Protein 9A6N (pdb70)

B-factor: mean 0.85, std 0.16, range [0.29, 0.99]

Foldseek 3Di:
DAAEEEEDFLDPPLCLLLLLLLLQLLLVVVPWQEEEAELAQVQLNCLLQVHDLVPQPDAVLCQLQVVDQLVVQWADGPRHSYIYRTHHNVSVCSLVNLPVPDPSLASLQVNCVVCRVVGNYYYYRDYSDLGSSVSNSLLNGLEYEYRFELAPCRPVRVVVVVVSNVVCCVPRHVNYYHQAYEYEQQDPVDPSSVVSVVVRCVVGPVRHDPQHYHRDPLSVVSSVVSHRSCVRPVPDPRNVSSSVVSVSSVVSD/DADPPPGDPAKDWDDWDQDPVNQKIKTWIAGPPPRDIDIDIDGPDDQFAWEQEPVRDIDTDDLVVQLVLLCVLCVVHPADSVNSSVLSVVLVVVSVVVVDSYDYPVVSLVSVLVSCLVGPPSSSVSSCVVRPPPPDVVVVVVVVVVSVVVVD

Solvent-accessible surface area: 23191 Å² total; per-residue (Å²): 198,3,41,5,0,0,0,0,8,62,74,43,59,1,8,12,32,36,0,0,8,6,0,0,0,0,0,3,152,60,56,70,109,0,0,0,0,0,0,10,23,101,0,69,0,0,39,1,2,45,23,120,84,102,100,15,161,72,0,0,37,20,3,0,35,96,102,24,78,4,106,112,2,40,60,84,25,104,11,146,64,2,36,0,0,0,0,12,119,100,0,55,28,0,61,133,80,2,86,113,46,155,43,74,38,32,26,0,68,140,17,0,101,71,1,30,147,80,18,46,12,0,0,0,0,1,6,68,41,48,24,27,2,0,31,0,0,0,0,6,2,47,1,0,1,0,0,2,19,9,62,169,147,11,54,127,29,4,69,103,0,43,85,16,4,152,95,1,58,156,120,59,12,110,109,1,117,30,27,0,0,0,0,2,59,34,33,89,209,59,119,61,0,94,107,8,23,111,99,0,96,127,80,18,137,131,82,14,7,183,16,34,5,33,145,34,109,106,12,91,55,2,60,100,104,13,92,0,0,20,80,55,31,89,222,10,131,0,3,83,4,2,41,64,0,0,102,33,0,25,87,102,86,126,128,0,80,72,55,110,85,111,12,20,133,64,79,61,58,153,104,60,90,156,53,160,3,69,102,67,136,31,10,0,99,68,47,126,111,151,31,59,28,124,91,131,128,165,134,92,72,5,41,22,30,71,123,155,40,70,150,64,118,24,48,106,119,119,19,31,173,29,0,76,154,7,10,103,210,82,123,24,62,96,142,49,5,75,75,8,0,112,74,0,18,119,75,0,92,110,82,71,71,67,81,8,137,23,79,72,17,3,73,16,1,6,91,57,0,26,179,65,12,116,61,0,13,56,96,29,0,69,131,57,62,133,56,179,46,53,80,86,38,66,77,41,61,104,86,53,126,153,183,153,274

Sequence (405 aa):
MGKIIAITNQKGGVGKTTTSVNLGACLAYIGKRVLLVDIDPQGNATSGLGIEKADVEQCVYDILVDDADVIDIIKATTVENLDVIPATIQLAGAEIELVPTISREVRLKRALEAVKQNYDYIIIDCPPSLGLLTINALTASDSVVIPVQCEYYALEGLSQLLNTVRLVQKHLNTDLMIEGVLLTMLDARTNLGIQVIEEVKKYFRDKVYKTVIPRNVRLSEAPSHGKPIILYDPRSRGAEVYLDLAKEVAANGMKCPSCQHNGTRVLDSRPVDDGKSIRRRRECESCHYRFTTFEKVEETPLIVVKKEGVREEFSREKMLRGLIKACEKRPVSLKTLEDMCFDIEKELRNQGCSEVKSELVGEMVMDRLAKIDEVAYVRFASVYRQFKDINVFIDELKDLIKKER

Radius of gyration: 32.35 Å; Cα contacts (8 Å, |Δi|>4): 720; chains: 2; bounding box: 47×101×73 Å

Nearest PDB structures (foldseek):
  7p3q-assembly1_A  TM=6.667E-01  e=8.267E-16  Streptomyces coelicolor A3(2)
  7p3f-assembly1_C  TM=6.669E-01  e=1.603E-15  Streptomyces coelicolor A3(2)
  5olk-assembly1_D  TM=8.243E-01  e=1.411E-03  Leeuwenhoekiella blandensis MED217
  8wyt-assembly1_A  TM=4.717E-01  e=6.947E-01  Plasmodium falciparum 3D7
  8wyu-assembly1_A  TM=6.720E-01  e=3.979E+00  Plasmodium falciparum 3D7

Secondary structure (DSSP, 8-state):
-PEEEEE--SSTTSSHHHHHHHHHHHHHHTT--EEEEE-STT-HHHHHTT--GGG-SS-HHHHHHH---HHHH-EE-SSTTEEEE---TTHHHHHHHTTT-TTGGGHHHHHHHTTTTT-SEEEEE--SS-SHHHHHHHHH-SEEEEEEESSTTTTTTHHHHHHHHHHHHHHT-TT-EEEEEEEEEE-TT-HHHHHHHHHHHHHHGGGEEEEEEE--HHHHHGGGGT--HHHH-TTSHHHHHHHHHHHHHHH--/---TTT--S-EEEEEEEEETTTTEEEEEEEETTT--EEEEEEE---PPPEEE-TTS-EEE--HHHHHHHHHHHTTTSS--HHHHHHHHHHHHHHHHHT--SEEEHHHHHHHHHHHHTTT-HHHHHHHHHHHS--S-HHHHHHHHHHHHHHT-

Structure (mmCIF, N/CA/C/O backbone):
data_9A6N
#
_entry.id   9A6N
#
loop_
_entity.id
_entity.type
_entity.pdbx_description
1 POLYMER SOJ_BACSU
2 POLYMER NRDR_BACSU
#
loop_
_atom_site.group_PDB
_atom_site.id
_atom_site.type_symbol
_atom_site.label_atom_id
_atom_site.label_alt_id
_atom_site.label_comp_id
_atom_site.label_asym_id
_atom_site.label_entity_id
_atom_site.label_seq_id
_atom_site.pdbx_PDB_ins_code
_atom_site.Cartn_x
_atom_site.Cartn_y
_atom_site.Cartn_z
_atom_site.occupancy
_atom_site.B_iso_or_equiv
_atom_site.auth_seq_id
_atom_site.auth_comp_id
_atom_site.auth_asym_id
_atom_site.auth_atom_id
_atom_site.pdbx_PDB_model_num
ATOM 1 N N . MET A 1 1 ? -1.776 -10.625 -24.973 1.000 0.710 1 MET A N 1
ATOM 2 C CA . MET A 1 1 ? -0.535 -10.602 -24.166 1.000 0.710 1 MET A CA 1
ATOM 3 C C . MET A 1 1 ? -0.937 -10.739 -22.716 1.000 0.710 1 MET A C 1
ATOM 4 O O . MET A 1 1 ? -1.928 -10.116 -22.355 1.000 0.710 1 MET A O 1
ATOM 20 N N . GLY A 1 2 ? -0.209 -11.527 -21.924 1.000 0.900 2 GLY A N 1
ATOM 21 C CA . GLY A 1 2 ? -0.492 -11.651 -20.497 1.000 0.900 2 GLY A CA 1
ATOM 22 C C . GLY A 1 2 ? -0.258 -10.340 -19.752 1.000 0.900 2 GLY A C 1
ATOM 23 O O . GLY A 1 2 ? 0.723 -9.651 -20.032 1.000 0.900 2 GLY A O 1
ATOM 27 N N . LYS A 1 3 ? -1.153 -9.994 -18.825 1.000 0.960 3 LYS A N 1
ATOM 28 C CA . LYS A 1 3 ? -1.037 -8.814 -17.956 1.000 0.960 3 LYS A CA 1
ATOM 29 C C . LYS A 1 3 ? -0.365 -9.202 -16.639 1.000 0.960 3 LYS A C 1
ATOM 30 O O . LYS A 1 3 ? -0.843 -10.104 -15.955 1.000 0.960 3 LY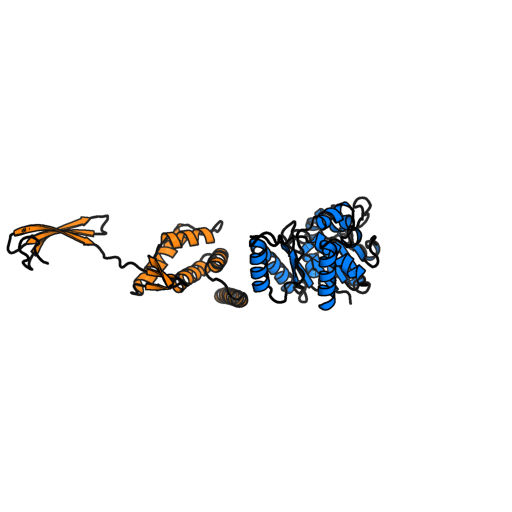S A O 1
ATOM 49 N N . ILE A 1 4 ? 0.723 -8.529 -16.278 1.000 0.980 4 ILE A N 1
ATOM 50 C CA . ILE A 1 4 ? 1.486 -8.793 -15.053 1.000 0.980 4 ILE A CA 1
ATOM 51 C C . ILE A 1 4 ? 1.052 -7.814 -13.959 1.000 0.980 4 ILE A C 1
ATOM 52 O O . ILE A 1 4 ? 1.163 -6.600 -14.130 1.000 0.980 4 ILE A O 1
ATOM 68 N N . ILE A 1 5 ? 0.572 -8.335 -12.834 1.000 0.980 5 ILE A N 1
ATOM 69 C CA . ILE A 1 5 ? 0.040 -7.551 -11.720 1.000 0.980 5 ILE A CA 1
ATOM 70 C C . ILE A 1 5 ? 0.790 -7.919 -10.439 1.000 0.980 5 ILE A C 1
ATOM 71 O O . ILE A 1 5 ? 0.663 -9.034 -9.934 1.000 0.980 5 ILE A O 1
ATOM 87 N N . ALA A 1 6 ? 1.523 -6.968 -9.865 1.000 0.980 6 ALA A N 1
ATOM 88 C CA . ALA A 1 6 ? 2.103 -7.129 -8.535 1.000 0.980 6 ALA A CA 1
ATOM 89 C C . ALA A 1 6 ? 1.072 -6.819 -7.447 1.000 0.980 6 ALA A C 1
ATOM 90 O O . ALA A 1 6 ? 0.421 -5.772 -7.471 1.000 0.980 6 ALA A O 1
ATOM 97 N N . ILE A 1 7 ? 0.976 -7.688 -6.444 1.000 0.980 7 ILE A N 1
ATOM 98 C CA . ILE A 1 7 ? 0.219 -7.447 -5.217 1.000 0.980 7 ILE A CA 1
ATOM 99 C C . ILE A 1 7 ? 1.210 -7.024 -4.138 1.000 0.980 7 ILE A C 1
ATOM 100 O O . ILE A 1 7 ? 1.996 -7.834 -3.651 1.000 0.980 7 ILE A O 1
ATOM 116 N N . THR A 1 8 ? 1.202 -5.750 -3.746 1.000 0.960 8 THR A N 1
ATOM 117 C CA . THR A 1 8 ? 2.248 -5.230 -2.853 1.000 0.960 8 THR A CA 1
ATOM 118 C C . THR A 1 8 ? 1.743 -4.228 -1.829 1.000 0.960 8 THR A C 1
ATOM 119 O O . THR A 1 8 ? 0.808 -3.464 -2.056 1.000 0.960 8 THR A O 1
ATOM 130 N N . ASN A 1 9 ? 2.399 -4.257 -0.674 1.000 0.920 9 ASN A N 1
ATOM 131 C CA . ASN A 1 9 ? 2.274 -3.340 0.446 1.000 0.920 9 ASN A CA 1
ATOM 132 C C . ASN A 1 9 ? 3.357 -3.705 1.474 1.000 0.920 9 ASN A C 1
ATOM 133 O O . ASN A 1 9 ? 3.466 -4.870 1.872 1.000 0.920 9 ASN A O 1
ATOM 144 N N . GLN A 1 10 ? 4.110 -2.720 1.964 1.000 0.890 10 GLN A N 1
ATOM 145 C CA . GLN A 1 10 ? 5.130 -2.958 2.988 1.000 0.890 10 GLN A CA 1
ATOM 146 C C . GLN A 1 10 ? 4.522 -3.440 4.314 1.000 0.890 10 GLN A C 1
ATOM 147 O O . GLN A 1 10 ? 5.182 -4.128 5.085 1.000 0.890 10 GLN A O 1
ATOM 161 N N . LYS A 1 11 ? 3.259 -3.100 4.607 1.000 0.870 11 LYS A N 1
ATOM 162 C CA . LYS A 1 11 ? 2.608 -3.562 5.834 1.000 0.870 11 LYS A CA 1
ATOM 163 C C . LYS A 1 11 ? 2.358 -5.075 5.747 1.000 0.870 11 LYS A C 1
ATOM 164 O O . LYS A 1 11 ? 1.742 -5.585 4.805 1.000 0.870 11 LYS A O 1
ATOM 183 N N . GLY A 1 12 ? 2.838 -5.808 6.750 1.000 0.850 12 GLY A N 1
ATOM 184 C CA . GLY A 1 12 ? 2.515 -7.221 6.944 1.000 0.850 12 GLY A CA 1
ATOM 185 C C . GLY A 1 12 ? 1.039 -7.420 7.297 1.000 0.850 12 GLY A C 1
ATOM 186 O O . GLY A 1 12 ? 0.416 -6.552 7.902 1.000 0.850 12 GLY A O 1
ATOM 190 N N . GLY A 1 13 ? 0.464 -8.559 6.908 1.000 0.880 13 GLY A N 1
ATOM 191 C CA . GLY A 1 13 ? -0.890 -8.932 7.333 1.000 0.880 13 GLY A CA 1
ATOM 192 C C . GLY A 1 13 ? -2.045 -8.151 6.693 1.000 0.880 13 GLY A C 1
ATOM 193 O O . GLY A 1 13 ? -3.169 -8.281 7.150 1.000 0.880 13 GLY A O 1
ATOM 197 N N . VAL A 1 14 ? -1.822 -7.384 5.619 1.000 0.920 14 VAL A N 1
ATOM 198 C CA . VAL A 1 14 ? -2.906 -6.655 4.914 1.000 0.920 14 VAL A CA 1
ATOM 199 C C . VAL A 1 14 ? -3.683 -7.499 3.895 1.000 0.920 14 VAL A C 1
ATOM 200 O O . VAL A 1 14 ? -4.573 -6.992 3.217 1.000 0.920 14 VAL A O 1
ATOM 213 N N . GLY A 1 15 ? -3.342 -8.782 3.754 1.000 0.950 15 GLY A N 1
ATOM 214 C CA . GLY A 1 15 ? -3.983 -9.689 2.799 1.000 0.950 15 GLY A CA 1
ATOM 215 C C . GLY A 1 15 ? -3.363 -9.693 1.400 1.000 0.950 15 GLY A C 1
ATOM 216 O O . GLY A 1 15 ? -4.095 -9.931 0.447 1.000 0.950 15 GLY A O 1
ATOM 220 N N . LYS A 1 16 ? -2.048 -9.450 1.265 1.000 0.970 16 LYS A N 1
ATOM 221 C CA . LYS A 1 16 ? -1.311 -9.616 -0.007 1.000 0.970 16 LYS A CA 1
ATOM 222 C C . LYS A 1 16 ? -1.441 -11.036 -0.536 1.000 0.970 16 LYS A C 1
ATOM 223 O O . LYS A 1 16 ? -2.233 -11.249 -1.438 1.000 0.970 16 LYS A O 1
ATOM 242 N N . THR A 1 17 ? -0.840 -12.001 0.153 1.000 0.980 17 THR A N 1
ATOM 243 C CA . THR A 1 17 ? -0.894 -13.419 -0.211 1.000 0.980 17 THR A CA 1
ATOM 244 C C . THR A 1 17 ? -2.312 -13.952 -0.347 1.000 0.980 17 THR A C 1
ATOM 245 O O . THR A 1 17 ? -2.635 -14.604 -1.335 1.000 0.980 17 THR A O 1
ATOM 256 N N . THR A 1 18 ? -3.203 -13.629 0.600 1.000 0.980 18 THR A N 1
ATOM 257 C CA . THR A 1 18 ? -4.620 -14.013 0.502 1.000 0.980 18 THR A CA 1
ATOM 258 C C . THR A 1 18 ? -5.251 -13.478 -0.782 1.000 0.980 18 THR A C 1
ATOM 259 O O . THR A 1 18 ? -6.037 -14.178 -1.410 1.000 0.980 18 THR A O 1
ATOM 270 N N . THR A 1 19 ? -4.899 -12.262 -1.196 1.000 0.980 19 THR A N 1
ATOM 271 C CA . THR A 1 19 ? -5.363 -11.694 -2.461 1.000 0.980 19 THR A CA 1
ATOM 272 C C . THR A 1 19 ? -4.688 -12.357 -3.647 1.000 0.980 19 THR A C 1
ATOM 273 O O . THR A 1 19 ? -5.401 -12.755 -4.553 1.000 0.980 19 THR A O 1
ATOM 284 N N . SER A 1 20 ? -3.372 -12.545 -3.638 1.000 0.990 20 SER A N 1
ATOM 285 C CA . SER A 1 20 ? -2.618 -13.155 -4.735 1.000 0.990 20 SER A CA 1
ATOM 286 C C . SER A 1 20 ? -3.139 -14.559 -5.068 1.000 0.990 20 SER A C 1
ATOM 287 O O . SER A 1 20 ? -3.501 -14.829 -6.213 1.000 0.990 20 SER A O 1
ATOM 295 N N . VAL A 1 21 ? -3.300 -15.412 -4.050 1.000 0.990 21 VAL A N 1
ATOM 296 C CA . VAL A 1 21 ? -3.824 -16.781 -4.191 1.000 0.990 21 VAL A CA 1
ATOM 297 C C . VAL A 1 21 ? -5.276 -16.778 -4.672 1.000 0.990 21 VAL A C 1
ATOM 298 O O . VAL A 1 21 ? -5.613 -17.465 -5.635 1.000 0.990 21 VAL A O 1
ATOM 311 N N . ASN A 1 22 ? -6.159 -16.007 -4.027 1.000 0.990 22 ASN A N 1
ATOM 312 C CA . ASN A 1 22 ? -7.590 -16.077 -4.332 1.000 0.990 22 ASN A CA 1
ATOM 313 C C . ASN A 1 22 ? -7.975 -15.321 -5.607 1.000 0.990 22 ASN A C 1
ATOM 314 O O . ASN A 1 22 ? -8.845 -15.797 -6.330 1.000 0.990 22 ASN A O 1
ATOM 325 N N . LEU A 1 23 ? -7.331 -14.191 -5.918 1.000 0.990 23 LEU A N 1
ATOM 326 C CA . LEU A 1 23 ? -7.488 -13.510 -7.205 1.000 0.990 23 LEU A CA 1
ATOM 327 C C . LEU A 1 23 ? -6.995 -14.409 -8.337 1.000 0.990 23 LEU A C 1
ATOM 328 O O . LEU A 1 23 ? -7.722 -14.583 -9.309 1.000 0.990 23 LEU A O 1
ATOM 344 N N . GLY A 1 24 ? -5.814 -15.023 -8.189 1.000 0.980 24 GLY A N 1
ATOM 345 C CA . GLY A 1 24 ? -5.280 -15.952 -9.183 1.000 0.980 24 GLY A CA 1
ATOM 346 C C . GLY A 1 24 ? -6.219 -17.134 -9.432 1.000 0.980 24 GLY A C 1
ATOM 347 O O . GLY A 1 24 ? -6.601 -17.389 -10.572 1.000 0.980 24 GLY A O 1
ATOM 351 N N . ALA A 1 25 ? -6.693 -17.782 -8.365 1.000 0.990 25 ALA A N 1
ATOM 352 C CA . ALA A 1 25 ? -7.639 -18.890 -8.469 1.000 0.990 25 ALA A CA 1
ATOM 353 C C . ALA A 1 25 ? -8.998 -18.476 -9.058 1.000 0.990 25 ALA A C 1
ATOM 354 O O . ALA A 1 25 ? -9.578 -19.219 -9.844 1.000 0.990 25 ALA A O 1
ATOM 361 N N . CYS A 1 26 ? -9.515 -17.291 -8.719 1.000 0.980 26 CYS A N 1
ATOM 362 C CA . CYS A 1 26 ? -10.785 -16.806 -9.264 1.000 0.980 26 CYS A CA 1
ATOM 363 C C . CYS A 1 26 ? -10.668 -16.376 -10.732 1.000 0.980 26 CYS A C 1
ATOM 364 O O . CYS A 1 26 ? -11.604 -16.600 -11.494 1.000 0.980 26 CYS A O 1
ATOM 372 N N . LEU A 1 27 ? -9.535 -15.797 -11.144 1.000 0.980 27 LEU A N 1
ATOM 373 C CA . LEU A 1 27 ? -9.237 -15.522 -12.553 1.000 0.980 27 LEU A CA 1
ATOM 374 C C . LEU A 1 27 ? -9.165 -16.832 -13.353 1.000 0.980 27 LEU A C 1
ATOM 375 O O . LEU A 1 27 ? -9.775 -16.934 -14.417 1.000 0.980 27 LEU A O 1
ATOM 391 N N . ALA A 1 28 ? -8.503 -17.852 -12.803 1.000 0.980 28 ALA A N 1
ATOM 392 C CA . ALA A 1 28 ? -8.446 -19.180 -13.402 1.000 0.980 28 ALA A CA 1
ATOM 393 C C . ALA A 1 28 ? -9.835 -19.825 -13.522 1.000 0.980 28 ALA A C 1
ATOM 394 O O . ALA A 1 28 ? -10.218 -20.320 -14.583 1.000 0.980 28 ALA A O 1
ATOM 401 N N . TYR A 1 29 ? -10.648 -19.698 -12.472 1.000 0.970 29 TYR A N 1
ATOM 402 C CA . TYR A 1 29 ? -12.025 -20.186 -12.437 1.000 0.970 29 TYR A CA 1
ATOM 403 C C . TYR A 1 29 ? -12.945 -19.523 -13.476 1.000 0.970 29 TYR A C 1
ATOM 404 O O . TYR A 1 29 ? -13.844 -20.176 -13.999 1.000 0.970 29 TYR A O 1
ATOM 422 N N . ILE A 1 30 ? -12.728 -18.246 -13.822 1.000 0.970 30 ILE A N 1
ATOM 423 C CA . ILE A 1 30 ? -13.458 -17.581 -14.920 1.000 0.970 30 ILE A CA 1
ATOM 424 C C . ILE A 1 30 ? -12.838 -17.847 -16.307 1.000 0.970 30 ILE A C 1
ATOM 425 O O . ILE A 1 30 ? -13.188 -17.170 -17.275 1.000 0.970 30 ILE A O 1
ATOM 441 N N . GLY A 1 31 ? -11.936 -18.829 -16.415 1.000 0.970 31 GLY A N 1
ATOM 442 C CA . GLY A 1 31 ? -11.392 -19.339 -17.676 1.000 0.970 31 GLY A CA 1
ATOM 443 C C . GLY A 1 31 ? -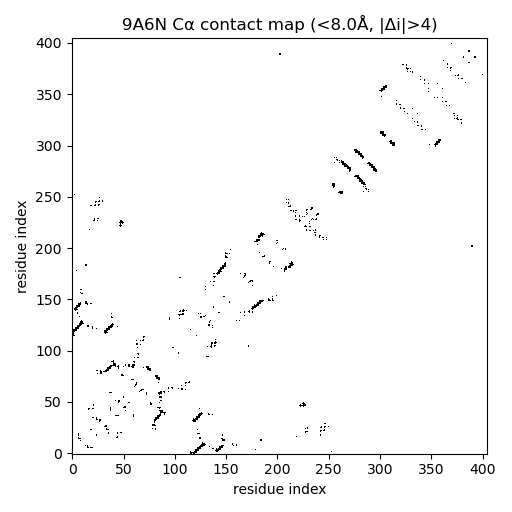10.146 -18.618 -18.190 1.000 0.970 31 GLY A C 1
ATOM 444 O O . GLY A 1 31 ? -9.859 -18.690 -19.383 1.000 0.970 31 GLY A O 1
ATOM 448 N N . LYS A 1 32 ? -9.425 -17.885 -17.335 1.000 0.980 32 LYS A N 1
ATOM 449 C CA . LYS A 1 32 ? -8.143 -17.260 -17.698 1.000 0.980 32 LYS A CA 1
ATOM 450 C C . LYS A 1 32 ? -6.987 -18.199 -17.376 1.000 0.980 32 LYS A C 1
ATOM 451 O O . LYS A 1 32 ? -7.012 -18.861 -16.352 1.000 0.980 32 LYS A O 1
ATOM 470 N N . ARG A 1 33 ? -5.938 -18.215 -18.192 1.000 0.980 33 ARG A N 1
ATOM 471 C CA . ARG A 1 33 ? -4.671 -18.871 -17.832 1.000 0.980 33 ARG A CA 1
ATOM 472 C C . ARG A 1 33 ? -3.877 -17.946 -16.929 1.000 0.980 33 ARG A C 1
ATOM 473 O O . ARG A 1 33 ? -3.600 -16.806 -17.312 1.000 0.980 33 ARG A O 1
ATOM 494 N N . VAL A 1 34 ? -3.518 -18.420 -15.747 1.000 0.990 34 VAL A N 1
ATOM 495 C CA . VAL A 1 34 ? -2.900 -17.608 -14.704 1.000 0.990 34 VAL A CA 1
ATOM 496 C C . VAL A 1 34 ? -1.602 -18.246 -14.233 1.000 0.990 34 VAL A C 1
ATOM 497 O O . VAL A 1 34 ? -1.565 -19.438 -13.952 1.000 0.990 34 VAL A O 1
ATOM 510 N N . LEU A 1 35 ? -0.562 -17.428 -14.091 1.000 0.990 35 LEU A N 1
ATOM 511 C CA . LEU A 1 35 ? 0.658 -17.791 -13.379 1.000 0.990 35 LEU A CA 1
ATOM 512 C C . LEU A 1 35 ? 0.746 -16.987 -12.085 1.000 0.990 35 LEU A C 1
ATOM 513 O O . LEU A 1 35 ? 0.733 -15.757 -12.123 1.000 0.990 35 LEU A O 1
ATOM 529 N N . LEU A 1 36 ? 0.857 -17.654 -10.942 1.000 0.990 36 LEU A N 1
ATOM 530 C CA . LEU A 1 36 ? 1.198 -17.001 -9.682 1.000 0.990 36 LEU A CA 1
ATOM 531 C C . LEU A 1 36 ? 2.712 -17.066 -9.459 1.000 0.990 36 LEU A C 1
ATOM 532 O O . LEU A 1 36 ? 3.316 -18.117 -9.601 1.000 0.990 36 LEU A O 1
ATOM 548 N N . VAL A 1 37 ? 3.344 -15.964 -9.085 1.000 0.990 37 VAL A N 1
ATOM 549 C CA . VAL A 1 37 ? 4.769 -15.910 -8.749 1.000 0.990 37 VAL A CA 1
ATOM 550 C C . VAL A 1 37 ? 4.882 -15.533 -7.285 1.000 0.990 37 VAL A C 1
ATOM 551 O O . VAL A 1 37 ? 4.572 -14.403 -6.910 1.000 0.990 37 VAL A O 1
ATOM 564 N N . ASP A 1 38 ? 5.294 -16.481 -6.452 1.000 0.990 38 ASP A N 1
ATOM 565 C CA . ASP A 1 38 ? 5.597 -16.209 -5.051 1.000 0.990 38 ASP A CA 1
ATOM 566 C C . ASP A 1 38 ? 7.000 -15.596 -4.977 1.000 0.990 38 ASP A C 1
ATOM 567 O O . ASP A 1 38 ? 7.960 -16.228 -5.405 1.000 0.990 38 ASP A O 1
ATOM 576 N N . ILE A 1 39 ? 7.129 -14.353 -4.497 1.000 0.980 39 ILE A N 1
ATOM 577 C CA . ILE A 1 39 ? 8.433 -13.700 -4.278 1.000 0.980 39 ILE A CA 1
ATOM 578 C C . ILE A 1 39 ? 8.626 -13.301 -2.806 1.000 0.980 39 ILE A C 1
ATOM 579 O O . ILE A 1 39 ? 9.479 -12.474 -2.476 1.000 0.980 39 ILE A O 1
ATOM 595 N N . ASP A 1 40 ? 7.850 -13.900 -1.898 1.000 0.970 40 ASP A N 1
ATOM 596 C CA . ASP A 1 40 ? 8.057 -13.792 -0.456 1.000 0.970 40 ASP A CA 1
ATOM 597 C C . ASP A 1 40 ? 8.878 -14.996 0.042 1.000 0.970 40 ASP A C 1
ATOM 598 O O . ASP A 1 40 ? 8.451 -16.139 -0.126 1.000 0.970 40 ASP A O 1
ATOM 607 N N . PRO A 1 41 ? 10.027 -14.790 0.716 1.000 0.950 41 PRO A N 1
ATOM 608 C CA . PRO A 1 41 ? 10.808 -15.886 1.295 1.000 0.950 41 PRO A CA 1
ATOM 609 C C . PRO A 1 41 ? 10.040 -16.801 2.259 1.000 0.950 41 PRO A C 1
ATOM 610 O O . PRO A 1 41 ? 10.471 -17.923 2.522 1.000 0.950 41 PRO A O 1
ATOM 621 N N . GLN A 1 42 ? 8.909 -16.353 2.815 1.000 0.960 42 GLN A N 1
ATOM 622 C CA . GLN A 1 42 ? 8.040 -17.209 3.627 1.000 0.960 42 GLN A CA 1
ATOM 623 C C . GLN A 1 42 ? 7.289 -18.267 2.801 1.000 0.960 42 GLN A C 1
ATOM 624 O O . GLN A 1 42 ? 6.832 -19.268 3.366 1.000 0.960 42 GLN A O 1
ATOM 638 N N . GLY A 1 43 ? 7.159 -18.077 1.485 1.000 0.960 43 GLY A N 1
ATOM 639 C CA . GLY A 1 43 ? 6.520 -19.017 0.567 1.000 0.960 43 GLY A CA 1
ATOM 640 C C . GLY A 1 43 ? 5.047 -19.278 0.894 1.000 0.960 43 GLY A C 1
ATOM 641 O O . GLY A 1 43 ? 4.572 -20.411 0.795 1.000 0.960 43 GLY A O 1
ATOM 645 N N . ASN A 1 44 ? 4.338 -18.269 1.411 1.000 0.970 44 ASN A N 1
ATOM 646 C CA . ASN A 1 44 ? 2.966 -18.444 1.890 1.000 0.970 44 ASN A CA 1
ATOM 647 C C . ASN A 1 44 ? 1.978 -18.648 0.735 1.000 0.970 44 ASN A C 1
ATOM 648 O O . ASN A 1 44 ? 0.990 -19.363 0.913 1.000 0.970 44 ASN A O 1
ATOM 659 N N . ALA A 1 45 ? 2.226 -18.042 -0.433 1.000 0.980 45 ALA A N 1
ATOM 660 C CA . ALA A 1 45 ? 1.395 -18.260 -1.614 1.000 0.980 45 ALA A CA 1
ATOM 661 C C . ALA A 1 45 ? 1.586 -19.686 -2.142 1.000 0.980 45 ALA A C 1
ATOM 662 O O . ALA A 1 45 ? 0.609 -20.365 -2.450 1.000 0.980 45 ALA A O 1
ATOM 669 N N . THR A 1 46 ? 2.836 -20.154 -2.135 1.000 0.980 46 THR A N 1
ATOM 670 C CA . THR A 1 46 ? 3.242 -21.516 -2.498 1.000 0.980 46 THR A CA 1
ATOM 671 C C . THR A 1 46 ? 2.484 -22.557 -1.670 1.000 0.980 46 THR A C 1
ATOM 672 O O . THR A 1 46 ? 1.721 -23.351 -2.223 1.000 0.980 46 THR A O 1
ATOM 683 N N . SER A 1 47 ? 2.594 -22.511 -0.336 1.000 0.970 47 SER A N 1
ATOM 684 C CA . SER A 1 47 ? 1.845 -23.435 0.531 1.000 0.970 47 SER A CA 1
ATOM 685 C C . SER A 1 47 ? 0.333 -23.207 0.472 1.000 0.970 47 SER A C 1
ATOM 686 O O . SER A 1 47 ? -0.435 -24.158 0.586 1.000 0.970 47 SER A O 1
ATOM 694 N N . GLY A 1 48 ? -0.111 -21.962 0.248 1.000 0.970 48 GLY A N 1
ATOM 695 C CA . GLY A 1 48 ? -1.527 -21.605 0.099 1.000 0.970 48 GLY A CA 1
ATOM 696 C C . GLY A 1 48 ? -2.212 -22.237 -1.120 1.000 0.970 48 GLY A C 1
ATOM 697 O O . GLY A 1 48 ? -3.440 -22.321 -1.144 1.000 0.970 48 GLY A O 1
ATOM 701 N N . LEU A 1 49 ? -1.433 -22.719 -2.093 1.000 0.970 49 LEU A N 1
ATOM 702 C CA . LEU A 1 49 ? -1.886 -23.484 -3.261 1.000 0.970 49 LEU A CA 1
ATOM 703 C C . LEU A 1 49 ? -1.682 -25.001 -3.126 1.000 0.970 49 LEU A C 1
ATOM 704 O O . LEU A 1 49 ? -1.947 -25.745 -4.073 1.000 0.970 49 LEU A O 1
ATOM 720 N N . GLY A 1 50 ? -1.224 -25.457 -1.959 1.000 0.960 50 GLY A N 1
ATOM 721 C CA . GLY A 1 50 ? -1.036 -26.873 -1.661 1.000 0.960 50 GLY A CA 1
ATOM 722 C C . GLY A 1 50 ? 0.294 -27.443 -2.148 1.000 0.960 50 GLY A C 1
ATOM 723 O O . GLY A 1 50 ? 0.422 -28.660 -2.231 1.000 0.960 50 GLY A O 1
ATOM 727 N N . ILE A 1 51 ? 1.276 -26.594 -2.469 1.000 0.960 51 ILE A N 1
ATOM 728 C CA . ILE A 1 51 ? 2.635 -27.046 -2.778 1.000 0.960 51 ILE A CA 1
ATOM 729 C C . ILE A 1 51 ? 3.452 -27.110 -1.488 1.000 0.960 51 ILE A C 1
ATOM 730 O O . ILE A 1 51 ? 3.662 -26.097 -0.815 1.000 0.960 51 ILE A O 1
ATOM 746 N N . GLU A 1 52 ? 3.940 -28.307 -1.164 1.000 0.940 52 GLU A N 1
ATOM 747 C CA . GLU A 1 52 ? 4.839 -28.532 -0.036 1.000 0.940 52 GLU A CA 1
ATOM 748 C C . GLU A 1 52 ? 6.211 -27.926 -0.324 1.000 0.940 52 GLU A C 1
ATOM 749 O O . GLU A 1 52 ? 6.917 -28.327 -1.247 1.000 0.940 52 GLU A O 1
ATOM 761 N N . LYS A 1 53 ? 6.615 -26.954 0.500 1.000 0.920 53 LYS A N 1
ATOM 762 C CA . LYS A 1 53 ? 7.892 -26.240 0.340 1.000 0.920 53 LYS A CA 1
ATOM 763 C C . LYS A 1 53 ? 9.107 -27.171 0.414 1.000 0.920 53 LYS A C 1
ATOM 764 O O . LYS A 1 53 ? 10.133 -26.856 -0.174 1.000 0.920 53 LYS A O 1
ATOM 783 N N . ALA A 1 54 ? 8.996 -28.293 1.127 1.000 0.920 54 ALA A N 1
ATOM 784 C CA . ALA A 1 54 ? 10.055 -29.298 1.224 1.000 0.920 54 ALA A CA 1
ATOM 785 C C . ALA A 1 54 ? 10.295 -30.054 -0.098 1.000 0.920 54 ALA A C 1
ATOM 786 O O . ALA A 1 54 ? 11.401 -30.540 -0.310 1.000 0.920 54 ALA A O 1
ATOM 793 N N . ASP A 1 55 ? 9.297 -30.090 -0.988 1.000 0.910 55 ASP A N 1
ATOM 794 C CA . ASP A 1 55 ? 9.342 -30.785 -2.284 1.000 0.910 55 ASP A CA 1
ATOM 795 C C . ASP A 1 55 ? 9.666 -29.820 -3.449 1.000 0.910 55 ASP A C 1
ATOM 796 O O . ASP A 1 55 ? 9.541 -30.146 -4.636 1.000 0.910 55 ASP A O 1
ATOM 805 N N . VAL A 1 56 ? 10.022 -28.571 -3.137 1.000 0.940 56 VAL A N 1
ATOM 806 C CA . VAL A 1 56 ? 10.415 -27.559 -4.122 1.000 0.940 56 VAL A CA 1
ATOM 807 C C . VAL A 1 56 ? 11.927 -27.616 -4.325 1.000 0.940 56 VAL A C 1
ATOM 808 O O . VAL A 1 56 ? 12.678 -27.073 -3.523 1.000 0.940 56 VAL A O 1
ATOM 821 N N . GLU A 1 57 ? 12.358 -28.269 -5.408 1.000 0.920 57 GLU A N 1
ATOM 822 C CA . GLU A 1 57 ? 13.774 -28.345 -5.801 1.000 0.920 57 GLU A CA 1
ATOM 823 C C . GLU A 1 57 ? 14.298 -27.021 -6.369 1.000 0.920 57 GLU A C 1
ATOM 824 O O . GLU A 1 57 ? 15.385 -26.592 -6.001 1.000 0.920 57 GLU A O 1
ATOM 836 N N . GLN A 1 58 ? 13.509 -26.369 -7.226 1.000 0.950 58 GLN A N 1
ATOM 837 C CA . GLN A 1 58 ? 13.810 -25.056 -7.794 1.000 0.950 58 GLN A CA 1
ATOM 838 C C . GLN A 1 58 ? 12.628 -24.113 -7.598 1.000 0.950 58 GLN A C 1
ATOM 839 O O . GLN A 1 58 ? 11.461 -24.520 -7.611 1.000 0.950 58 GLN A O 1
ATOM 853 N N . CYS A 1 59 ? 12.935 -22.842 -7.396 1.000 0.960 59 CYS A N 1
ATOM 854 C CA . CYS A 1 59 ? 11.982 -21.804 -7.055 1.000 0.960 59 CYS A CA 1
ATOM 855 C C . CYS A 1 59 ? 12.402 -20.457 -7.661 1.000 0.960 59 CYS A C 1
ATOM 856 O O . CYS A 1 59 ? 13.343 -20.358 -8.445 1.000 0.960 59 CYS A O 1
ATOM 864 N N . VAL A 1 60 ? 11.712 -19.376 -7.298 1.000 0.970 60 VAL A N 1
ATOM 865 C CA . VAL A 1 60 ? 12.056 -18.028 -7.779 1.000 0.970 60 VAL A CA 1
ATOM 866 C C . VAL A 1 60 ? 13.483 -17.580 -7.402 1.000 0.970 60 VAL A C 1
ATOM 867 O O . VAL A 1 60 ? 14.025 -16.694 -8.058 1.000 0.970 60 VAL A O 1
ATOM 880 N N . TYR A 1 61 ? 14.112 -18.178 -6.378 1.000 0.960 61 TYR A N 1
ATOM 881 C CA . TYR A 1 61 ? 15.523 -17.928 -6.048 1.000 0.960 61 TYR A CA 1
ATOM 882 C C . TYR A 1 61 ? 16.427 -18.264 -7.235 1.000 0.960 61 TYR A C 1
ATOM 883 O O . TYR A 1 61 ? 17.208 -17.414 -7.647 1.000 0.960 61 TYR A O 1
ATOM 901 N N . ASP A 1 62 ? 16.258 -19.444 -7.831 1.000 0.960 62 ASP A N 1
ATOM 902 C CA . ASP A 1 62 ? 17.078 -19.937 -8.940 1.000 0.960 62 ASP A CA 1
ATOM 903 C C . ASP A 1 62 ? 16.916 -19.058 -10.192 1.000 0.960 62 ASP A C 1
ATOM 904 O O . ASP A 1 62 ? 17.870 -18.808 -10.926 1.000 0.960 62 ASP A O 1
ATOM 913 N N . ILE A 1 63 ? 15.720 -18.496 -10.402 1.000 0.960 63 ILE A N 1
ATOM 914 C CA . ILE A 1 63 ? 15.474 -17.500 -11.457 1.000 0.960 63 ILE A CA 1
ATOM 915 C C . ILE A 1 63 ? 16.277 -16.225 -11.183 1.000 0.960 63 ILE A C 1
ATOM 916 O O . ILE A 1 63 ? 16.922 -15.663 -12.069 1.000 0.960 63 ILE A O 1
ATOM 932 N N . LEU A 1 64 ? 16.192 -15.716 -9.954 1.000 0.950 64 LEU A N 1
ATOM 933 C CA . LEU A 1 64 ? 16.772 -14.430 -9.594 1.000 0.950 64 LEU A CA 1
ATOM 934 C C . LEU A 1 64 ? 18.283 -14.498 -9.402 1.000 0.950 64 LEU A C 1
ATOM 935 O O . LEU A 1 64 ? 18.943 -13.512 -9.695 1.000 0.950 64 LEU A O 1
ATOM 951 N N . VAL A 1 65 ? 18.850 -15.594 -8.917 1.000 0.930 65 VAL A N 1
ATOM 952 C CA . VAL A 1 65 ? 20.285 -15.708 -8.626 1.000 0.930 65 VAL A CA 1
ATOM 953 C C . VAL A 1 65 ? 21.005 -16.421 -9.767 1.000 0.930 65 VAL A C 1
ATOM 954 O O . VAL A 1 65 ? 21.931 -15.836 -10.329 1.000 0.930 65 VAL A O 1
ATOM 967 N N . ASP A 1 66 ? 20.502 -17.573 -10.214 1.000 0.900 66 ASP A N 1
ATOM 968 C CA . ASP A 1 66 ? 21.208 -18.473 -11.138 1.000 0.900 66 ASP A CA 1
ATOM 969 C C . ASP A 1 66 ? 20.791 -18.353 -12.618 1.000 0.900 66 ASP A C 1
ATOM 970 O O . ASP A 1 66 ? 21.310 -19.086 -13.456 1.000 0.900 66 ASP A O 1
ATOM 979 N N . ASP A 1 67 ? 19.888 -17.423 -12.970 1.000 0.880 67 ASP A N 1
ATOM 980 C CA . ASP A 1 67 ? 19.309 -17.302 -14.326 1.000 0.880 67 ASP A CA 1
ATOM 981 C C . ASP A 1 67 ? 18.687 -18.631 -14.825 1.000 0.880 67 ASP A C 1
ATOM 982 O O . ASP A 1 67 ? 18.709 -18.929 -16.022 1.000 0.880 67 ASP A O 1
ATOM 991 N N . ALA A 1 68 ? 18.132 -19.444 -13.916 1.000 0.940 68 ALA A N 1
ATOM 992 C CA . ALA A 1 68 ? 17.470 -20.695 -14.278 1.000 0.940 68 ALA A CA 1
ATOM 993 C C . ALA A 1 68 ? 16.261 -20.452 -15.200 1.000 0.940 68 ALA A C 1
ATOM 994 O O . ALA A 1 68 ? 15.568 -19.433 -15.087 1.000 0.940 68 ALA A O 1
ATOM 1001 N N . ASP A 1 69 ? 15.999 -21.393 -16.113 1.000 0.940 69 ASP A N 1
ATOM 1002 C CA . ASP A 1 69 ? 14.875 -21.273 -17.040 1.000 0.940 69 ASP A CA 1
ATOM 1003 C C . ASP A 1 69 ? 13.551 -21.349 -16.271 1.000 0.940 69 ASP A C 1
ATOM 1004 O O . ASP A 1 69 ? 13.271 -22.300 -15.539 1.000 0.940 69 ASP A O 1
ATOM 1013 N N . VAL A 1 70 ? 12.717 -20.325 -16.449 1.000 0.960 70 VAL A N 1
ATOM 1014 C CA . VAL A 1 70 ? 11.413 -20.219 -15.792 1.000 0.960 70 VAL A CA 1
ATOM 1015 C C . VAL A 1 70 ? 10.518 -21.406 -16.122 1.000 0.960 70 VAL A C 1
ATOM 1016 O O . VAL A 1 70 ? 9.731 -21.814 -15.271 1.000 0.960 70 VAL A O 1
ATOM 1029 N N . ILE A 1 71 ? 10.625 -21.958 -17.334 1.000 0.950 71 ILE A N 1
ATOM 1030 C CA . ILE A 1 71 ? 9.772 -23.058 -17.801 1.000 0.950 71 ILE A CA 1
ATOM 1031 C C . ILE A 1 71 ? 9.944 -24.300 -16.921 1.000 0.950 71 ILE A C 1
ATOM 1032 O O . ILE A 1 71 ? 8.947 -24.951 -16.610 1.000 0.950 71 ILE A O 1
ATOM 1048 N N . ASP A 1 72 ? 11.166 -24.577 -16.464 1.000 0.940 72 ASP A N 1
ATOM 1049 C CA . ASP A 1 72 ? 11.481 -25.754 -15.645 1.000 0.940 72 ASP A CA 1
ATOM 1050 C C . ASP A 1 72 ? 11.033 -25.596 -14.179 1.000 0.940 72 ASP A C 1
ATOM 1051 O O . ASP A 1 72 ? 10.920 -26.573 -13.440 1.000 0.940 72 ASP A O 1
ATOM 1060 N N . ILE A 1 73 ? 10.737 -24.363 -13.759 1.000 0.970 73 ILE A N 1
ATOM 1061 C CA . ILE A 1 73 ? 10.404 -24.005 -12.371 1.000 0.970 73 ILE A CA 1
ATOM 1062 C C . ILE A 1 73 ? 8.890 -23.892 -12.158 1.000 0.970 73 ILE A C 1
ATOM 1063 O O . ILE A 1 73 ? 8.398 -23.999 -11.029 1.000 0.970 73 ILE A O 1
ATOM 1079 N N . ILE A 1 74 ? 8.130 -23.681 -13.234 1.000 0.980 74 ILE A N 1
ATOM 1080 C CA . ILE A 1 74 ? 6.673 -23.597 -13.179 1.000 0.980 74 ILE A CA 1
ATOM 1081 C C . ILE A 1 74 ? 6.090 -24.940 -12.726 1.000 0.980 74 ILE A C 1
ATOM 1082 O O . ILE A 1 74 ? 6.345 -25.994 -13.308 1.000 0.980 74 ILE A O 1
ATOM 1098 N N . LYS A 1 75 ? 5.231 -24.887 -11.707 1.000 0.980 75 LYS A N 1
ATOM 1099 C CA . LYS A 1 75 ? 4.489 -26.038 -11.196 1.000 0.980 75 LYS A CA 1
ATOM 1100 C C . LYS A 1 75 ? 2.994 -25.847 -11.405 1.000 0.980 75 LYS A C 1
ATOM 1101 O O . LYS A 1 75 ? 2.442 -24.804 -11.062 1.000 0.980 75 LYS A O 1
ATOM 1120 N N . ALA A 1 76 ? 2.333 -26.889 -11.892 1.000 0.960 76 ALA A N 1
ATOM 1121 C CA . ALA A 1 76 ? 0.879 -26.933 -11.917 1.000 0.960 76 ALA A CA 1
ATOM 1122 C C . ALA A 1 76 ? 0.312 -27.014 -10.495 1.000 0.960 76 ALA A C 1
ATOM 1123 O O . ALA A 1 76 ? 0.907 -27.625 -9.602 1.000 0.960 76 ALA A O 1
ATOM 1130 N N . THR A 1 77 ? -0.859 -26.417 -10.288 1.000 0.960 77 THR A N 1
ATOM 1131 C CA . THR A 1 77 ? -1.563 -26.455 -9.000 1.000 0.960 77 THR A CA 1
ATOM 1132 C C . THR A 1 77 ? -2.781 -27.379 -9.061 1.000 0.960 77 THR A C 1
ATOM 1133 O O . THR A 1 77 ? -3.094 -27.978 -10.088 1.000 0.960 77 THR A O 1
ATOM 1144 N N . THR A 1 78 ? -3.510 -27.495 -7.948 1.000 0.930 78 THR A N 1
ATOM 1145 C CA . THR A 1 78 ? -4.806 -28.198 -7.923 1.000 0.930 78 THR A CA 1
ATOM 1146 C C . THR A 1 78 ? -5.939 -27.419 -8.608 1.000 0.930 78 THR A C 1
ATOM 1147 O O . THR A 1 78 ? -7.023 -27.970 -8.801 1.000 0.930 78 THR A O 1
ATOM 1158 N N . VAL A 1 79 ?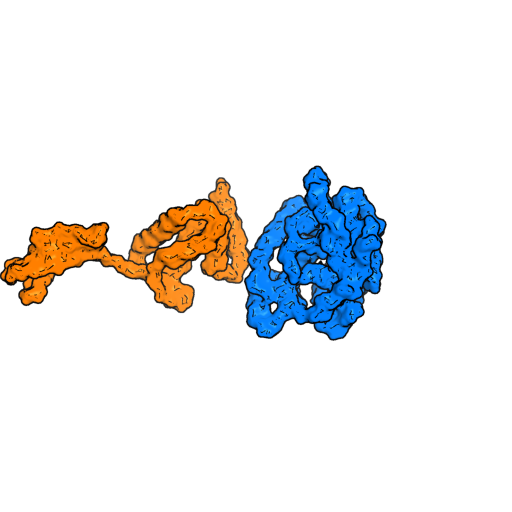 -5.715 -26.150 -8.965 1.000 0.960 79 VAL A N 1
ATOM 1159 C CA . VAL A 1 79 ? -6.677 -25.295 -9.669 1.000 0.960 79 VAL A CA 1
ATOM 1160 C C . VAL A 1 79 ? -6.370 -25.338 -11.165 1.000 0.960 79 VAL A C 1
ATOM 1161 O O . VAL A 1 79 ? -5.286 -24.953 -11.596 1.000 0.960 79 VAL A O 1
ATOM 1174 N N . GLU A 1 80 ? -7.336 -25.779 -11.970 1.000 0.960 80 GLU A N 1
ATOM 1175 C CA . GLU A 1 80 ? -7.212 -25.773 -13.431 1.000 0.960 80 GLU A CA 1
ATOM 1176 C C . GLU A 1 80 ? -6.942 -24.352 -13.954 1.000 0.960 80 GLU A C 1
ATOM 1177 O O . GLU A 1 80 ? -7.556 -23.393 -13.487 1.000 0.960 80 GLU A O 1
ATOM 1189 N N . ASN A 1 81 ? -6.050 -24.225 -14.942 1.000 0.980 81 ASN A N 1
ATOM 1190 C CA . ASN A 1 81 ? -5.569 -22.957 -15.510 1.000 0.980 81 ASN A CA 1
ATOM 1191 C C . ASN A 1 81 ? -4.752 -22.067 -14.555 1.000 0.980 81 ASN A C 1
ATOM 1192 O O . ASN A 1 81 ? -4.497 -20.913 -14.902 1.000 0.980 81 ASN A O 1
ATOM 1203 N N . LEU A 1 82 ? -4.337 -22.567 -13.386 1.000 0.990 82 LEU A N 1
ATOM 1204 C CA . LEU A 1 82 ? -3.451 -21.854 -12.468 1.000 0.990 82 LEU A CA 1
ATOM 1205 C C . LEU A 1 82 ? -2.162 -22.643 -12.237 1.000 0.990 82 LEU A C 1
ATOM 1206 O O . LEU A 1 82 ? -2.163 -23.692 -11.588 1.000 0.990 82 LEU A O 1
ATOM 1222 N N . ASP A 1 83 ? -1.064 -22.061 -12.690 1.000 0.990 83 ASP A N 1
ATOM 1223 C CA . ASP A 1 83 ? 0.286 -22.527 -12.408 1.000 0.990 83 ASP A CA 1
ATOM 1224 C C . ASP A 1 83 ? 0.964 -21.593 -11.398 1.000 0.990 83 ASP A C 1
ATOM 1225 O O . ASP A 1 83 ? 0.492 -20.480 -11.135 1.000 0.990 83 ASP A O 1
ATOM 1234 N N . VAL A 1 84 ? 2.079 -22.024 -10.811 1.000 0.990 84 VAL A N 1
ATOM 1235 C CA . VAL A 1 84 ? 2.836 -21.226 -9.842 1.000 0.990 84 VAL A CA 1
ATOM 1236 C C . VAL A 1 84 ? 4.347 -21.373 -10.014 1.000 0.990 84 VAL A C 1
ATOM 1237 O O . VAL A 1 84 ? 4.857 -22.469 -10.230 1.000 0.990 84 VAL A O 1
ATOM 1250 N N . ILE A 1 85 ? 5.070 -20.262 -9.878 1.000 0.990 85 ILE A N 1
ATOM 1251 C CA . ILE A 1 85 ? 6.506 -20.231 -9.592 1.000 0.990 85 ILE A CA 1
ATOM 1252 C C . ILE A 1 85 ? 6.637 -20.160 -8.065 1.000 0.990 85 ILE A C 1
ATOM 1253 O O . ILE A 1 85 ? 6.254 -19.141 -7.477 1.000 0.990 85 ILE A O 1
ATOM 1269 N N . PRO A 1 86 ? 7.106 -21.233 -7.409 1.000 0.980 86 PRO A N 1
ATOM 1270 C CA . PRO A 1 86 ? 7.133 -21.309 -5.957 1.000 0.980 86 PRO A CA 1
ATOM 1271 C C . PRO A 1 86 ? 8.260 -20.462 -5.357 1.000 0.980 86 PRO A C 1
ATOM 1272 O O . PRO A 1 86 ? 9.205 -20.068 -6.042 1.000 0.980 86 PRO A O 1
ATOM 1283 N N . ALA A 1 87 ? 8.192 -20.263 -4.043 1.000 0.980 87 ALA A N 1
ATOM 1284 C CA . ALA A 1 87 ? 9.265 -19.703 -3.232 1.000 0.980 87 ALA A CA 1
ATOM 1285 C C . ALA A 1 87 ? 9.620 -20.633 -2.067 1.000 0.980 87 ALA A C 1
ATOM 1286 O O . ALA A 1 87 ? 8.764 -21.298 -1.477 1.000 0.980 87 ALA A O 1
ATOM 1293 N N . THR A 1 88 ? 10.900 -20.631 -1.707 1.000 0.950 88 THR A N 1
ATOM 1294 C CA . THR A 1 88 ? 11.433 -21.298 -0.516 1.000 0.950 88 THR A CA 1
ATOM 1295 C C . THR A 1 88 ? 12.203 -20.292 0.340 1.000 0.950 88 THR A C 1
ATOM 1296 O O . THR A 1 88 ? 12.453 -19.152 -0.063 1.000 0.950 88 THR A O 1
ATOM 1307 N N . ILE A 1 89 ? 12.633 -20.725 1.528 1.000 0.930 89 ILE A N 1
ATOM 1308 C CA . ILE A 1 89 ? 13.408 -19.883 2.447 1.000 0.930 89 ILE A CA 1
ATOM 1309 C C . ILE A 1 89 ? 14.760 -19.435 1.864 1.000 0.930 89 ILE A C 1
ATOM 1310 O O . ILE A 1 89 ? 15.326 -18.455 2.343 1.000 0.930 89 ILE A O 1
ATOM 1326 N N . GLN A 1 90 ? 15.262 -20.100 0.815 1.000 0.900 90 GLN A N 1
ATOM 1327 C CA . GLN A 1 90 ? 16.491 -19.708 0.114 1.000 0.900 90 GLN A CA 1
ATOM 1328 C C . GLN A 1 90 ? 16.398 -18.285 -0.448 1.000 0.900 90 GLN A C 1
ATOM 1329 O O . GLN A 1 90 ? 17.388 -17.556 -0.440 1.000 0.900 90 GLN A O 1
ATOM 1343 N N . LEU A 1 91 ? 15.192 -17.832 -0.818 1.000 0.930 91 LEU A N 1
ATOM 1344 C CA . LEU A 1 91 ? 14.948 -16.474 -1.307 1.000 0.930 91 LEU A CA 1
ATOM 1345 C C . LEU A 1 91 ? 15.360 -15.383 -0.302 1.000 0.930 91 LEU A C 1
ATOM 1346 O O . LEU A 1 91 ? 15.647 -14.258 -0.704 1.000 0.930 91 LEU A O 1
ATOM 1362 N N . ALA A 1 92 ? 15.457 -15.707 0.994 1.000 0.890 92 ALA A N 1
ATOM 1363 C CA . ALA A 1 92 ? 15.974 -14.784 2.002 1.000 0.890 92 ALA A CA 1
ATOM 1364 C C . ALA A 1 92 ? 17.448 -14.398 1.759 1.000 0.890 92 ALA A C 1
ATOM 1365 O O . ALA A 1 92 ? 17.853 -13.298 2.128 1.000 0.890 92 ALA A O 1
ATOM 1372 N N . GLY A 1 93 ? 18.240 -15.276 1.132 1.000 0.850 93 GLY A N 1
ATOM 1373 C CA . GLY A 1 93 ? 19.629 -15.003 0.745 1.000 0.850 93 GLY A CA 1
ATOM 1374 C C . GLY A 1 93 ? 19.755 -14.132 -0.508 1.000 0.850 93 GLY A C 1
ATOM 1375 O O . GLY A 1 93 ? 20.680 -13.321 -0.600 1.000 0.850 93 GLY A O 1
ATOM 1379 N N . ALA A 1 94 ? 18.780 -14.211 -1.422 1.000 0.880 94 ALA A N 1
ATOM 1380 C CA . ALA A 1 94 ? 18.831 -13.527 -2.715 1.000 0.880 94 ALA A CA 1
ATOM 1381 C C . ALA A 1 94 ? 19.014 -12.006 -2.592 1.000 0.880 94 ALA A C 1
ATOM 1382 O O . ALA A 1 94 ? 19.726 -11.416 -3.401 1.000 0.880 94 ALA A O 1
ATOM 1389 N N . GLU A 1 95 ? 18.421 -11.349 -1.584 1.000 0.830 95 GLU A N 1
ATOM 1390 C CA . GLU A 1 95 ? 18.575 -9.894 -1.413 1.000 0.830 95 GLU A CA 1
ATOM 1391 C C . GLU A 1 95 ? 20.036 -9.464 -1.214 1.000 0.830 95 GLU A C 1
ATOM 1392 O O . GLU A 1 95 ? 20.405 -8.378 -1.659 1.000 0.830 95 GLU A O 1
ATOM 1404 N N . ILE A 1 96 ? 20.863 -10.301 -0.577 1.000 0.790 96 ILE A N 1
ATOM 1405 C CA . ILE A 1 96 ? 22.284 -10.022 -0.326 1.000 0.790 96 ILE A CA 1
ATOM 1406 C C . ILE A 1 96 ? 23.129 -10.417 -1.543 1.000 0.790 96 ILE A C 1
ATOM 1407 O O . ILE A 1 96 ? 23.999 -9.656 -1.967 1.000 0.790 96 ILE A O 1
ATOM 1423 N N . GLU A 1 97 ? 22.863 -11.583 -2.130 1.000 0.840 97 GLU A N 1
ATOM 1424 C CA . GLU A 1 97 ? 23.625 -12.122 -3.266 1.000 0.840 97 GLU A CA 1
ATOM 1425 C C . GLU A 1 97 ? 23.449 -11.307 -4.549 1.000 0.840 97 GLU A C 1
ATOM 1426 O O . GLU A 1 97 ? 24.372 -11.183 -5.350 1.000 0.840 97 GLU A O 1
ATOM 1438 N N . LEU A 1 98 ? 22.285 -10.678 -4.715 1.000 0.850 98 LEU A N 1
ATOM 1439 C CA . LEU A 1 98 ? 22.009 -9.797 -5.841 1.000 0.850 98 LEU A CA 1
ATOM 1440 C C . LEU A 1 98 ? 22.695 -8.431 -5.734 1.000 0.850 98 LEU A C 1
ATOM 1441 O O . LEU A 1 98 ? 22.749 -7.706 -6.727 1.000 0.850 98 LEU A O 1
ATOM 1457 N N . VAL A 1 99 ? 23.208 -8.036 -4.562 1.000 0.730 99 VAL A N 1
ATOM 1458 C CA . VAL A 1 99 ? 23.833 -6.717 -4.369 1.000 0.730 99 VAL A CA 1
ATOM 1459 C C . VAL A 1 99 ? 24.955 -6.438 -5.384 1.000 0.730 99 VAL A C 1
ATOM 1460 O O . VAL A 1 99 ? 24.905 -5.378 -6.010 1.000 0.730 99 VAL A O 1
ATOM 1473 N N . PRO A 1 100 ? 25.951 -7.318 -5.596 1.000 0.680 100 PRO A N 1
ATOM 1474 C CA . PRO A 1 100 ? 27.002 -7.090 -6.591 1.000 0.680 100 PRO A CA 1
ATOM 1475 C C . PRO A 1 100 ? 26.541 -7.273 -8.048 1.000 0.680 100 PRO A C 1
ATOM 1476 O O . PRO A 1 100 ? 27.273 -6.898 -8.965 1.000 0.680 100 PRO A O 1
ATOM 1487 N N . THR A 1 101 ? 25.361 -7.847 -8.281 1.000 0.690 101 THR A N 1
ATOM 1488 C CA . THR A 1 101 ? 24.918 -8.276 -9.611 1.000 0.690 101 THR A CA 1
ATOM 1489 C C . THR A 1 101 ? 24.466 -7.100 -10.476 1.000 0.690 101 THR A C 1
ATOM 1490 O O . THR A 1 101 ? 23.682 -6.238 -10.070 1.000 0.690 101 THR A O 1
ATOM 1501 N N . ILE A 1 102 ? 24.943 -7.074 -11.720 1.000 0.680 102 ILE A N 1
ATOM 1502 C CA . ILE A 1 102 ? 24.554 -6.070 -12.715 1.000 0.680 102 ILE A CA 1
ATOM 1503 C C . ILE A 1 102 ? 23.118 -6.336 -13.168 1.000 0.680 102 ILE A C 1
ATOM 1504 O O . ILE A 1 102 ? 22.729 -7.480 -13.386 1.000 0.680 102 ILE A O 1
ATOM 1520 N N . SER A 1 103 ? 22.330 -5.274 -13.365 1.000 0.730 103 SER A N 1
ATOM 1521 C CA . SER A 1 103 ? 20.934 -5.393 -13.814 1.000 0.730 103 SER A CA 1
ATOM 1522 C C . SER A 1 103 ? 20.073 -6.261 -12.881 1.000 0.730 103 SER A C 1
ATOM 1523 O O . SER A 1 103 ? 19.106 -6.885 -13.319 1.000 0.730 103 SER A O 1
ATOM 1531 N N . ARG A 1 104 ? 20.411 -6.288 -11.587 1.000 0.800 104 ARG A N 1
ATOM 1532 C CA . ARG A 1 104 ? 19.717 -7.056 -10.543 1.000 0.800 104 ARG A CA 1
ATOM 1533 C C . ARG A 1 104 ? 18.233 -6.718 -10.405 1.000 0.800 104 ARG A C 1
ATOM 1534 O O . ARG A 1 104 ? 17.473 -7.571 -9.975 1.000 0.800 104 ARG A O 1
ATOM 1555 N N . GLU A 1 105 ? 17.803 -5.513 -10.777 1.000 0.870 105 GLU A N 1
ATOM 1556 C CA . GLU A 1 105 ? 16.410 -5.059 -10.679 1.000 0.870 105 GLU A CA 1
ATOM 1557 C C . GLU A 1 105 ? 15.498 -5.591 -11.805 1.000 0.870 105 GLU A C 1
ATOM 1558 O O . GLU A 1 105 ? 14.279 -5.509 -11.683 1.000 0.870 105 GLU A O 1
ATOM 1570 N N . VAL A 1 106 ? 16.060 -6.114 -12.906 1.000 0.910 106 VAL A N 1
ATOM 1571 C CA . VAL A 1 106 ? 15.302 -6.535 -14.107 1.000 0.910 106 VAL A CA 1
ATOM 1572 C C . VAL A 1 106 ? 15.312 -8.049 -14.346 1.000 0.910 106 VAL A C 1
ATOM 1573 O O . VAL A 1 106 ? 14.818 -8.501 -15.380 1.000 0.910 106 VAL A O 1
ATOM 1586 N N . ARG A 1 107 ? 15.869 -8.850 -13.429 1.000 0.900 107 ARG A N 1
ATOM 1587 C CA . ARG A 1 107 ? 16.039 -10.301 -13.631 1.000 0.900 107 ARG A CA 1
ATOM 1588 C C . ARG A 1 107 ? 14.694 -11.007 -13.743 1.000 0.900 107 ARG A C 1
ATOM 1589 O O . ARG A 1 107 ? 14.455 -11.686 -14.738 1.000 0.900 107 ARG A O 1
ATOM 1610 N N . LEU A 1 108 ? 13.760 -10.711 -12.834 1.000 0.970 108 LEU A N 1
ATOM 1611 C CA . LEU A 1 108 ? 12.404 -11.261 -12.923 1.000 0.970 108 LEU A CA 1
ATOM 1612 C C . LEU A 1 108 ? 11.690 -10.858 -14.220 1.000 0.970 108 LEU A C 1
ATOM 1613 O O . LEU A 1 108 ? 10.984 -11.667 -14.809 1.000 0.970 108 LEU A O 1
ATOM 1629 N N . LYS A 1 109 ? 11.885 -9.620 -14.697 1.000 0.960 109 LYS A N 1
ATOM 1630 C CA . LYS A 1 109 ? 11.260 -9.139 -15.938 1.000 0.960 109 LYS A CA 1
ATOM 1631 C C . LYS A 1 109 ? 11.686 -9.983 -17.138 1.000 0.960 109 LYS A C 1
ATOM 1632 O O . LYS A 1 109 ? 10.830 -10.463 -17.871 1.000 0.960 109 LYS A O 1
ATOM 1651 N N . ARG A 1 110 ? 12.995 -10.191 -17.303 1.000 0.920 110 ARG A N 1
ATOM 1652 C CA . ARG A 1 110 ? 13.555 -11.011 -18.391 1.000 0.920 110 ARG A CA 1
ATOM 1653 C C . ARG A 1 110 ? 13.056 -12.448 -18.321 1.000 0.920 110 ARG A C 1
ATOM 1654 O O . ARG A 1 110 ? 12.671 -13.019 -19.333 1.000 0.920 110 ARG A O 1
ATOM 1675 N N . ALA A 1 111 ? 13.027 -12.997 -17.114 1.000 0.960 111 ALA A N 1
ATOM 1676 C CA . ALA A 1 111 ? 12.557 -14.344 -16.859 1.000 0.960 111 ALA A CA 1
ATOM 1677 C C . ALA A 1 111 ? 11.078 -14.515 -17.271 1.000 0.960 111 ALA A C 1
ATOM 1678 O O . ALA A 1 111 ? 10.723 -15.436 -18.004 1.000 0.960 111 ALA A O 1
ATOM 1685 N N . LEU A 1 112 ? 10.210 -13.576 -16.877 1.000 0.970 112 LEU A N 1
ATOM 1686 C CA . LEU A 1 112 ? 8.781 -13.629 -17.198 1.000 0.970 112 LEU A CA 1
ATOM 1687 C C . LEU A 1 112 ? 8.466 -13.327 -18.667 1.000 0.970 112 LEU A C 1
ATOM 1688 O O . LEU A 1 112 ? 7.441 -13.791 -19.166 1.000 0.970 112 LEU A O 1
ATOM 1704 N N . GLU A 1 113 ? 9.320 -12.596 -19.387 1.000 0.930 113 GLU A N 1
ATOM 1705 C CA . GLU A 1 113 ? 9.141 -12.351 -20.826 1.000 0.930 113 GLU A CA 1
ATOM 1706 C C . GLU A 1 113 ? 9.059 -13.657 -21.634 1.000 0.930 113 GLU A C 1
ATOM 1707 O O . GLU A 1 113 ? 8.241 -13.739 -22.553 1.000 0.930 113 GLU A O 1
ATOM 1719 N N . ALA A 1 114 ? 9.809 -14.696 -21.245 1.000 0.930 114 ALA A N 1
ATOM 1720 C CA . ALA A 1 114 ? 9.814 -16.000 -21.915 1.000 0.930 114 ALA A CA 1
ATOM 1721 C C . ALA A 1 114 ? 8.463 -16.738 -21.839 1.000 0.930 114 ALA A C 1
ATOM 1722 O O . ALA A 1 114 ? 8.120 -17.503 -22.739 1.000 0.930 114 ALA A O 1
ATOM 1729 N N . VAL A 1 115 ? 7.669 -16.487 -20.793 1.000 0.960 115 VAL A N 1
ATOM 1730 C CA . VAL A 1 115 ? 6.394 -17.183 -20.541 1.000 0.960 115 VAL A CA 1
ATOM 1731 C C . VAL A 1 115 ? 5.170 -16.267 -20.625 1.000 0.960 115 VAL A C 1
ATOM 1732 O O . VAL A 1 115 ? 4.041 -16.757 -20.623 1.000 0.960 115 VAL A O 1
ATOM 1745 N N . LYS A 1 116 ? 5.352 -14.944 -20.778 1.000 0.950 116 LYS A N 1
ATOM 1746 C CA . LYS A 1 116 ? 4.274 -13.929 -20.797 1.000 0.950 116 LYS A CA 1
ATOM 1747 C C . LYS A 1 116 ? 3.178 -14.198 -21.837 1.000 0.950 116 LYS A C 1
ATOM 1748 O O . LYS A 1 116 ? 2.053 -13.729 -21.678 1.000 0.950 116 LYS A O 1
ATOM 1767 N N . GLN A 1 117 ? 3.477 -14.923 -22.916 1.000 0.950 117 GLN A N 1
ATOM 1768 C CA . GLN A 1 117 ? 2.488 -15.266 -23.949 1.000 0.950 117 GLN A CA 1
ATOM 1769 C C . GLN A 1 117 ? 1.625 -16.489 -23.606 1.000 0.950 117 GLN A C 1
ATOM 1770 O O . GLN A 1 117 ? 0.527 -16.641 -24.150 1.000 0.950 117 GLN A O 1
ATOM 1784 N N . ASN A 1 118 ? 2.084 -17.336 -22.686 1.000 0.970 118 ASN A N 1
ATOM 1785 C CA . ASN A 1 118 ? 1.392 -18.566 -22.303 1.000 0.970 118 ASN A CA 1
ATOM 1786 C C . ASN A 1 118 ? 0.255 -18.307 -21.302 1.000 0.970 118 ASN A C 1
ATOM 1787 O O . ASN A 1 118 ? -0.595 -19.175 -21.113 1.000 0.970 118 ASN A O 1
ATOM 1798 N N . TYR A 1 119 ? 0.198 -17.103 -20.727 1.000 0.980 119 TYR A N 1
ATOM 1799 C CA . TYR A 1 119 ? -0.768 -16.714 -19.704 1.000 0.980 119 TYR A CA 1
ATOM 1800 C C . TYR A 1 119 ? -1.551 -15.470 -20.104 1.000 0.980 119 TYR A C 1
ATOM 1801 O O . TYR A 1 119 ? -1.063 -14.602 -20.827 1.000 0.980 119 TYR A O 1
ATOM 1819 N N . ASP A 1 120 ? -2.770 -15.375 -19.588 1.000 0.980 120 ASP A N 1
ATOM 1820 C CA . ASP A 1 120 ? -3.593 -14.175 -19.688 1.000 0.980 120 ASP A CA 1
ATOM 1821 C C . ASP A 1 120 ? -3.285 -13.221 -18.521 1.000 0.980 120 ASP A C 1
ATOM 1822 O O . ASP A 1 120 ? -3.284 -12.003 -18.706 1.000 0.980 120 ASP A O 1
ATOM 1831 N N . TYR A 1 121 ? -2.941 -13.768 -17.347 1.000 0.980 121 TYR A N 1
ATOM 1832 C CA . TYR A 1 121 ? -2.497 -13.006 -16.177 1.000 0.980 121 TYR A CA 1
ATOM 1833 C C . TYR A 1 121 ? -1.276 -13.636 -15.512 1.000 0.980 121 TYR A C 1
ATOM 1834 O O . TYR A 1 121 ? -1.192 -14.852 -15.366 1.000 0.980 121 TYR A O 1
ATOM 1852 N N . ILE A 1 122 ? -0.361 -12.793 -15.041 1.000 0.990 122 ILE A N 1
ATOM 1853 C CA . ILE A 1 122 ? 0.704 -13.186 -14.119 1.000 0.990 122 ILE A CA 1
ATOM 1854 C C . ILE A 1 122 ? 0.531 -12.355 -12.855 1.000 0.990 122 ILE A C 1
ATOM 1855 O O . ILE A 1 122 ? 0.569 -11.130 -12.910 1.000 0.990 122 ILE A O 1
ATOM 1871 N N . ILE A 1 123 ? 0.317 -13.003 -11.721 1.000 0.990 123 ILE A N 1
ATOM 1872 C CA . ILE A 1 123 ? 0.160 -12.340 -10.428 1.000 0.990 123 ILE A CA 1
ATOM 1873 C C . ILE A 1 123 ? 1.458 -12.522 -9.646 1.000 0.990 123 ILE A C 1
ATOM 1874 O O . ILE A 1 123 ? 1.937 -13.643 -9.545 1.000 0.990 123 ILE A O 1
ATOM 1890 N N . ILE A 1 124 ? 2.030 -11.457 -9.085 1.000 0.990 124 ILE A N 1
ATOM 1891 C CA . ILE A 1 124 ? 3.254 -11.541 -8.270 1.000 0.990 124 ILE A CA 1
ATOM 1892 C C . ILE A 1 124 ? 2.911 -11.215 -6.815 1.000 0.990 124 ILE A C 1
ATOM 1893 O O . ILE A 1 124 ? 2.454 -10.107 -6.529 1.000 0.990 124 ILE A O 1
ATOM 1909 N N . ASP A 1 125 ? 3.125 -12.160 -5.898 1.000 0.990 125 ASP A N 1
ATOM 1910 C CA . ASP A 1 125 ? 2.897 -11.963 -4.464 1.000 0.990 125 ASP A CA 1
ATOM 1911 C C . ASP A 1 125 ? 4.136 -11.378 -3.783 1.000 0.990 125 ASP A C 1
ATOM 1912 O O . ASP A 1 125 ? 5.099 -12.094 -3.517 1.000 0.990 125 ASP A O 1
ATOM 1921 N N . CYS A 1 126 ? 4.127 -10.073 -3.504 1.000 0.980 126 CYS A N 1
ATOM 1922 C CA . CYS A 1 126 ? 5.294 -9.393 -2.948 1.000 0.980 126 CYS A CA 1
ATOM 1923 C C . CYS A 1 126 ? 5.410 -9.544 -1.417 1.000 0.980 126 CYS A C 1
ATOM 1924 O O . CYS A 1 126 ? 4.396 -9.493 -0.706 1.000 0.980 126 CYS A O 1
ATOM 1932 N N . PRO A 1 127 ? 6.643 -9.574 -0.875 1.000 0.960 127 PRO A N 1
ATOM 1933 C CA . PRO A 1 127 ? 6.888 -9.607 0.563 1.000 0.960 127 PRO A CA 1
ATOM 1934 C C . PRO A 1 127 ? 6.468 -8.298 1.256 1.000 0.960 127 PRO A C 1
ATOM 1935 O O . PRO A 1 127 ? 6.241 -7.268 0.612 1.000 0.960 127 PRO A O 1
ATOM 1946 N N . PRO A 1 128 ? 6.373 -8.276 2.601 1.000 0.930 128 PRO A N 1
ATOM 1947 C CA . PRO A 1 128 ? 6.137 -7.064 3.390 1.000 0.930 128 PRO A CA 1
ATOM 1948 C C . PRO A 1 128 ? 7.393 -6.174 3.493 1.000 0.930 128 PRO A C 1
ATOM 1949 O O . PRO A 1 128 ? 7.777 -5.740 4.576 1.000 0.930 128 PRO A O 1
ATOM 1960 N N . SER A 1 129 ? 8.054 -5.901 2.371 1.000 0.870 129 SER A N 1
ATOM 1961 C CA . SER A 1 129 ? 9.231 -5.036 2.296 1.000 0.870 129 SER A CA 1
ATOM 1962 C C . SER A 1 129 ? 9.225 -4.235 0.993 1.000 0.870 129 SER A C 1
ATOM 1963 O O . SER A 1 129 ? 8.524 -4.560 0.034 1.000 0.870 129 SER A O 1
ATOM 1971 N N . LEU A 1 130 ? 10.019 -3.167 0.955 1.000 0.830 130 LEU A N 1
ATOM 1972 C CA . LEU A 1 130 ? 10.321 -2.416 -0.270 1.000 0.830 130 LEU A CA 1
ATOM 1973 C C . LEU A 1 130 ? 11.768 -2.689 -0.716 1.000 0.830 130 LEU A C 1
ATOM 1974 O O . LEU A 1 130 ? 12.442 -1.796 -1.223 1.000 0.830 130 LEU A O 1
ATOM 1990 N N . GLY A 1 131 ? 12.243 -3.913 -0.457 1.000 0.890 131 GLY A N 1
ATOM 1991 C CA . GLY A 1 131 ? 13.579 -4.389 -0.802 1.000 0.890 131 GLY A CA 1
ATOM 1992 C C . GLY A 1 131 ? 13.711 -4.798 -2.268 1.000 0.890 131 GLY A C 1
ATOM 1993 O O . GLY A 1 131 ? 12.833 -4.548 -3.099 1.000 0.890 131 GLY A O 1
ATOM 1997 N N . LEU A 1 132 ? 14.827 -5.448 -2.590 1.000 0.890 132 LEU A N 1
ATOM 1998 C CA . LEU A 1 132 ? 15.198 -5.762 -3.968 1.000 0.890 132 LEU A CA 1
ATOM 1999 C C . LEU A 1 132 ? 14.244 -6.763 -4.645 1.000 0.890 132 LEU A C 1
ATOM 2000 O O . LEU A 1 132 ? 14.027 -6.675 -5.856 1.000 0.890 132 LEU A O 1
ATOM 2016 N N . LEU A 1 133 ? 13.625 -7.659 -3.870 1.000 0.950 133 LEU A N 1
ATOM 2017 C CA . LEU A 1 133 ? 12.592 -8.581 -4.357 1.000 0.950 133 LEU A CA 1
ATOM 2018 C C . LEU A 1 133 ? 11.357 -7.820 -4.854 1.000 0.950 133 LEU A C 1
ATOM 2019 O O . LEU A 1 133 ? 10.918 -7.993 -5.991 1.000 0.950 133 LEU A O 1
ATOM 2035 N N . THR A 1 134 ? 10.850 -6.887 -4.045 1.000 0.950 134 THR A N 1
ATOM 2036 C CA . THR A 1 134 ? 9.725 -6.027 -4.433 1.000 0.950 134 THR A CA 1
ATOM 2037 C C . THR A 1 134 ? 10.082 -5.139 -5.626 1.000 0.950 134 THR A C 1
ATOM 2038 O O . THR A 1 134 ? 9.243 -4.929 -6.498 1.000 0.950 134 THR A O 1
ATOM 2049 N N . ILE A 1 135 ? 11.325 -4.650 -5.722 1.000 0.930 135 ILE A N 1
ATOM 2050 C CA . ILE A 1 135 ? 11.782 -3.891 -6.896 1.000 0.930 135 ILE A CA 1
ATOM 2051 C C . ILE A 1 135 ? 11.769 -4.752 -8.166 1.000 0.930 135 ILE A C 1
ATOM 2052 O O . ILE A 1 135 ? 11.296 -4.272 -9.195 1.000 0.930 135 ILE A O 1
ATOM 2068 N N . ASN A 1 136 ? 12.210 -6.013 -8.105 1.000 0.960 136 ASN A N 1
ATOM 2069 C CA . ASN A 1 136 ? 12.102 -6.944 -9.236 1.000 0.960 136 ASN A CA 1
ATOM 2070 C C . ASN A 1 136 ? 10.641 -7.151 -9.659 1.000 0.960 136 ASN A C 1
ATOM 2071 O O . ASN A 1 136 ? 10.323 -7.043 -10.843 1.000 0.960 136 ASN A O 1
ATOM 2082 N N . ALA A 1 137 ? 9.742 -7.371 -8.695 1.000 0.980 137 ALA A N 1
ATOM 2083 C CA . ALA A 1 137 ? 8.312 -7.533 -8.955 1.000 0.980 137 ALA A CA 1
ATOM 2084 C C . ALA A 1 137 ? 7.696 -6.303 -9.638 1.000 0.980 137 ALA A C 1
ATOM 2085 O O . ALA A 1 137 ? 7.038 -6.423 -10.672 1.000 0.980 137 ALA A O 1
ATOM 2092 N N . LEU A 1 138 ? 7.947 -5.104 -9.106 1.000 0.960 138 LEU A N 1
ATOM 2093 C CA . LEU A 1 138 ? 7.441 -3.849 -9.672 1.000 0.960 138 LEU A CA 1
ATOM 2094 C C . LEU A 1 138 ? 8.035 -3.555 -11.057 1.000 0.960 138 LEU A C 1
ATOM 2095 O O . LEU A 1 138 ? 7.349 -3.036 -11.934 1.000 0.960 138 LEU A O 1
ATOM 2111 N N . THR A 1 139 ? 9.302 -3.902 -11.276 1.000 0.940 139 THR A N 1
ATOM 2112 C CA . THR A 1 139 ? 9.974 -3.710 -12.568 1.000 0.940 139 THR A CA 1
ATOM 2113 C C . THR A 1 139 ? 9.437 -4.659 -13.640 1.000 0.940 139 THR A C 1
ATOM 2114 O O . THR A 1 139 ? 9.393 -4.294 -14.814 1.000 0.940 139 THR A O 1
ATOM 2125 N N . ALA A 1 140 ? 8.998 -5.856 -13.241 1.000 0.970 140 ALA A N 1
ATOM 2126 C CA . ALA A 1 140 ? 8.395 -6.847 -14.127 1.000 0.970 140 ALA A CA 1
ATOM 2127 C C . ALA A 1 140 ? 6.895 -6.626 -14.393 1.000 0.970 140 ALA A C 1
ATOM 2128 O O . ALA A 1 140 ? 6.361 -7.205 -15.335 1.000 0.970 140 ALA A O 1
ATOM 2135 N N . SER A 1 141 ? 6.209 -5.819 -13.580 1.000 0.970 141 SER A N 1
ATOM 2136 C CA . SER A 1 141 ? 4.747 -5.698 -13.623 1.000 0.970 141 SER A CA 1
ATOM 2137 C C . SER A 1 141 ? 4.245 -4.641 -14.598 1.000 0.970 141 SER A C 1
ATOM 2138 O O . SER A 1 141 ? 4.831 -3.575 -14.725 1.000 0.970 141 SER A O 1
ATOM 2146 N N . ASP A 1 142 ? 3.104 -4.887 -15.231 1.000 0.960 142 ASP A N 1
ATOM 2147 C CA . ASP A 1 142 ? 2.378 -3.851 -15.969 1.000 0.960 142 ASP A CA 1
ATOM 2148 C C . ASP A 1 142 ? 1.595 -2.961 -14.982 1.000 0.960 142 ASP A C 1
ATOM 2149 O O . ASP A 1 142 ? 1.468 -1.748 -15.164 1.000 0.960 142 ASP A O 1
ATOM 2158 N N . SER A 1 143 ? 1.100 -3.540 -13.881 1.000 0.950 143 SER A N 1
ATOM 2159 C CA . SER A 1 143 ? 0.385 -2.775 -12.867 1.000 0.950 143 SER A CA 1
ATOM 2160 C C . SER A 1 143 ? 0.490 -3.322 -11.442 1.000 0.950 143 SER A C 1
ATOM 2161 O O . SER A 1 143 ? 1.046 -4.389 -11.186 1.000 0.950 143 SER A O 1
ATOM 2169 N N . VAL A 1 144 ? -0.003 -2.534 -10.484 1.000 0.960 144 VAL A N 1
ATOM 2170 C CA . VAL A 1 144 ? 0.092 -2.809 -9.048 1.000 0.960 144 VAL A CA 1
ATOM 2171 C C . VAL A 1 144 ? -1.279 -2.760 -8.390 1.000 0.960 144 VAL A C 1
ATOM 2172 O O . VAL A 1 144 ? -1.957 -1.731 -8.440 1.000 0.960 144 VAL A O 1
ATOM 2185 N N . VAL A 1 145 ? -1.652 -3.837 -7.702 1.000 0.970 145 VAL A N 1
ATOM 2186 C CA . VAL A 1 145 ? -2.764 -3.842 -6.748 1.000 0.970 145 VAL A CA 1
ATOM 2187 C C . VAL A 1 145 ? -2.220 -3.644 -5.344 1.000 0.970 145 VAL A C 1
ATOM 2188 O O . VAL A 1 145 ? -1.278 -4.317 -4.922 1.000 0.970 145 VAL A O 1
ATOM 2201 N N . ILE A 1 146 ? -2.843 -2.732 -4.602 1.000 0.950 146 ILE A N 1
ATOM 2202 C CA . ILE A 1 146 ? -2.431 -2.389 -3.244 1.000 0.950 146 ILE A CA 1
ATOM 2203 C C . ILE A 1 146 ? -3.531 -2.799 -2.262 1.000 0.950 146 ILE A C 1
ATOM 2204 O O . ILE A 1 146 ? -4.518 -2.075 -2.114 1.000 0.950 146 ILE A O 1
ATOM 2220 N N . PRO A 1 147 ? -3.391 -3.939 -1.565 1.000 0.950 147 PRO A N 1
ATOM 2221 C CA . PRO A 1 147 ? -4.274 -4.292 -0.464 1.000 0.950 147 PRO A CA 1
ATOM 2222 C C . PRO A 1 147 ? -4.070 -3.337 0.712 1.000 0.950 147 PRO A C 1
ATOM 2223 O O . PRO A 1 147 ? -2.944 -3.127 1.169 1.000 0.950 147 PRO A O 1
ATOM 2234 N N . VAL A 1 148 ? -5.158 -2.773 1.221 1.000 0.900 148 VAL A N 1
ATOM 2235 C CA . VAL A 1 148 ? -5.175 -1.815 2.325 1.000 0.900 148 VAL A CA 1
ATOM 2236 C C . VAL A 1 148 ? -6.196 -2.273 3.348 1.000 0.900 148 VAL A C 1
ATOM 2237 O O . VAL A 1 148 ? -7.401 -2.278 3.104 1.000 0.900 148 VAL A O 1
ATOM 2250 N N . GLN A 1 149 ? -5.696 -2.634 4.523 1.000 0.880 149 GLN A N 1
ATOM 2251 C CA . GLN A 1 149 ? -6.533 -3.019 5.647 1.000 0.880 149 GLN A CA 1
ATOM 2252 C C . GLN A 1 149 ? -7.296 -1.804 6.186 1.000 0.880 149 GLN A C 1
ATOM 2253 O O . GLN A 1 149 ? -6.694 -0.754 6.417 1.000 0.880 149 GLN A O 1
ATOM 2267 N N . CYS A 1 150 ? -8.601 -1.950 6.421 1.000 0.810 150 CYS A N 1
ATOM 2268 C CA . CYS A 1 150 ? -9.470 -0.873 6.911 1.000 0.810 150 CYS A CA 1
ATOM 2269 C C . CYS A 1 150 ? -9.252 -0.556 8.408 1.000 0.810 150 CYS A C 1
ATOM 2270 O O . CYS A 1 150 ? -10.106 -0.849 9.244 1.000 0.810 150 CYS A O 1
ATOM 2278 N N . GLU A 1 151 ? -8.105 0.036 8.753 1.000 0.750 151 GLU A N 1
ATOM 2279 C CA . GLU A 1 151 ? -7.701 0.402 10.121 1.000 0.750 151 GLU A CA 1
ATOM 2280 C C . GLU A 1 151 ? -7.089 1.809 10.193 1.000 0.750 151 GLU A C 1
ATOM 2281 O O . GLU A 1 151 ? -6.715 2.387 9.177 1.000 0.750 151 GLU A O 1
ATOM 2293 N N . TYR A 1 152 ? -6.930 2.335 11.414 1.000 0.600 152 TYR A N 1
ATOM 2294 C CA . TYR A 1 152 ? -6.534 3.726 11.694 1.000 0.600 152 TYR A CA 1
ATOM 2295 C C . TYR A 1 152 ? -5.266 4.190 10.951 1.000 0.600 152 TYR A C 1
ATOM 2296 O O . TYR A 1 152 ? -5.176 5.334 10.525 1.000 0.600 152 TYR A O 1
ATOM 2314 N N . TYR A 1 153 ? -4.294 3.296 10.760 1.000 0.600 153 TYR A N 1
ATOM 2315 C CA . TYR A 1 153 ? -3.010 3.602 10.117 1.000 0.600 153 TYR A CA 1
ATOM 2316 C C . TYR A 1 153 ? -2.934 3.151 8.652 1.000 0.600 153 TYR A C 1
ATOM 2317 O O . TYR A 1 153 ? -1.843 2.926 8.130 1.000 0.600 153 TYR A O 1
ATOM 2335 N N . ALA A 1 154 ? -4.078 2.978 7.983 1.000 0.640 154 ALA A N 1
ATOM 2336 C CA . ALA A 1 154 ? -4.129 2.535 6.593 1.000 0.640 154 ALA A CA 1
ATOM 2337 C C . ALA A 1 154 ? -3.291 3.434 5.668 1.000 0.640 154 ALA A C 1
ATOM 2338 O O . ALA A 1 154 ? -2.488 2.923 4.890 1.000 0.640 154 ALA A O 1
ATOM 2345 N N . LEU A 1 155 ? -3.441 4.759 5.792 1.000 0.630 155 LEU A N 1
ATOM 2346 C CA . LEU A 1 155 ? -2.831 5.740 4.889 1.000 0.630 155 LEU A CA 1
ATOM 2347 C C . LEU A 1 155 ? -1.369 6.079 5.193 1.000 0.630 155 LEU A C 1
ATOM 2348 O O . LEU A 1 155 ? -0.632 6.427 4.273 1.000 0.630 155 LEU A O 1
ATOM 2364 N N . GLU A 1 156 ? -0.917 5.957 6.443 1.000 0.590 156 GLU A N 1
ATOM 2365 C CA . GLU A 1 156 ? 0.434 6.397 6.822 1.000 0.590 156 GLU A CA 1
ATOM 2366 C C . GLU A 1 156 ? 1.520 5.610 6.063 1.000 0.590 156 GLU A C 1
ATOM 2367 O O . GLU A 1 156 ? 2.435 6.199 5.479 1.000 0.590 156 GLU A O 1
ATOM 2379 N N . GLY A 1 157 ? 1.359 4.285 5.969 1.000 0.630 157 GLY A N 1
ATOM 2380 C CA . GLY A 1 157 ? 2.295 3.395 5.268 1.000 0.630 157 GLY A CA 1
ATOM 2381 C C . GLY A 1 157 ? 2.220 3.441 3.735 1.000 0.630 157 GLY A C 1
ATOM 2382 O O . GLY A 1 157 ? 3.154 3.004 3.066 1.000 0.630 157 GLY A O 1
ATOM 2386 N N . LEU A 1 158 ? 1.148 3.990 3.154 1.000 0.750 158 LEU A N 1
ATOM 2387 C CA . LEU A 1 158 ? 0.979 4.062 1.694 1.000 0.750 158 LEU A CA 1
ATOM 2388 C C . LEU A 1 158 ? 1.943 5.059 1.040 1.000 0.750 158 LEU A C 1
ATOM 2389 O O . LEU A 1 158 ? 2.344 4.859 -0.104 1.000 0.750 158 LEU A O 1
ATOM 2405 N N . SER A 1 159 ? 2.352 6.103 1.764 1.000 0.690 159 SER A N 1
ATOM 2406 C CA . SER A 1 159 ? 3.252 7.146 1.253 1.000 0.690 159 SER A CA 1
ATOM 2407 C C . SER A 1 159 ? 4.593 6.590 0.749 1.000 0.690 159 SER A C 1
ATOM 2408 O O . SER A 1 159 ? 5.039 6.944 -0.345 1.000 0.690 159 SER A O 1
ATOM 2416 N N . GLN A 1 160 ? 5.209 5.673 1.503 1.000 0.740 160 GLN A N 1
ATOM 2417 C CA . GLN A 1 160 ? 6.475 5.036 1.130 1.000 0.740 160 GLN A CA 1
ATOM 2418 C C . GLN A 1 160 ? 6.317 4.127 -0.090 1.000 0.740 160 GLN A C 1
ATOM 2419 O O . GLN A 1 160 ? 7.127 4.206 -1.011 1.000 0.740 160 GLN A O 1
ATOM 2433 N N . LEU A 1 161 ? 5.246 3.326 -0.146 1.000 0.840 161 LEU A N 1
ATOM 2434 C CA . LEU A 1 161 ? 4.968 2.469 -1.299 1.000 0.840 161 LEU A CA 1
ATOM 2435 C C . LEU A 1 161 ? 4.793 3.287 -2.583 1.000 0.840 161 LEU A C 1
ATOM 2436 O O . LEU A 1 161 ? 5.399 2.965 -3.603 1.000 0.840 161 LEU A O 1
ATOM 2452 N N . LEU A 1 162 ? 3.998 4.359 -2.532 1.000 0.810 162 LEU A N 1
ATOM 2453 C CA . LEU A 1 162 ? 3.779 5.229 -3.689 1.000 0.810 162 LEU A CA 1
ATOM 2454 C C . LEU A 1 162 ? 5.079 5.897 -4.151 1.000 0.810 162 LEU A C 1
ATOM 2455 O O . LEU A 1 162 ? 5.304 6.039 -5.353 1.000 0.810 162 LEU A O 1
ATOM 2471 N N . ASN A 1 163 ? 5.962 6.259 -3.216 1.000 0.760 163 ASN A N 1
ATOM 2472 C CA . ASN A 1 163 ? 7.284 6.772 -3.559 1.000 0.760 163 ASN A CA 1
ATOM 2473 C C . ASN A 1 163 ? 8.136 5.715 -4.283 1.000 0.760 163 ASN A C 1
ATOM 2474 O O . ASN A 1 163 ? 8.740 6.016 -5.311 1.000 0.760 163 ASN A O 1
ATOM 2485 N N . THR A 1 164 ? 8.139 4.467 -3.807 1.000 0.810 164 THR A N 1
ATOM 2486 C CA . THR A 1 164 ? 8.859 3.364 -4.463 1.000 0.810 164 THR A CA 1
ATOM 2487 C C . THR A 1 164 ? 8.314 3.071 -5.857 1.000 0.810 164 THR A C 1
ATOM 2488 O O . THR A 1 164 ? 9.098 2.989 -6.801 1.000 0.810 164 THR A O 1
ATOM 2499 N N . VAL A 1 165 ? 6.989 2.993 -6.025 1.000 0.870 165 VAL A N 1
ATOM 2500 C CA . VAL A 1 165 ? 6.356 2.822 -7.347 1.000 0.870 165 VAL A CA 1
ATOM 2501 C C . VAL A 1 165 ? 6.808 3.925 -8.301 1.000 0.870 165 VAL A C 1
ATOM 2502 O O . VAL A 1 165 ? 7.193 3.646 -9.432 1.000 0.870 165 VAL A O 1
ATOM 2515 N N . ARG A 1 166 ? 6.852 5.175 -7.833 1.000 0.790 166 ARG A N 1
ATOM 2516 C CA . ARG A 1 166 ? 7.303 6.313 -8.638 1.000 0.790 166 ARG A CA 1
ATOM 2517 C C . ARG A 1 166 ? 8.785 6.237 -9.012 1.000 0.790 166 ARG A C 1
ATOM 2518 O O . ARG A 1 166 ? 9.159 6.611 -10.124 1.000 0.790 166 ARG A O 1
ATOM 2539 N N . LEU A 1 167 ? 9.644 5.773 -8.104 1.000 0.710 167 LEU A N 1
ATOM 2540 C CA . LEU A 1 167 ? 11.064 5.560 -8.395 1.000 0.710 167 LEU A CA 1
ATOM 2541 C C . LEU A 1 167 ? 11.260 4.476 -9.460 1.000 0.710 167 LEU A C 1
ATOM 2542 O O . LEU A 1 167 ? 12.066 4.682 -10.371 1.000 0.710 167 LEU A O 1
ATOM 2558 N N . VAL A 1 168 ? 10.494 3.383 -9.383 1.000 0.850 168 VAL A N 1
ATOM 2559 C CA . VAL A 1 168 ? 10.474 2.324 -10.402 1.000 0.850 168 VAL A CA 1
ATOM 2560 C C . VAL A 1 168 ? 9.970 2.874 -11.739 1.000 0.850 168 VAL A C 1
ATOM 2561 O O . VAL A 1 168 ? 10.657 2.703 -12.743 1.000 0.850 168 VAL A O 1
ATOM 2574 N N . GLN A 1 169 ? 8.865 3.629 -11.754 1.000 0.830 169 GLN A N 1
ATOM 2575 C CA . GLN A 1 169 ? 8.347 4.298 -12.958 1.000 0.830 169 GLN A CA 1
ATOM 2576 C C . GLN A 1 169 ? 9.394 5.171 -13.649 1.000 0.830 169 GLN A C 1
ATOM 2577 O O . GLN A 1 169 ? 9.500 5.190 -14.868 1.000 0.830 169 GLN A O 1
ATOM 2591 N N . LYS A 1 170 ? 10.193 5.907 -12.876 1.000 0.650 170 LYS A N 1
ATOM 2592 C CA . LYS A 1 170 ? 11.152 6.855 -13.441 1.000 0.650 170 LYS A CA 1
ATOM 2593 C C . LYS A 1 170 ? 12.415 6.194 -14.010 1.000 0.650 170 LYS A C 1
ATOM 2594 O O . LYS A 1 170 ? 13.009 6.766 -14.920 1.000 0.650 170 LYS A O 1
ATOM 2613 N N . HIS A 1 171 ? 12.851 5.053 -13.472 1.000 0.720 171 HIS A N 1
ATOM 2614 C CA . HIS A 1 171 ? 14.188 4.509 -13.769 1.000 0.720 171 HIS A CA 1
ATOM 2615 C C . HIS A 1 171 ? 14.209 3.072 -14.295 1.000 0.720 171 HIS A C 1
ATOM 2616 O O . HIS A 1 171 ? 15.216 2.674 -14.871 1.000 0.720 171 HIS A O 1
ATOM 2630 N N . LEU A 1 172 ? 13.150 2.289 -14.079 1.000 0.810 172 LEU A N 1
ATOM 2631 C CA . LEU A 1 172 ? 13.157 0.844 -14.331 1.000 0.810 172 LEU A CA 1
ATOM 2632 C C . LEU A 1 172 ? 11.970 0.377 -15.188 1.000 0.810 172 LEU A C 1
ATOM 2633 O O . LEU A 1 172 ? 12.139 -0.505 -16.028 1.000 0.810 172 LEU A O 1
ATOM 2649 N N . ASN A 1 173 ? 10.778 0.954 -14.999 1.000 0.880 173 ASN A N 1
ATOM 2650 C CA . ASN A 1 173 ? 9.555 0.521 -15.676 1.000 0.880 173 ASN A CA 1
ATOM 2651 C C . ASN A 1 173 ? 8.537 1.664 -15.840 1.000 0.880 173 ASN A C 1
ATOM 2652 O O . ASN A 1 173 ? 7.630 1.820 -15.024 1.000 0.880 173 ASN A O 1
ATOM 2663 N N . THR A 1 174 ? 8.688 2.458 -16.902 1.000 0.810 174 THR A N 1
ATOM 2664 C CA . THR A 1 174 ? 7.864 3.651 -17.186 1.000 0.810 174 THR A CA 1
ATOM 2665 C C . THR A 1 174 ? 6.381 3.369 -17.373 1.000 0.810 174 THR A C 1
ATOM 2666 O O . THR A 1 174 ? 5.569 4.261 -17.134 1.000 0.810 174 THR A O 1
ATOM 2677 N N . ASP A 1 175 ? 6.037 2.144 -17.758 1.000 0.890 175 ASP A N 1
ATOM 2678 C CA . ASP A 1 175 ? 4.663 1.746 -18.061 1.000 0.890 175 ASP A CA 1
ATOM 2679 C C . ASP A 1 175 ? 3.920 1.217 -16.826 1.000 0.890 175 ASP A C 1
ATOM 2680 O O . ASP A 1 175 ? 2.717 0.976 -16.893 1.000 0.890 175 ASP A O 1
ATOM 2689 N N . LEU A 1 176 ? 4.609 1.069 -15.684 1.000 0.900 176 LEU A N 1
ATOM 2690 C CA . LEU A 1 176 ? 4.010 0.597 -14.440 1.000 0.900 176 LEU A CA 1
ATOM 2691 C C . LEU A 1 176 ? 2.862 1.513 -14.012 1.000 0.900 176 LEU A C 1
ATOM 2692 O O . LEU A 1 176 ? 3.056 2.712 -13.811 1.000 0.900 176 LEU A O 1
ATOM 2708 N N . MET A 1 177 ? 1.682 0.950 -13.770 1.000 0.910 177 MET A N 1
ATOM 2709 C CA . MET A 1 177 ? 0.518 1.704 -13.295 1.000 0.910 177 MET A CA 1
ATOM 2710 C C . MET A 1 177 ? -0.003 1.199 -11.949 1.000 0.910 177 MET A C 1
ATOM 2711 O O . MET A 1 177 ? 0.164 0.041 -11.586 1.000 0.910 177 MET A O 1
ATOM 2725 N N . ILE A 1 178 ? -0.712 2.053 -11.209 1.000 0.900 178 ILE A N 1
ATOM 2726 C CA . ILE A 1 178 ? -1.579 1.572 -10.126 1.000 0.900 178 ILE A CA 1
ATOM 2727 C C . ILE A 1 178 ? -2.836 0.985 -10.770 1.000 0.900 178 ILE A C 1
ATOM 2728 O O . ILE A 1 178 ? -3.643 1.723 -11.351 1.000 0.900 178 ILE A O 1
ATOM 2744 N N . GLU A 1 179 ? -2.973 -0.337 -10.674 1.000 0.900 179 GLU A N 1
ATOM 2745 C CA . GLU A 1 179 ? -4.166 -1.075 -11.094 1.000 0.900 179 GLU A CA 1
ATOM 2746 C C . GLU A 1 179 ? -5.336 -0.646 -10.217 1.000 0.900 179 GLU A C 1
ATOM 2747 O O . GLU A 1 179 ? -6.350 -0.155 -10.706 1.000 0.900 179 GLU A O 1
ATOM 2759 N N . GLY A 1 180 ? -5.144 -0.755 -8.901 1.000 0.910 180 GLY A N 1
ATOM 2760 C CA . GLY A 1 180 ? -6.125 -0.305 -7.939 1.000 0.910 180 GLY A CA 1
ATOM 2761 C C . GLY A 1 180 ? -5.756 -0.586 -6.491 1.000 0.910 180 GLY A C 1
ATOM 2762 O O . GLY A 1 180 ? -4.806 -1.301 -6.174 1.000 0.910 180 GLY A O 1
ATOM 2766 N N . VAL A 1 181 ? -6.538 -0.003 -5.596 1.000 0.930 181 VAL A N 1
ATOM 2767 C CA . VAL A 1 181 ? -6.448 -0.178 -4.152 1.000 0.930 181 VAL A CA 1
ATOM 2768 C C . VAL A 1 181 ? -7.584 -1.077 -3.703 1.000 0.930 181 VAL A C 1
ATOM 2769 O O . VAL A 1 181 ? -8.757 -0.763 -3.910 1.000 0.930 181 VAL A O 1
ATOM 2782 N N . LEU A 1 182 ? -7.227 -2.204 -3.093 1.000 0.950 182 LEU A N 1
ATOM 2783 C CA . LEU A 1 182 ? -8.171 -3.195 -2.599 1.000 0.950 182 LEU A CA 1
ATOM 2784 C C . LEU A 1 182 ? -8.352 -3.020 -1.097 1.000 0.950 182 LEU A C 1
ATOM 2785 O O . LEU A 1 182 ? -7.418 -3.210 -0.326 1.000 0.950 182 LEU A O 1
ATOM 2801 N N . LEU A 1 183 ? -9.564 -2.697 -0.669 1.000 0.930 183 LEU A N 1
ATOM 2802 C CA . LEU A 1 183 ? -9.889 -2.591 0.750 1.000 0.930 183 LEU A CA 1
ATOM 2803 C C . LEU A 1 183 ? -10.074 -3.990 1.345 1.000 0.930 183 LEU A C 1
ATOM 2804 O O . LEU A 1 183 ? -10.869 -4.781 0.831 1.000 0.930 183 LEU A O 1
ATOM 2820 N N . THR A 1 184 ? -9.354 -4.299 2.424 1.000 0.930 184 THR A N 1
ATOM 2821 C CA . THR A 1 184 ? -9.328 -5.639 3.026 1.000 0.930 184 THR A CA 1
ATOM 2822 C C . THR A 1 184 ? -9.666 -5.655 4.515 1.000 0.930 184 THR A C 1
ATOM 2823 O O . THR A 1 184 ? -9.511 -4.673 5.244 1.000 0.930 184 THR A O 1
ATOM 2834 N N . MET A 1 185 ? -10.126 -6.827 4.969 1.000 0.890 185 MET A N 1
ATOM 2835 C CA . MET A 1 185 ? -10.478 -7.147 6.356 1.000 0.890 185 MET A CA 1
ATOM 2836 C C . MET A 1 185 ? -11.460 -6.164 7.002 1.000 0.890 185 MET A C 1
ATOM 2837 O O . MET A 1 185 ? -11.387 -5.921 8.210 1.000 0.890 185 MET A O 1
ATOM 2851 N N . LEU A 1 186 ? -12.391 -5.623 6.211 1.000 0.850 186 LEU A N 1
ATOM 2852 C CA . LEU A 1 186 ? -13.400 -4.695 6.708 1.000 0.850 186 LEU A CA 1
ATOM 2853 C C . LEU A 1 186 ? -14.208 -5.335 7.846 1.000 0.850 186 LEU A C 1
ATOM 2854 O O . LEU A 1 186 ? -14.800 -6.405 7.671 1.000 0.850 186 LEU A O 1
ATOM 2870 N N . ASP A 1 187 ? -14.262 -4.650 8.991 1.000 0.760 187 ASP A N 1
ATOM 2871 C CA . ASP A 1 187 ? -15.189 -4.960 10.077 1.000 0.760 187 ASP A CA 1
ATOM 2872 C C . ASP A 1 187 ? -16.376 -3.989 10.039 1.000 0.760 187 ASP A C 1
ATOM 2873 O O . ASP A 1 187 ? -16.291 -2.844 10.494 1.000 0.760 187 ASP A O 1
ATOM 2882 N N . ALA A 1 188 ? -17.500 -4.477 9.508 1.000 0.690 188 ALA A N 1
ATOM 2883 C CA . ALA A 1 188 ? -18.741 -3.717 9.369 1.000 0.690 188 ALA A CA 1
ATOM 2884 C C . ALA A 1 188 ? -19.351 -3.272 10.713 1.000 0.690 188 ALA A C 1
ATOM 2885 O O . ALA A 1 188 ? -20.252 -2.440 10.726 1.000 0.690 188 ALA A O 1
ATOM 2892 N N . ARG A 1 189 ? -18.876 -3.805 11.848 1.000 0.650 189 ARG A N 1
ATOM 2893 C CA . ARG A 1 189 ? -19.353 -3.424 13.187 1.000 0.650 189 ARG A CA 1
ATOM 2894 C C . ARG A 1 189 ? -18.711 -2.137 13.700 1.000 0.650 189 ARG A C 1
ATOM 2895 O O . ARG A 1 189 ? -19.090 -1.655 14.763 1.000 0.650 189 ARG A O 1
ATOM 2916 N N . THR A 1 190 ? -17.717 -1.604 12.991 1.000 0.670 190 THR A N 1
ATOM 2917 C CA . THR A 1 190 ? -16.937 -0.454 13.449 1.000 0.670 190 THR A CA 1
ATOM 2918 C C . THR A 1 190 ? -17.107 0.736 12.516 1.000 0.670 190 THR A C 1
ATOM 2919 O O . THR A 1 190 ? -16.971 0.615 11.300 1.000 0.670 190 THR A O 1
ATOM 2930 N N . ASN A 1 191 ? -17.323 1.919 13.095 1.000 0.660 191 ASN A N 1
ATOM 2931 C CA . ASN A 1 191 ? -17.347 3.165 12.322 1.000 0.660 191 ASN A CA 1
ATOM 2932 C C . ASN A 1 191 ? -15.980 3.489 11.706 1.000 0.660 191 ASN A C 1
ATOM 2933 O O . ASN A 1 191 ? -15.914 4.154 10.676 1.000 0.660 191 ASN A O 1
ATOM 2944 N N . LEU A 1 192 ? -14.900 2.983 12.310 1.000 0.650 192 LEU A N 1
ATOM 2945 C CA . LEU A 1 192 ? -13.540 3.180 11.822 1.000 0.650 192 LEU A CA 1
ATOM 2946 C C . LEU A 1 192 ? -13.368 2.644 10.397 1.000 0.650 192 LEU A C 1
ATOM 2947 O O . LEU A 1 192 ? -12.804 3.332 9.552 1.000 0.650 192 LEU A O 1
ATOM 2963 N N . GLY A 1 193 ? -13.895 1.449 10.109 1.000 0.690 193 GLY A N 1
ATOM 2964 C CA . GLY A 1 193 ? -13.790 0.855 8.778 1.000 0.690 193 GLY A CA 1
ATOM 2965 C C . GLY A 1 193 ? -14.417 1.736 7.696 1.000 0.690 193 GLY A C 1
ATOM 2966 O O . GLY A 1 193 ? -13.809 1.951 6.654 1.000 0.690 193 GLY A O 1
ATOM 2970 N N . ILE A 1 194 ? -15.595 2.304 7.967 1.000 0.730 194 ILE A N 1
ATOM 2971 C CA . ILE A 1 194 ? -16.311 3.179 7.026 1.000 0.730 194 ILE A CA 1
ATOM 2972 C C . ILE A 1 194 ? -15.532 4.478 6.785 1.000 0.730 194 ILE A C 1
ATOM 2973 O O . ILE A 1 194 ? -15.352 4.873 5.636 1.000 0.730 194 ILE A O 1
ATOM 2989 N N . GLN A 1 195 ? -15.006 5.102 7.841 1.000 0.700 195 GLN A N 1
ATOM 2990 C CA . GLN A 1 195 ? -14.202 6.324 7.720 1.000 0.700 195 GLN A CA 1
ATOM 2991 C C . GLN A 1 195 ? -12.941 6.101 6.879 1.000 0.700 195 GLN A C 1
ATOM 2992 O O . GLN A 1 195 ? -12.646 6.892 5.986 1.000 0.700 195 GLN A O 1
ATOM 3006 N N . VAL A 1 196 ? -12.234 4.986 7.098 1.000 0.720 196 VAL A N 1
ATOM 3007 C CA . VAL A 1 196 ? -11.047 4.637 6.302 1.000 0.720 196 VAL A CA 1
ATOM 3008 C C . VAL A 1 196 ? -11.418 4.429 4.833 1.000 0.720 196 VAL A C 1
ATOM 3009 O O . VAL A 1 196 ? -10.691 4.875 3.950 1.000 0.720 196 VAL A O 1
ATOM 3022 N N . ILE A 1 197 ? -12.561 3.797 4.545 1.000 0.760 197 ILE A N 1
ATOM 3023 C CA . ILE A 1 197 ? -13.047 3.638 3.167 1.000 0.760 197 ILE A CA 1
ATOM 3024 C C . ILE A 1 197 ? -13.266 5.000 2.509 1.000 0.760 197 ILE A C 1
ATOM 3025 O O . ILE A 1 197 ? -12.869 5.185 1.359 1.000 0.760 197 ILE A O 1
ATOM 3041 N N . GLU A 1 198 ? -13.892 5.943 3.209 1.000 0.730 198 GLU A N 1
ATOM 3042 C CA . GLU A 1 198 ? -14.134 7.288 2.684 1.000 0.730 198 GLU A CA 1
ATOM 3043 C C . GLU A 1 198 ? -12.828 8.037 2.415 1.000 0.730 198 GLU A C 1
ATOM 3044 O O . GLU A 1 198 ? -12.675 8.621 1.341 1.000 0.730 198 GLU A O 1
ATOM 3056 N N . GLU A 1 199 ? -11.857 7.972 3.328 1.000 0.700 199 GLU A N 1
ATOM 3057 C CA . GLU A 1 199 ? -10.547 8.596 3.125 1.000 0.700 199 GLU A CA 1
ATOM 3058 C C . GLU A 1 199 ? -9.785 7.974 1.948 1.000 0.700 199 GLU A C 1
ATOM 3059 O O . GLU A 1 199 ? -9.289 8.698 1.080 1.000 0.700 199 GLU A O 1
ATOM 3071 N N . VAL A 1 200 ? -9.745 6.640 1.859 1.000 0.760 200 VAL A N 1
ATOM 3072 C CA . VAL A 1 200 ? -9.074 5.922 0.764 1.000 0.760 200 VAL A CA 1
ATOM 3073 C C . VAL A 1 200 ? -9.757 6.216 -0.573 1.000 0.760 200 VAL A C 1
ATOM 3074 O O . VAL A 1 200 ? -9.073 6.508 -1.551 1.000 0.760 200 VAL A O 1
ATOM 3087 N N . LYS A 1 201 ? -11.096 6.228 -0.631 1.000 0.760 201 LYS A N 1
ATOM 3088 C CA . LYS A 1 201 ? -11.852 6.605 -1.841 1.000 0.760 201 LYS A CA 1
ATOM 3089 C C . LYS A 1 201 ? -11.648 8.056 -2.230 1.000 0.760 201 LYS A C 1
ATOM 3090 O O . LYS A 1 201 ? -11.550 8.356 -3.413 1.000 0.760 201 LYS A O 1
ATOM 3109 N N . LYS A 1 202 ? -11.549 8.970 -1.270 1.000 0.690 202 LYS A N 1
ATOM 3110 C CA . LYS A 1 202 ? -11.252 10.373 -1.567 1.000 0.690 202 LYS A CA 1
ATOM 3111 C C . LYS A 1 202 ? -9.859 10.531 -2.182 1.000 0.690 202 LYS A C 1
ATOM 3112 O O . LYS A 1 202 ? -9.675 11.361 -3.072 1.000 0.690 202 LYS A O 1
ATOM 3131 N N . TYR A 1 203 ? -8.908 9.720 -1.720 1.000 0.690 203 TYR A N 1
ATOM 3132 C CA . TYR A 1 203 ? -7.514 9.762 -2.147 1.000 0.690 203 TYR A CA 1
ATOM 3133 C C . TYR A 1 203 ? -7.283 9.093 -3.509 1.000 0.690 203 TYR A C 1
ATOM 3134 O O . TYR A 1 203 ? -6.710 9.702 -4.406 1.000 0.690 203 TYR A O 1
ATOM 3152 N N . PHE A 1 204 ? -7.752 7.856 -3.676 1.000 0.770 204 PHE A N 1
ATOM 3153 C CA . PHE A 1 204 ? -7.521 7.034 -4.868 1.000 0.770 204 PHE A CA 1
ATOM 3154 C C . PHE A 1 204 ? -8.657 7.097 -5.892 1.000 0.770 204 PHE A C 1
ATOM 3155 O O . PHE A 1 204 ? -8.465 6.683 -7.030 1.000 0.770 204 PHE A O 1
ATOM 3172 N N . ARG A 1 205 ? -9.823 7.636 -5.522 1.000 0.790 205 ARG A N 1
ATOM 3173 C CA . ARG A 1 205 ? -10.982 7.839 -6.405 1.000 0.790 205 ARG A CA 1
ATOM 3174 C C . ARG A 1 205 ? -11.368 6.564 -7.158 1.000 0.790 205 ARG A C 1
ATOM 3175 O O . ARG A 1 205 ? -11.718 5.564 -6.537 1.000 0.790 205 ARG A O 1
ATOM 3196 N N . ASP A 1 206 ? -11.301 6.618 -8.483 1.000 0.820 206 ASP A N 1
ATOM 3197 C CA . ASP A 1 206 ? -11.606 5.552 -9.431 1.000 0.820 206 ASP A CA 1
ATOM 3198 C C . ASP A 1 206 ? -10.613 4.385 -9.371 1.000 0.820 206 ASP A C 1
ATOM 3199 O O . ASP A 1 206 ? -10.907 3.313 -9.888 1.000 0.820 206 ASP A O 1
ATOM 3208 N N . LYS A 1 207 ? -9.477 4.552 -8.683 1.000 0.860 207 LYS A N 1
ATOM 3209 C CA . LYS A 1 207 ? -8.526 3.468 -8.422 1.000 0.860 207 LYS A CA 1
ATOM 3210 C C . LYS A 1 207 ? -8.913 2.591 -7.241 1.000 0.860 207 LYS A C 1
ATOM 3211 O O . LYS A 1 207 ? -8.268 1.571 -7.038 1.000 0.860 207 LYS A O 1
ATOM 3230 N N . VAL A 1 208 ? -9.913 2.942 -6.434 1.000 0.910 208 VAL A N 1
ATOM 3231 C CA . VAL A 1 208 ? -10.387 2.024 -5.387 1.000 0.910 208 VAL A CA 1
ATOM 3232 C C . VAL A 1 208 ? -11.342 1.019 -6.007 1.000 0.910 208 VAL A C 1
ATOM 3233 O O . VAL A 1 208 ? -12.365 1.412 -6.569 1.000 0.910 208 VAL A O 1
ATOM 3246 N N . TYR A 1 209 ? -11.038 -0.268 -5.851 1.000 0.940 209 TYR A N 1
ATOM 3247 C CA . TYR A 1 209 ? -11.952 -1.326 -6.265 1.000 0.940 209 TYR A CA 1
ATOM 3248 C C . TYR A 1 209 ? -13.310 -1.170 -5.572 1.000 0.940 209 TYR A C 1
ATOM 3249 O O . TYR A 1 209 ? -13.402 -0.837 -4.384 1.000 0.940 209 TYR A O 1
ATOM 3267 N N . LYS A 1 210 ? -14.390 -1.427 -6.311 1.000 0.930 210 LYS A N 1
ATOM 3268 C CA . LYS A 1 210 ? -15.745 -1.513 -5.752 1.000 0.930 210 LYS A CA 1
ATOM 3269 C C . LYS A 1 210 ? -15.836 -2.682 -4.784 1.000 0.930 210 LYS A C 1
ATOM 3270 O O . LYS A 1 210 ? -16.514 -2.577 -3.761 1.000 0.930 210 LYS A O 1
ATOM 3289 N N . THR A 1 211 ? -15.153 -3.774 -5.112 1.000 0.950 211 THR A N 1
ATOM 3290 C CA . THR A 1 211 ? -15.067 -4.954 -4.265 1.000 0.950 211 THR A CA 1
ATOM 3291 C C . THR A 1 211 ? -14.271 -4.657 -2.996 1.000 0.950 211 THR A C 1
ATOM 3292 O O . THR A 1 211 ? -13.136 -4.189 -3.041 1.000 0.950 211 THR A O 1
ATOM 3303 N N . VAL A 1 212 ? -14.868 -4.966 -1.842 1.000 0.940 212 VAL A N 1
ATOM 3304 C CA . VAL A 1 212 ? -14.234 -4.841 -0.524 1.000 0.940 212 VAL A CA 1
ATOM 3305 C C . VAL A 1 212 ? -14.202 -6.211 0.133 1.000 0.940 212 VAL A C 1
ATOM 3306 O O . VAL A 1 212 ? -15.242 -6.859 0.269 1.000 0.940 212 VAL A O 1
ATOM 3319 N N . ILE A 1 213 ? -13.018 -6.642 0.565 1.000 0.960 213 ILE A N 1
ATOM 3320 C CA . ILE A 1 213 ? -12.835 -7.942 1.205 1.000 0.960 213 ILE A CA 1
ATOM 3321 C C . ILE A 1 213 ? -13.179 -7.801 2.694 1.000 0.960 213 ILE A C 1
ATOM 3322 O O . ILE A 1 213 ? -12.482 -7.088 3.425 1.000 0.960 213 ILE A O 1
ATOM 3338 N N . PRO A 1 214 ? -14.246 -8.451 3.184 1.000 0.910 214 PRO A N 1
ATOM 3339 C CA . PRO A 1 214 ? -14.613 -8.397 4.585 1.000 0.910 214 PRO A CA 1
ATOM 3340 C C . PRO A 1 214 ? -13.692 -9.293 5.408 1.000 0.910 214 PRO A C 1
ATOM 3341 O O . PRO A 1 214 ? -13.043 -10.209 4.897 1.000 0.910 214 PRO A O 1
ATOM 3352 N N . ARG A 1 215 ? -13.686 -9.086 6.724 1.000 0.890 215 ARG A N 1
ATOM 3353 C CA . ARG A 1 215 ? -13.112 -10.079 7.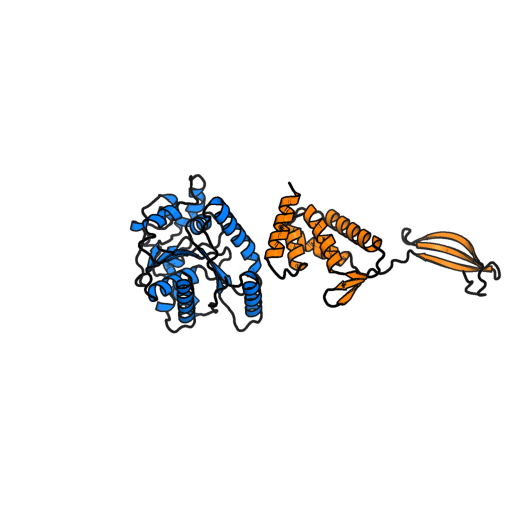632 1.000 0.890 215 ARG A CA 1
ATOM 3354 C C . ARG A 1 215 ? -13.967 -11.353 7.590 1.000 0.890 215 ARG A C 1
ATOM 3355 O O . ARG A 1 215 ? -15.174 -11.299 7.816 1.000 0.890 215 ARG A O 1
ATOM 3376 N N . ASN A 1 216 ? -13.358 -12.499 7.293 1.000 0.900 216 ASN A N 1
ATOM 3377 C CA . ASN A 1 216 ? -14.060 -13.777 7.186 1.000 0.900 216 ASN A CA 1
ATOM 3378 C C . ASN A 1 216 ? -13.179 -14.925 7.697 1.000 0.900 216 ASN A C 1
ATOM 3379 O O . ASN A 1 216 ? -12.020 -15.028 7.311 1.000 0.900 216 ASN A O 1
ATOM 3390 N N . VAL A 1 217 ? -13.737 -15.789 8.550 1.000 0.920 217 VAL A N 1
ATOM 3391 C CA . VAL A 1 217 ? -12.991 -16.891 9.183 1.000 0.920 217 VAL A CA 1
ATOM 3392 C C . VAL A 1 217 ? -12.499 -17.908 8.151 1.000 0.920 217 VAL A C 1
ATOM 3393 O O . VAL A 1 217 ? -11.344 -18.312 8.205 1.000 0.920 217 VAL A O 1
ATOM 3406 N N . ARG A 1 218 ? -13.324 -18.240 7.150 1.000 0.940 218 ARG A N 1
ATOM 3407 C CA . ARG A 1 218 ? -12.974 -19.212 6.102 1.000 0.940 218 ARG A CA 1
ATOM 3408 C C . ARG A 1 218 ? -11.788 -18.766 5.260 1.000 0.940 218 ARG A C 1
ATOM 3409 O O . ARG A 1 218 ? -10.974 -19.597 4.879 1.000 0.940 218 ARG A O 1
ATOM 3430 N N . LEU A 1 219 ? -11.663 -17.460 5.006 1.000 0.940 219 LEU A N 1
ATOM 3431 C CA . LEU A 1 219 ? -10.497 -16.901 4.311 1.000 0.940 219 LEU A CA 1
ATOM 3432 C C . LEU A 1 219 ? -9.190 -17.129 5.077 1.000 0.940 219 LEU A C 1
ATOM 3433 O O . LEU A 1 219 ? -8.154 -17.314 4.447 1.000 0.940 219 LEU A O 1
ATOM 3449 N N . SER A 1 220 ? -9.235 -17.114 6.409 1.000 0.930 220 SER A N 1
ATOM 3450 C CA . SER A 1 220 ? -8.065 -17.375 7.251 1.000 0.930 220 SER A CA 1
ATOM 3451 C C . SER A 1 220 ? -7.749 -18.866 7.382 1.000 0.930 220 SER A C 1
ATOM 3452 O O . SER A 1 220 ? -6.596 -19.220 7.599 1.000 0.930 220 SER A O 1
ATOM 3460 N N . GLU A 1 221 ? -8.758 -19.732 7.260 1.000 0.950 221 GLU A N 1
ATOM 3461 C CA . GLU A 1 221 ? -8.607 -21.192 7.321 1.000 0.950 221 GLU A CA 1
ATOM 3462 C C . GLU A 1 221 ? -8.084 -21.778 6.001 1.000 0.950 221 GLU A C 1
ATOM 3463 O O . GLU A 1 221 ? -7.246 -22.668 6.018 1.000 0.950 221 GLU A O 1
ATOM 3475 N N . ALA A 1 222 ? -8.526 -21.279 4.844 1.000 0.960 222 ALA A N 1
ATOM 3476 C CA . ALA A 1 222 ? -8.207 -21.882 3.544 1.000 0.960 222 ALA A CA 1
ATOM 3477 C C . ALA A 1 222 ? -6.693 -22.148 3.296 1.000 0.960 222 ALA A C 1
ATOM 3478 O O . ALA A 1 222 ? -6.357 -23.259 2.866 1.000 0.960 222 ALA A O 1
ATOM 3485 N N . PRO A 1 223 ? -5.759 -21.230 3.644 1.000 0.930 223 PRO A N 1
ATOM 3486 C CA . PRO A 1 223 ? -4.324 -21.462 3.466 1.000 0.930 223 PRO A CA 1
ATOM 3487 C C . PRO A 1 223 ? -3.771 -22.640 4.274 1.000 0.930 223 PRO A C 1
ATOM 3488 O O . PRO A 1 223 ? -2.895 -23.341 3.778 1.000 0.930 223 PRO A O 1
ATOM 3499 N N . SER A 1 224 ? -4.277 -22.903 5.488 1.000 0.930 224 SER A N 1
ATOM 3500 C CA . SER A 1 224 ? -3.810 -24.048 6.290 1.000 0.930 224 SER A CA 1
ATOM 3501 C C . SER A 1 224 ? -4.262 -25.393 5.719 1.000 0.930 224 SER A C 1
ATOM 3502 O O . SER A 1 224 ? -3.714 -26.428 6.082 1.000 0.930 224 SER A O 1
ATOM 3510 N N . HIS A 1 225 ? -5.235 -25.378 4.806 1.000 0.950 225 HIS A N 1
ATOM 3511 C CA . HIS A 1 225 ? -5.667 -26.531 4.024 1.000 0.950 225 HIS A CA 1
ATOM 3512 C C . HIS A 1 225 ? -5.032 -26.583 2.625 1.000 0.950 225 HIS A C 1
ATOM 3513 O O . HIS A 1 225 ? -5.433 -27.429 1.824 1.000 0.950 225 HIS A O 1
ATOM 3527 N N . GLY A 1 226 ? -4.097 -25.676 2.314 1.000 0.950 226 GLY A N 1
ATOM 3528 C CA . GLY A 1 226 ? -3.431 -25.596 1.014 1.000 0.950 226 GLY A CA 1
ATOM 3529 C C . GLY A 1 226 ? -4.391 -25.348 -0.149 1.000 0.950 226 GLY A C 1
ATOM 3530 O O . GLY A 1 226 ? -4.203 -25.893 -1.233 1.000 0.950 226 GLY A O 1
ATOM 3534 N N . LYS A 1 227 ? -5.478 -24.602 0.086 1.000 0.970 227 LYS A N 1
ATOM 3535 C CA . LYS A 1 227 ? -6.525 -24.374 -0.913 1.000 0.970 227 LYS A CA 1
ATOM 3536 C C . LYS A 1 227 ? -6.888 -22.896 -1.011 1.000 0.970 227 LYS A C 1
ATOM 3537 O O . LYS A 1 227 ? -7.067 -22.238 0.014 1.000 0.970 227 LYS A O 1
ATOM 3556 N N . PRO A 1 228 ? -7.145 -22.388 -2.226 1.000 0.980 228 PRO A N 1
ATOM 3557 C CA . PRO A 1 228 ? -7.889 -21.150 -2.394 1.000 0.980 228 PRO A CA 1
ATOM 3558 C C . PRO A 1 228 ? -9.299 -21.266 -1.812 1.000 0.980 228 PRO A C 1
ATOM 3559 O O . PRO A 1 228 ? -9.896 -22.345 -1.763 1.000 0.980 228 PRO A O 1
ATOM 3570 N N . ILE A 1 229 ? -9.883 -20.130 -1.445 1.000 0.970 229 ILE A N 1
ATOM 3571 C CA . ILE A 1 229 ? -11.202 -20.056 -0.812 1.000 0.970 229 ILE A CA 1
ATOM 3572 C C . ILE A 1 229 ? -12.316 -20.656 -1.673 1.000 0.970 229 ILE A C 1
ATOM 3573 O O . ILE A 1 229 ? -13.233 -21.264 -1.130 1.000 0.970 229 ILE A O 1
ATOM 3589 N N . ILE A 1 230 ? -12.209 -20.561 -3.002 1.000 0.970 230 ILE A N 1
ATOM 3590 C CA . ILE A 1 230 ? -13.179 -21.151 -3.935 1.000 0.970 230 ILE A CA 1
ATOM 3591 C C . ILE A 1 230 ? -13.164 -22.685 -3.937 1.000 0.970 230 ILE A C 1
ATOM 3592 O O . ILE A 1 230 ? -14.175 -23.282 -4.283 1.000 0.970 230 ILE A O 1
ATOM 3608 N N . LEU A 1 231 ? -12.055 -23.324 -3.540 1.000 0.970 231 LEU A N 1
ATOM 3609 C CA . LEU A 1 231 ? -11.965 -24.780 -3.379 1.000 0.970 231 LEU A CA 1
ATOM 3610 C C . LEU A 1 231 ? -12.214 -25.218 -1.931 1.000 0.970 231 LEU A C 1
ATOM 3611 O O . LEU A 1 231 ? -12.687 -26.329 -1.699 1.000 0.970 231 LEU A O 1
ATOM 3627 N N . TYR A 1 232 ? -11.881 -24.370 -0.955 1.000 0.970 232 TYR A N 1
ATOM 3628 C CA . TYR A 1 232 ? -12.071 -24.661 0.465 1.000 0.970 232 TYR A CA 1
ATOM 3629 C C . TYR A 1 232 ? -13.529 -24.487 0.922 1.000 0.970 232 TYR A C 1
ATOM 3630 O O . TYR A 1 232 ? -14.106 -25.411 1.492 1.000 0.970 232 TYR A O 1
ATOM 3648 N N . ASP A 1 233 ? -14.135 -23.324 0.654 1.000 0.970 233 ASP A N 1
ATOM 3649 C CA . ASP A 1 233 ? -15.540 -23.027 0.959 1.000 0.970 233 ASP A CA 1
ATOM 3650 C C . ASP A 1 233 ? -16.158 -22.142 -0.150 1.000 0.970 233 ASP A C 1
ATOM 3651 O O . ASP A 1 233 ? -16.250 -20.914 0.004 1.000 0.970 233 ASP A O 1
ATOM 3660 N N . PRO A 1 234 ? -16.609 -22.754 -1.269 1.000 0.960 234 PRO A N 1
ATOM 3661 C CA . PRO A 1 234 ? -17.143 -22.042 -2.435 1.000 0.960 234 PRO A CA 1
ATOM 3662 C C . PRO A 1 234 ? -18.390 -21.197 -2.145 1.000 0.960 234 PRO A C 1
ATOM 3663 O O . PRO A 1 234 ? -18.748 -20.329 -2.936 1.000 0.960 234 PRO A O 1
ATOM 3674 N N . ARG A 1 235 ? -19.086 -21.472 -1.036 1.000 0.950 235 ARG A N 1
ATOM 3675 C CA . ARG A 1 235 ? -20.304 -20.756 -0.628 1.000 0.950 235 ARG A CA 1
ATOM 3676 C C . ARG A 1 235 ? -20.023 -19.683 0.417 1.000 0.950 235 ARG A C 1
ATOM 3677 O O . ARG A 1 235 ? -20.944 -19.002 0.864 1.000 0.950 235 ARG A O 1
ATOM 3698 N N . SER A 1 236 ? -18.773 -19.549 0.850 1.000 0.950 236 SER A N 1
ATOM 3699 C CA . SER A 1 236 ? -18.397 -18.519 1.802 1.000 0.950 236 SER A CA 1
ATOM 3700 C C . SER A 1 236 ? -18.493 -17.133 1.174 1.000 0.950 236 SER A C 1
ATOM 3701 O O . SER A 1 236 ? -18.228 -16.929 -0.011 1.000 0.950 236 SER A O 1
ATOM 3709 N N . ARG A 1 237 ? -18.742 -16.133 2.024 1.000 0.940 237 ARG A N 1
ATOM 3710 C CA . ARG A 1 237 ? -18.660 -14.729 1.613 1.000 0.940 237 ARG A CA 1
ATOM 3711 C C . ARG A 1 237 ? -17.292 -14.376 1.022 1.000 0.940 237 ARG A C 1
ATOM 3712 O O . ARG A 1 237 ? -17.219 -13.516 0.156 1.000 0.940 237 ARG A O 1
ATOM 3733 N N . GLY A 1 238 ? -16.223 -15.024 1.492 1.000 0.950 238 GLY A N 1
ATOM 3734 C CA . GLY A 1 238 ? -14.870 -14.846 0.966 1.000 0.950 238 GLY A CA 1
ATOM 3735 C C . GLY A 1 238 ? -14.739 -15.261 -0.501 1.000 0.950 238 GLY A C 1
ATOM 3736 O O . GLY A 1 238 ? -14.135 -14.530 -1.280 1.000 0.950 238 GLY A O 1
ATOM 3740 N N . ALA A 1 239 ? -15.339 -16.392 -0.882 1.000 0.970 239 ALA A N 1
ATOM 3741 C CA . ALA A 1 239 ? -15.352 -16.868 -2.263 1.000 0.970 239 ALA A CA 1
ATOM 3742 C C . ALA A 1 239 ? -16.122 -15.926 -3.190 1.000 0.970 239 ALA A C 1
ATOM 3743 O O . ALA A 1 239 ? -15.601 -15.542 -4.234 1.000 0.970 239 ALA A O 1
ATOM 3750 N N . GLU A 1 240 ? -17.315 -15.492 -2.780 1.000 0.970 240 GLU A N 1
ATOM 3751 C CA . GLU A 1 240 ? -18.109 -14.537 -3.559 1.000 0.970 240 GLU A CA 1
ATOM 3752 C C . GLU A 1 240 ? -17.331 -13.250 -3.852 1.000 0.970 240 GLU A C 1
ATOM 3753 O O . GLU A 1 240 ? -17.233 -12.838 -5.006 1.000 0.970 240 GLU A O 1
ATOM 3765 N N . VAL A 1 241 ? -16.731 -12.628 -2.828 1.000 0.970 241 VAL A N 1
ATOM 3766 C CA . VAL A 1 241 ? -16.052 -11.337 -3.020 1.000 0.970 241 VAL A CA 1
ATOM 3767 C C . VAL A 1 241 ? -14.781 -11.458 -3.852 1.000 0.970 241 VAL A C 1
ATOM 3768 O O . VAL A 1 241 ? -14.507 -10.569 -4.645 1.000 0.970 241 VAL A O 1
ATOM 3781 N N . TYR A 1 242 ? -14.003 -12.536 -3.728 1.000 0.980 242 TYR A N 1
ATOM 3782 C CA . TYR A 1 242 ? -12.823 -12.705 -4.583 1.000 0.980 242 TYR A CA 1
ATOM 3783 C C . TYR A 1 242 ? -13.203 -13.022 -6.031 1.000 0.980 242 TYR A C 1
ATOM 3784 O O . TYR A 1 242 ? -12.500 -12.597 -6.949 1.000 0.980 242 TYR A O 1
ATOM 3802 N N . LEU A 1 243 ? -14.341 -13.685 -6.251 1.000 0.980 243 LEU A N 1
ATOM 3803 C CA . LEU A 1 243 ? -14.888 -13.875 -7.588 1.000 0.980 243 LEU A CA 1
ATOM 3804 C C . LEU A 1 243 ? -15.364 -12.549 -8.199 1.000 0.980 243 LEU A C 1
ATOM 3805 O O . LEU A 1 243 ? -15.118 -12.298 -9.379 1.000 0.980 243 LEU A O 1
ATOM 3821 N N . ASP A 1 244 ? -16.006 -11.686 -7.411 1.000 0.980 244 ASP A N 1
ATOM 3822 C CA . ASP A 1 244 ? -16.375 -10.335 -7.846 1.000 0.980 244 ASP A CA 1
ATOM 3823 C C . ASP A 1 244 ? -15.132 -9.480 -8.145 1.000 0.980 244 ASP A C 1
ATOM 3824 O O . ASP A 1 244 ? -15.093 -8.820 -9.184 1.000 0.980 244 ASP A O 1
ATOM 3833 N N . LEU A 1 245 ? -14.074 -9.583 -7.327 1.000 0.980 245 LEU A N 1
ATOM 3834 C CA . LEU A 1 245 ? -12.788 -8.930 -7.593 1.000 0.980 245 LEU A CA 1
ATOM 3835 C C . LEU A 1 245 ? -12.168 -9.415 -8.908 1.000 0.980 245 LEU A C 1
ATOM 3836 O O . LEU A 1 245 ? -11.715 -8.599 -9.703 1.000 0.980 245 LEU A O 1
ATOM 3852 N N . ALA A 1 246 ? -12.152 -10.727 -9.163 1.000 0.980 246 ALA A N 1
ATOM 3853 C CA . ALA A 1 246 ? -11.599 -11.279 -10.399 1.000 0.980 246 ALA A CA 1
ATOM 3854 C C . ALA A 1 246 ? -12.352 -10.785 -11.639 1.000 0.980 246 ALA A C 1
ATOM 3855 O O . ALA A 1 246 ? -11.724 -10.442 -12.639 1.000 0.980 246 ALA A O 1
ATOM 3862 N N . LYS A 1 247 ? -13.685 -10.681 -11.567 1.000 0.970 247 LYS A N 1
ATOM 3863 C CA . LYS A 1 247 ? -14.493 -10.071 -12.635 1.000 0.970 247 LYS A CA 1
ATOM 3864 C C . LYS A 1 247 ? -14.173 -8.589 -12.808 1.000 0.970 247 LYS A C 1
ATOM 3865 O O . LYS A 1 247 ? -14.092 -8.120 -13.937 1.000 0.970 247 LYS A O 1
ATOM 3884 N N . GLU A 1 248 ? -13.993 -7.859 -11.710 1.000 0.970 248 GLU A N 1
ATOM 3885 C CA . GLU A 1 248 ? -13.647 -6.436 -11.734 1.000 0.970 248 GLU A CA 1
ATOM 3886 C C . GLU A 1 248 ? -12.265 -6.199 -12.369 1.000 0.970 248 GLU A C 1
ATOM 3887 O O . GLU A 1 248 ? -12.125 -5.329 -13.225 1.000 0.970 248 GLU A O 1
ATOM 3899 N N . VAL A 1 249 ? -11.271 -7.029 -12.036 1.000 0.960 249 VAL A N 1
ATOM 3900 C CA . VAL A 1 249 ? -9.936 -7.021 -12.661 1.000 0.960 249 VAL A CA 1
ATOM 3901 C C . VAL A 1 249 ? -10.015 -7.395 -14.144 1.000 0.960 249 VAL A C 1
ATOM 3902 O O . VAL A 1 249 ? -9.420 -6.720 -14.980 1.000 0.960 249 VAL A O 1
ATOM 3915 N N . ALA A 1 250 ? -10.782 -8.432 -14.495 1.000 0.950 250 ALA A N 1
ATOM 3916 C CA . ALA A 1 250 ? -10.939 -8.875 -15.879 1.000 0.950 250 ALA A CA 1
ATOM 3917 C C . ALA A 1 250 ? -11.718 -7.887 -16.764 1.000 0.950 250 ALA A C 1
ATOM 3918 O O . ALA A 1 250 ? -11.547 -7.911 -17.977 1.000 0.950 250 ALA A O 1
ATOM 3925 N N . ALA A 1 251 ? -12.559 -7.028 -16.179 1.000 0.910 251 ALA A N 1
ATOM 3926 C CA . ALA A 1 251 ? -13.286 -5.983 -16.900 1.000 0.910 251 ALA A CA 1
ATOM 3927 C C . ALA A 1 251 ? -12.428 -4.742 -17.207 1.000 0.910 251 ALA A C 1
ATOM 3928 O O . ALA A 1 251 ? -12.759 -3.985 -18.117 1.000 0.910 251 ALA A O 1
ATOM 3935 N N . ASN A 1 252 ? -11.350 -4.531 -16.445 1.000 0.740 252 ASN A N 1
ATOM 3936 C CA . ASN A 1 252 ? -10.420 -3.409 -16.607 1.000 0.740 252 ASN A CA 1
ATOM 3937 C C . ASN A 1 252 ? -9.160 -3.770 -17.424 1.000 0.740 252 ASN A C 1
ATOM 3938 O O . ASN A 1 252 ? -8.286 -2.916 -17.596 1.000 0.740 252 ASN A O 1
ATOM 3949 N N . GLY A 1 253 ? -9.012 -5.028 -17.853 1.000 0.600 253 GLY A N 1
ATOM 3950 C CA . GLY A 1 253 ? -7.887 -5.524 -18.659 1.000 0.600 253 GLY A CA 1
ATOM 3951 C C . GLY A 1 253 ? -8.241 -5.647 -20.130 1.000 0.600 253 GLY A C 1
ATOM 3952 O O . GLY A 1 253 ? -7.336 -5.364 -20.943 1.000 0.600 253 GLY A O 1
ATOM 3957 N N . MET B 2 1 ? -4.242 63.574 35.238 1.000 0.810 1 MET B N 1
ATOM 3958 C CA . MET B 2 1 ? -4.817 62.348 35.848 1.000 0.810 1 MET B CA 1
ATOM 3959 C C . MET B 2 1 ? -5.572 62.780 37.094 1.000 0.810 1 MET B C 1
ATOM 3960 O O . MET B 2 1 ? -5.084 63.670 37.783 1.000 0.810 1 MET B O 1
ATOM 3976 N N . LYS B 2 2 ? -6.752 62.210 37.363 1.000 0.890 2 LYS B N 1
ATOM 3977 C CA . LYS B 2 2 ? -7.602 62.666 38.471 1.000 0.890 2 LYS B CA 1
ATOM 3978 C C . LYS B 2 2 ? -7.127 62.134 39.816 1.000 0.890 2 LYS B C 1
ATOM 3979 O O . LYS B 2 2 ? -6.786 60.960 39.936 1.000 0.890 2 LYS B O 1
ATOM 3998 N N . CYS B 2 3 ? -7.140 62.998 40.828 1.000 0.900 3 CYS B N 1
ATOM 3999 C CA . CYS B 2 3 ? -6.926 62.581 42.206 1.000 0.900 3 CYS B CA 1
ATOM 4000 C C . CYS B 2 3 ? -8.102 61.714 42.694 1.000 0.900 3 CYS B C 1
ATOM 4001 O O . CYS B 2 3 ? -9.246 62.150 42.579 1.000 0.900 3 CYS B O 1
ATOM 4009 N N . PRO B 2 4 ? -7.853 60.545 43.306 1.000 0.900 4 PRO B N 1
ATOM 4010 C CA . PRO B 2 4 ? -8.921 59.719 43.864 1.000 0.900 4 PRO B CA 1
ATOM 4011 C C . PRO B 2 4 ? -9.599 60.346 45.099 1.000 0.900 4 PRO B C 1
ATOM 4012 O O . PRO B 2 4 ? -10.706 59.941 45.428 1.000 0.900 4 PRO B O 1
ATOM 4023 N N . SER B 2 5 ? -8.964 61.326 45.764 1.000 0.890 5 SER B N 1
ATOM 4024 C CA . SER B 2 5 ? -9.503 62.015 46.952 1.000 0.890 5 SER B CA 1
ATOM 4025 C C . SER B 2 5 ? -10.366 63.240 46.597 1.000 0.890 5 SER B C 1
ATOM 4026 O O . SER B 2 5 ? -11.504 63.329 47.040 1.000 0.890 5 SER B O 1
ATOM 4034 N N . CYS B 2 6 ? -9.877 64.160 45.747 1.000 0.910 6 CYS B N 1
ATOM 4035 C CA . CYS B 2 6 ? -10.596 65.402 45.401 1.000 0.910 6 CYS B CA 1
ATOM 4036 C C . CYS B 2 6 ? -11.001 65.551 43.919 1.000 0.910 6 CYS B C 1
ATOM 4037 O O . CYS B 2 6 ? -11.515 66.597 43.536 1.000 0.910 6 CYS B O 1
ATOM 4045 N N . GLN B 2 7 ? -10.741 64.558 43.055 1.000 0.900 7 GLN B N 1
ATOM 4046 C CA . GLN B 2 7 ? -11.041 64.565 41.606 1.000 0.900 7 GLN B CA 1
ATOM 4047 C C . GLN B 2 7 ? -10.342 65.653 40.761 1.000 0.900 7 GLN B C 1
ATOM 4048 O O . GLN B 2 7 ? -10.509 65.662 39.539 1.000 0.900 7 GLN B O 1
ATOM 4062 N N . HIS B 2 8 ? -9.505 66.517 41.357 1.000 0.910 8 HIS B N 1
ATOM 4063 C CA . HIS B 2 8 ? -8.724 67.524 40.629 1.000 0.910 8 HIS B CA 1
ATOM 4064 C C . HIS B 2 8 ? -7.840 66.868 39.564 1.000 0.910 8 HIS B C 1
ATOM 4065 O O . HIS B 2 8 ? -7.161 65.867 39.819 1.000 0.910 8 HIS B O 1
ATOM 4079 N N . ASN B 2 9 ? -7.842 67.443 38.364 1.000 0.890 9 ASN B N 1
ATOM 4080 C CA . ASN B 2 9 ? -7.103 66.923 37.221 1.000 0.890 9 ASN B CA 1
ATOM 4081 C C . ASN B 2 9 ? -5.670 67.484 37.176 1.000 0.890 9 ASN B C 1
ATOM 4082 O O . ASN B 2 9 ? -5.273 68.091 36.189 1.000 0.890 9 ASN B O 1
ATOM 4093 N N . GLY B 2 10 ? -4.908 67.272 38.250 1.000 0.900 10 GLY B N 1
ATOM 4094 C CA . GLY B 2 10 ? -3.559 67.816 38.432 1.000 0.900 10 GLY B CA 1
ATOM 4095 C C . GLY B 2 10 ? -2.812 67.051 39.519 1.000 0.900 10 GLY B C 1
ATOM 4096 O O . GLY B 2 10 ? -3.217 67.021 40.687 1.000 0.900 10 GLY B O 1
ATOM 4100 N N . THR B 2 11 ? -1.763 66.337 39.118 1.000 0.890 11 THR B N 1
ATOM 4101 C CA . THR B 2 11 ? -0.961 65.489 40.008 1.000 0.890 11 THR B CA 1
ATOM 4102 C C . THR B 2 11 ? 0.466 65.426 39.484 1.000 0.890 11 THR B C 1
ATOM 4103 O O . THR B 2 11 ? 0.651 65.135 38.296 1.000 0.890 11 THR B O 1
ATOM 4114 N N . ARG B 2 12 ? 1.452 65.541 40.370 1.000 0.900 12 ARG B N 1
ATOM 4115 C CA . ARG B 2 12 ? 2.878 65.406 40.047 1.000 0.900 12 ARG B CA 1
ATOM 4116 C C . ARG B 2 12 ? 3.426 64.029 40.434 1.000 0.900 12 ARG B C 1
ATOM 4117 O O . ARG B 2 12 ? 2.951 63.406 41.387 1.000 0.900 12 ARG B O 1
ATOM 4138 N N . VAL B 2 13 ? 4.413 63.532 39.687 1.000 0.900 13 VAL B N 1
ATOM 4139 C CA . VAL B 2 13 ? 5.150 62.297 40.019 1.000 0.900 13 VAL B CA 1
ATOM 4140 C C . VAL B 2 13 ? 6.272 62.652 40.991 1.000 0.900 13 VAL B C 1
ATOM 4141 O O . VAL B 2 13 ? 7.022 63.585 40.738 1.000 0.900 13 VAL B O 1
ATOM 4154 N N . LEU B 2 14 ? 6.371 61.919 42.097 1.000 0.910 14 LEU B N 1
ATOM 4155 C CA . LEU B 2 14 ? 7.403 62.118 43.117 1.000 0.910 14 LEU B CA 1
ATOM 4156 C C . LEU B 2 14 ? 8.560 61.117 42.991 1.000 0.910 14 LEU B C 1
ATOM 4157 O O . LEU B 2 14 ? 9.711 61.496 43.154 1.000 0.910 14 LEU B O 1
ATOM 4173 N N . ASP B 2 15 ? 8.253 59.841 42.734 1.000 0.860 15 ASP B N 1
ATOM 4174 C CA . ASP B 2 15 ? 9.237 58.760 42.566 1.000 0.860 15 ASP B CA 1
ATOM 4175 C C . ASP B 2 15 ? 8.736 57.782 41.496 1.000 0.860 15 ASP B C 1
ATOM 4176 O O . ASP B 2 15 ? 7.526 57.549 41.379 1.000 0.860 15 ASP B O 1
ATOM 4185 N N . SER B 2 16 ? 9.656 57.213 40.722 1.000 0.880 16 SER B N 1
ATOM 4186 C CA . SER B 2 16 ? 9.384 56.219 39.681 1.000 0.880 16 SER B CA 1
ATOM 4187 C C . SER B 2 16 ? 10.357 55.058 39.810 1.000 0.880 16 SER B C 1
ATOM 4188 O O . SER B 2 16 ? 11.560 55.272 39.926 1.000 0.880 16 SER B O 1
ATOM 4196 N N . ARG B 2 17 ? 9.850 53.823 39.754 1.000 0.840 17 ARG B N 1
ATOM 4197 C CA . ARG B 2 17 ? 10.682 52.616 39.801 1.000 0.840 17 ARG B CA 1
ATOM 4198 C C . ARG B 2 17 ? 10.172 51.556 38.830 1.000 0.840 17 ARG B C 1
ATOM 4199 O O . ARG B 2 17 ? 8.956 51.354 38.757 1.000 0.840 17 ARG B O 1
ATOM 4220 N N . PRO B 2 18 ? 11.072 50.861 38.122 1.000 0.820 18 PRO B N 1
ATOM 4221 C CA . PRO B 2 18 ? 10.701 49.649 37.415 1.000 0.820 18 PRO B CA 1
ATOM 4222 C C . PRO B 2 18 ? 10.299 48.568 38.430 1.000 0.820 18 PRO B C 1
ATOM 4223 O O . PRO B 2 18 ? 10.883 48.457 39.510 1.000 0.820 18 PRO B O 1
ATOM 4234 N N . VAL B 2 19 ? 9.272 47.796 38.096 1.000 0.780 19 VAL B N 1
ATOM 4235 C CA . VAL B 2 19 ? 8.823 46.612 38.849 1.000 0.780 19 VAL B CA 1
ATOM 4236 C C . VAL B 2 19 ? 8.396 45.516 37.863 1.000 0.780 19 VAL B C 1
ATOM 4237 O O . VAL B 2 19 ? 8.176 45.819 36.688 1.000 0.780 19 VAL B O 1
ATOM 4250 N N . ASP B 2 20 ? 8.279 44.262 38.326 1.000 0.730 20 ASP B N 1
ATOM 4251 C CA . ASP B 2 20 ? 8.015 43.061 37.498 1.000 0.730 20 ASP B CA 1
ATOM 4252 C C . ASP B 2 20 ? 9.028 42.894 36.336 1.000 0.730 20 ASP B C 1
ATOM 4253 O O . ASP B 2 20 ? 8.639 42.877 35.169 1.000 0.730 20 ASP B O 1
ATOM 4262 N N . ASP B 2 21 ? 10.337 42.848 36.630 1.000 0.740 21 ASP B N 1
ATOM 4263 C CA . ASP B 2 21 ? 11.424 42.745 35.626 1.000 0.740 21 ASP B CA 1
ATOM 4264 C C . ASP B 2 21 ? 11.338 43.774 34.479 1.000 0.740 21 ASP B C 1
ATOM 4265 O O . ASP B 2 21 ? 11.654 43.510 33.321 1.000 0.740 21 ASP B O 1
ATOM 4274 N N . GLY B 2 22 ? 10.884 44.990 34.798 1.000 0.720 22 GLY B N 1
ATOM 4275 C CA . GLY B 2 22 ? 10.794 46.092 33.838 1.000 0.720 22 GLY B CA 1
ATOM 4276 C C . GLY B 2 22 ? 9.537 46.085 32.964 1.000 0.720 22 GLY B C 1
ATOM 4277 O O . GLY B 2 22 ? 9.373 46.996 32.157 1.000 0.720 22 GLY B O 1
ATOM 4281 N N . LYS B 2 23 ? 8.607 45.136 33.148 1.000 0.710 23 LYS B N 1
ATOM 4282 C CA . LYS B 2 23 ? 7.311 45.110 32.433 1.000 0.710 23 LYS B CA 1
ATOM 4283 C C . LYS B 2 23 ? 6.326 46.178 32.904 1.000 0.710 23 LYS B C 1
ATOM 4284 O O . LYS B 2 23 ? 5.299 46.415 32.268 1.000 0.710 23 LYS B O 1
ATOM 4303 N N . SER B 2 24 ? 6.600 46.792 34.050 1.000 0.790 24 SER B N 1
ATOM 4304 C CA . SER B 2 24 ? 5.756 47.833 34.616 1.000 0.790 24 SER B CA 1
ATOM 4305 C C . SER B 2 24 ? 6.584 48.936 35.264 1.000 0.790 24 SER B C 1
ATOM 4306 O O . SER B 2 24 ? 7.664 48.695 35.808 1.000 0.790 24 SER B O 1
ATOM 4314 N N . ILE B 2 25 ? 6.060 50.161 35.244 1.000 0.860 25 ILE B N 1
ATOM 4315 C CA . ILE B 2 25 ? 6.624 51.298 35.975 1.000 0.860 25 ILE B CA 1
ATOM 4316 C C . ILE B 2 25 ? 5.668 51.649 37.111 1.000 0.860 25 ILE B C 1
ATOM 4317 O O . ILE B 2 25 ? 4.543 52.107 36.896 1.000 0.860 25 ILE B O 1
ATOM 4333 N N . ARG B 2 26 ? 6.122 51.473 38.351 1.000 0.850 26 ARG B N 1
ATOM 4334 C CA . ARG B 2 26 ? 5.413 51.979 39.525 1.000 0.850 26 ARG B CA 1
ATOM 4335 C C . ARG B 2 26 ? 5.778 53.432 39.734 1.000 0.850 26 ARG B C 1
ATOM 4336 O O . ARG B 2 26 ? 6.952 53.793 39.789 1.000 0.850 26 ARG B O 1
ATOM 4357 N N . ARG B 2 27 ? 4.758 54.258 39.935 1.000 0.880 27 ARG B N 1
ATOM 4358 C CA . ARG B 2 27 ? 4.926 55.682 40.219 1.000 0.880 27 ARG B CA 1
ATOM 4359 C C . ARG B 2 27 ? 4.218 56.060 41.510 1.000 0.880 27 ARG B C 1
ATOM 4360 O O . ARG B 2 27 ? 3.046 55.731 41.700 1.000 0.880 27 ARG B O 1
ATOM 4381 N N . ARG B 2 28 ? 4.919 56.781 42.387 1.000 0.900 28 ARG B N 1
ATOM 4382 C CA . ARG B 2 28 ? 4.312 57.497 43.518 1.000 0.900 28 ARG B CA 1
ATOM 4383 C C . ARG B 2 28 ? 3.905 58.882 43.031 1.000 0.900 28 ARG B C 1
ATOM 4384 O O . ARG B 2 28 ? 4.739 59.623 42.511 1.000 0.900 28 ARG B O 1
ATOM 4405 N N . ARG B 2 29 ? 2.631 59.225 43.189 1.000 0.920 29 ARG B N 1
ATOM 4406 C CA . ARG B 2 29 ? 2.066 60.509 42.761 1.000 0.920 29 ARG B CA 1
ATOM 4407 C C . ARG B 2 29 ? 1.533 61.282 43.958 1.000 0.920 29 ARG B C 1
ATOM 4408 O O . ARG B 2 29 ? 1.183 60.692 44.981 1.000 0.920 29 ARG B O 1
ATOM 4429 N N . GLU B 2 30 ? 1.441 62.591 43.796 1.000 0.940 30 GLU B N 1
ATOM 4430 C CA . GLU B 2 30 ? 0.843 63.513 44.758 1.000 0.940 30 GLU B CA 1
ATOM 4431 C C . GLU B 2 30 ? -0.084 64.480 44.020 1.000 0.940 30 GLU B C 1
ATOM 4432 O O . GLU B 2 30 ? 0.257 64.983 42.947 1.000 0.940 30 GLU B O 1
ATOM 4444 N N . CYS B 2 31 ? -1.279 64.712 44.561 1.000 0.930 31 CYS B N 1
ATOM 4445 C CA . CYS B 2 31 ? -2.195 65.717 44.023 1.000 0.930 31 CYS B CA 1
ATOM 4446 C C . CYS B 2 31 ? -1.701 67.142 44.315 1.000 0.930 31 CYS B C 1
ATOM 4447 O O . CYS B 2 31 ? -1.285 67.435 45.431 1.000 0.930 31 CYS B O 1
ATOM 4455 N N . GLU B 2 32 ? -1.805 68.045 43.340 1.000 0.930 32 GLU B N 1
ATOM 4456 C CA . GLU B 2 32 ? -1.367 69.448 43.470 1.000 0.930 32 GLU B CA 1
ATOM 4457 C C . GLU B 2 32 ? -2.344 70.324 44.270 1.000 0.930 32 GLU B C 1
ATOM 44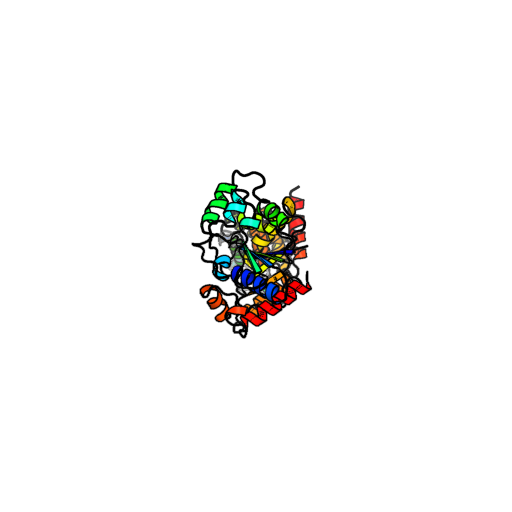58 O O . GLU B 2 32 ? -1.972 71.401 44.723 1.000 0.930 32 GLU B O 1
ATOM 4470 N N . SER B 2 33 ? -3.579 69.849 44.469 1.000 0.910 33 SER B N 1
ATOM 4471 C CA . SER B 2 33 ? -4.627 70.561 45.207 1.000 0.910 33 SER B CA 1
ATOM 4472 C C . SER B 2 33 ? -4.820 70.012 46.623 1.000 0.910 33 SER B C 1
ATOM 4473 O O . SER B 2 33 ? -4.729 70.764 47.585 1.000 0.910 33 SER B O 1
ATOM 4481 N N . CYS B 2 34 ? -5.059 68.701 46.777 1.000 0.920 34 CYS B N 1
ATOM 4482 C CA . CYS B 2 34 ? -5.300 68.115 48.105 1.000 0.920 34 CYS B CA 1
ATOM 4483 C C . CYS B 2 34 ? -4.062 67.488 48.754 1.000 0.920 34 CYS B C 1
ATOM 4484 O O . CYS B 2 34 ? -4.166 66.949 49.850 1.000 0.920 34 CYS B O 1
ATOM 4492 N N . HIS B 2 35 ? -2.911 67.479 48.077 1.000 0.920 35 HIS B N 1
ATOM 4493 C CA . HIS B 2 35 ? -1.681 66.848 48.565 1.000 0.920 35 HIS B CA 1
ATOM 4494 C C . HIS B 2 35 ? -1.813 65.336 48.934 1.000 0.920 35 HIS B C 1
ATOM 4495 O O . HIS B 2 35 ? -0.867 64.756 49.467 1.000 0.920 35 HIS B O 1
ATOM 4509 N N . TYR B 2 36 ? -2.926 64.642 48.601 1.000 0.910 36 TYR B N 1
ATOM 4510 C CA . TYR B 2 36 ? -3.088 63.185 48.796 1.000 0.910 36 TYR B CA 1
ATOM 4511 C C . TYR B 2 36 ? -2.103 62.411 47.919 1.000 0.910 36 TYR B C 1
ATOM 4512 O O . TYR B 2 36 ? -1.972 62.673 46.716 1.000 0.910 36 TYR B O 1
ATOM 4530 N N . ARG B 2 37 ? -1.431 61.428 48.522 1.000 0.900 37 ARG B N 1
ATOM 4531 C CA . ARG B 2 37 ? -0.450 60.571 47.856 1.000 0.900 37 ARG B CA 1
ATOM 4532 C C . ARG B 2 37 ? -1.047 59.215 47.559 1.000 0.900 37 ARG B C 1
ATOM 4533 O O . ARG B 2 37 ? -1.706 58.617 48.400 1.000 0.900 37 ARG B O 1
ATOM 4554 N N . PHE B 2 38 ? -0.755 58.712 46.373 1.000 0.910 38 PHE B N 1
ATOM 4555 C CA . PHE B 2 38 ? -1.224 57.410 45.924 1.000 0.910 38 PHE B CA 1
ATOM 4556 C C . PHE B 2 38 ? -0.227 56.797 44.939 1.000 0.910 38 PHE B C 1
ATOM 4557 O O . PHE B 2 38 ? 0.730 57.444 44.503 1.000 0.910 38 PHE B O 1
ATOM 4574 N N . THR B 2 39 ? -0.421 55.515 44.632 1.000 0.890 39 THR B N 1
ATOM 4575 C CA . THR B 2 39 ? 0.458 54.740 43.747 1.000 0.890 39 THR B CA 1
ATOM 4576 C C . THR B 2 39 ? -0.291 54.386 42.469 1.000 0.890 39 THR B C 1
ATOM 4577 O O . THR B 2 39 ? -1.446 53.977 42.533 1.000 0.890 39 THR B O 1
ATOM 4588 N N . THR B 2 40 ? 0.369 54.514 41.320 1.000 0.860 40 THR B N 1
ATOM 4589 C CA . THR B 2 40 ? -0.132 54.048 40.019 1.000 0.860 40 THR B CA 1
ATOM 4590 C C . THR B 2 40 ? 0.865 53.077 39.398 1.000 0.860 40 THR B C 1
ATOM 4591 O O . THR B 2 40 ? 2.071 53.205 39.626 1.000 0.860 40 THR B O 1
ATOM 4602 N N . PHE B 2 41 ? 0.376 52.158 38.572 1.000 0.840 41 PHE B N 1
ATOM 4603 C CA . PHE B 2 41 ? 1.203 51.290 37.738 1.000 0.840 41 PHE B CA 1
ATOM 4604 C C . PHE B 2 41 ? 0.942 51.635 36.275 1.000 0.840 41 PHE B C 1
ATOM 4605 O O . PHE B 2 41 ? -0.209 51.734 35.862 1.000 0.840 41 PHE B O 1
ATOM 4622 N N . GLU B 2 42 ? 2.003 51.855 35.512 1.000 0.770 42 GLU B N 1
ATOM 4623 C CA . GLU B 2 42 ? 1.963 51.947 34.055 1.000 0.770 42 GLU B CA 1
ATOM 4624 C C . GLU B 2 42 ? 2.443 50.591 33.532 1.000 0.770 42 GLU B C 1
ATOM 4625 O O . GLU B 2 42 ? 3.588 50.208 33.778 1.000 0.770 42 GLU B O 1
ATOM 4637 N N . LYS B 2 43 ? 1.536 49.821 32.927 1.000 0.700 43 LYS B N 1
ATOM 4638 C CA . LYS B 2 43 ? 1.809 48.515 32.314 1.000 0.700 43 LYS B CA 1
ATOM 4639 C C . LYS B 2 43 ? 1.603 48.643 30.813 1.000 0.700 43 LYS B C 1
ATOM 4640 O O . LYS B 2 43 ? 0.722 49.387 30.388 1.000 0.700 43 LYS B O 1
ATOM 4659 N N . VAL B 2 44 ? 2.404 47.925 30.032 1.000 0.650 44 VAL B N 1
ATOM 4660 C CA . VAL B 2 44 ? 2.144 47.801 28.596 1.000 0.650 44 VAL B CA 1
ATOM 4661 C C . VAL B 2 44 ? 0.846 47.020 28.441 1.000 0.650 44 VAL B C 1
ATOM 4662 O O . VAL B 2 44 ? 0.725 45.908 28.952 1.000 0.650 44 VAL B O 1
ATOM 4675 N N . GLU B 2 45 ? -0.141 47.640 27.804 1.000 0.600 45 GLU B N 1
ATOM 4676 C CA . GLU B 2 45 ? -1.408 46.988 27.508 1.000 0.600 45 GLU B CA 1
ATOM 4677 C C . GLU B 2 45 ? -1.175 46.038 26.330 1.000 0.600 45 GLU B C 1
ATOM 4678 O O . GLU B 2 45 ? -1.039 46.465 25.183 1.000 0.600 45 GLU B O 1
ATOM 4690 N N . GLU B 2 46 ? -1.045 44.741 26.610 1.000 0.620 46 GLU B N 1
ATOM 4691 C CA . GLU B 2 46 ? -1.025 43.737 25.552 1.000 0.620 46 GLU B CA 1
ATOM 4692 C C . GLU B 2 46 ? -2.452 43.549 25.061 1.000 0.620 46 GLU B C 1
ATOM 4693 O O . GLU B 2 46 ? -3.292 42.946 25.727 1.000 0.620 46 GLU B O 1
ATOM 4705 N N . THR B 2 47 ? -2.736 44.091 23.882 1.000 0.670 47 THR B N 1
ATOM 4706 C CA . THR B 2 47 ? -4.000 43.816 23.213 1.000 0.670 47 THR B CA 1
ATOM 4707 C C . THR B 2 47 ? -4.076 42.309 22.958 1.000 0.670 47 THR B C 1
ATOM 4708 O O . THR B 2 47 ? -3.126 41.738 22.397 1.000 0.670 47 THR B O 1
ATOM 4719 N N . PRO B 2 48 ? -5.159 41.638 23.384 1.000 0.790 48 PRO B N 1
ATOM 4720 C CA . PRO B 2 48 ? -5.303 40.215 23.148 1.000 0.790 48 PRO B CA 1
ATOM 4721 C C . PRO B 2 48 ? -5.418 40.006 21.641 1.000 0.790 48 PRO B C 1
ATOM 4722 O O . PRO B 2 48 ? -6.259 40.614 20.977 1.000 0.790 48 PRO B O 1
ATOM 4733 N N . LEU B 2 49 ? -4.537 39.172 21.098 1.000 0.870 49 LEU B N 1
ATOM 4734 C CA . LEU B 2 49 ? -4.606 38.766 19.705 1.000 0.870 49 LEU B CA 1
ATOM 4735 C C . LEU B 2 49 ? -5.560 37.578 19.629 1.000 0.870 49 LEU B C 1
ATOM 4736 O O . LEU B 2 49 ? -5.287 36.529 20.207 1.000 0.870 49 LEU B O 1
ATOM 4752 N N . ILE B 2 50 ? -6.680 37.729 18.938 1.000 0.920 50 ILE B N 1
ATOM 4753 C CA . ILE B 2 50 ? -7.688 36.677 18.811 1.000 0.920 50 ILE B CA 1
ATOM 4754 C C . ILE B 2 50 ? -7.481 35.922 17.498 1.000 0.920 50 ILE B C 1
ATOM 4755 O O . ILE B 2 50 ? -7.409 36.513 16.424 1.000 0.920 50 ILE B O 1
ATOM 4771 N N . VAL B 2 51 ? -7.428 34.595 17.573 1.000 0.910 51 VAL B N 1
ATOM 4772 C CA . VAL B 2 51 ? -7.372 33.693 16.422 1.000 0.910 51 VAL B CA 1
ATOM 4773 C C . VAL B 2 51 ? -8.778 33.199 16.087 1.000 0.910 51 VAL B C 1
ATOM 4774 O O . VAL B 2 51 ? -9.430 32.530 16.891 1.000 0.910 51 VAL B O 1
ATOM 4787 N N . VAL B 2 52 ? -9.231 33.476 14.867 1.000 0.910 52 VAL B N 1
ATOM 4788 C CA . VAL B 2 52 ? -10.521 33.017 14.338 1.000 0.910 52 VAL B CA 1
ATOM 4789 C C . VAL B 2 52 ? -10.333 31.694 13.597 1.000 0.910 52 VAL B C 1
ATOM 4790 O O . VAL B 2 52 ? -9.648 31.617 12.570 1.000 0.910 52 VAL B O 1
ATOM 4803 N N . LYS B 2 53 ? -10.930 30.622 14.117 1.000 0.820 53 LYS B N 1
ATOM 4804 C CA . LYS B 2 53 ? -10.911 29.289 13.500 1.000 0.820 53 LYS B CA 1
ATOM 4805 C C . LYS B 2 53 ? -11.830 29.208 12.280 1.000 0.820 53 LYS B C 1
ATOM 4806 O O . LYS B 2 53 ? -12.722 30.034 12.108 1.000 0.820 53 LYS B O 1
ATOM 4825 N N . LYS B 2 54 ? -11.657 28.151 11.475 1.000 0.680 54 LYS B N 1
ATOM 4826 C CA . LYS B 2 54 ? -12.515 27.849 10.310 1.000 0.680 54 LYS B CA 1
ATOM 4827 C C . LYS B 2 54 ? -14.006 27.786 10.644 1.000 0.680 54 LYS B C 1
ATOM 4828 O O . LYS B 2 54 ? -14.832 28.186 9.838 1.000 0.680 54 LYS B O 1
ATOM 4847 N N . GLU B 2 55 ? -14.344 27.331 11.841 1.000 0.730 55 GLU B N 1
ATOM 4848 C CA . GLU B 2 55 ? -15.728 27.217 12.314 1.000 0.730 55 GLU B CA 1
ATOM 4849 C C . GLU B 2 55 ? -16.280 28.535 12.890 1.000 0.730 55 GLU B C 1
ATOM 4850 O O . GLU B 2 55 ? -17.364 28.559 13.458 1.000 0.730 55 GLU B O 1
ATOM 4862 N N . GLY B 2 56 ? -15.530 29.639 12.804 1.000 0.800 56 GLY B N 1
ATOM 4863 C CA . GLY B 2 56 ? -15.906 30.929 13.391 1.000 0.800 56 GLY B CA 1
ATOM 4864 C C . GLY B 2 56 ? -15.651 31.040 14.899 1.000 0.800 56 GLY B C 1
ATOM 4865 O O . GLY B 2 56 ? -15.879 32.099 15.484 1.000 0.800 56 GLY B O 1
ATOM 4869 N N . VAL B 2 57 ? -15.144 29.978 15.532 1.000 0.840 57 VAL B N 1
ATOM 4870 C CA . VAL B 2 57 ? -14.741 29.989 16.945 1.000 0.840 57 VAL B CA 1
ATOM 4871 C C . VAL B 2 57 ? -13.561 30.944 17.144 1.000 0.840 57 VAL B C 1
ATOM 4872 O O . VAL B 2 57 ? -12.588 30.904 16.390 1.000 0.840 57 VAL B O 1
ATOM 4885 N N . ARG B 2 58 ? -13.644 31.782 18.180 1.000 0.890 58 ARG B N 1
ATOM 4886 C CA . ARG B 2 58 ? -12.600 32.725 18.593 1.000 0.890 58 ARG B CA 1
ATOM 4887 C C . ARG B 2 58 ? -11.868 32.175 19.808 1.000 0.890 58 ARG B C 1
ATOM 4888 O O . ARG B 2 58 ? -12.500 31.838 20.805 1.000 0.890 58 ARG B O 1
ATOM 4909 N N . GLU B 2 59 ? -10.551 32.095 19.721 1.000 0.900 59 GLU B N 1
ATOM 4910 C CA . GLU B 2 59 ? -9.672 31.755 20.842 1.000 0.900 59 GLU B CA 1
ATOM 4911 C C . GLU B 2 59 ? -8.545 32.782 20.917 1.000 0.900 59 GLU B C 1
ATOM 4912 O O . GLU B 2 59 ? -8.092 33.270 19.887 1.000 0.900 59 GLU B O 1
ATOM 4924 N N . GLU B 2 60 ? -8.067 33.101 22.116 1.000 0.890 60 GLU B N 1
ATOM 4925 C CA . GLU B 2 60 ? -6.866 33.921 22.273 1.000 0.890 60 GLU B CA 1
ATOM 4926 C C . GLU B 2 60 ? -5.640 33.205 21.681 1.000 0.890 60 GLU B C 1
ATOM 4927 O O . GLU B 2 60 ? -5.505 31.976 21.742 1.000 0.890 60 GLU B O 1
ATOM 4939 N N . PHE B 2 61 ? -4.746 33.972 21.065 1.000 0.910 61 PHE B N 1
ATOM 4940 C CA . PHE B 2 61 ? -3.492 33.474 20.529 1.000 0.910 61 PHE B CA 1
ATOM 4941 C C . PHE B 2 61 ? -2.642 32.877 21.654 1.000 0.910 61 PHE B C 1
ATOM 4942 O O . PHE B 2 61 ? -2.369 33.521 22.662 1.000 0.910 61 PHE B O 1
ATOM 4959 N N . SER B 2 62 ? -2.173 31.645 21.455 1.000 0.900 62 SER B N 1
ATOM 4960 C CA . SER B 2 62 ? -1.318 30.942 22.409 1.000 0.900 62 SER B CA 1
ATOM 4961 C C . SER B 2 62 ? -0.028 30.497 21.733 1.000 0.900 62 SER B C 1
ATOM 4962 O O . SER B 2 62 ? -0.032 29.613 20.869 1.000 0.900 62 SER B O 1
ATOM 4970 N N . ARG B 2 63 ? 1.095 31.072 22.176 1.000 0.900 63 ARG B N 1
ATOM 4971 C CA . ARG B 2 63 ? 2.434 30.665 21.735 1.000 0.900 63 ARG B CA 1
ATOM 4972 C C . ARG B 2 63 ? 2.735 29.216 22.108 1.000 0.900 63 ARG B C 1
ATOM 4973 O O . ARG B 2 63 ? 3.255 28.471 21.287 1.000 0.900 63 ARG B O 1
ATOM 4994 N N . GLU B 2 64 ? 2.355 28.786 23.311 1.000 0.900 64 GLU B N 1
ATOM 4995 C CA . GLU B 2 64 ? 2.539 27.398 23.754 1.000 0.900 64 GLU B CA 1
ATOM 4996 C C . GLU B 2 64 ? 1.794 26.402 22.866 1.000 0.900 64 GLU B C 1
ATOM 4997 O O . GLU B 2 64 ? 2.330 25.338 22.554 1.000 0.900 64 GLU B O 1
ATOM 5009 N N . LYS B 2 65 ? 0.575 26.738 22.424 1.000 0.910 65 LYS B N 1
ATOM 5010 C CA . LYS B 2 65 ? -0.193 25.890 21.503 1.000 0.910 65 LYS B CA 1
ATOM 5011 C C . LYS B 2 65 ? 0.539 25.718 20.174 1.000 0.910 65 LYS B C 1
ATOM 5012 O O . LYS B 2 65 ? 0.615 24.602 19.665 1.000 0.910 65 LYS B O 1
ATOM 5031 N N . MET B 2 66 ? 1.097 26.803 19.639 1.000 0.910 66 MET B N 1
ATOM 5032 C CA . MET B 2 66 ? 1.904 26.765 18.420 1.000 0.910 66 MET B CA 1
ATOM 5033 C C . MET B 2 66 ? 3.177 25.932 18.616 1.000 0.910 66 MET B C 1
ATOM 5034 O O . MET B 2 66 ? 3.429 25.019 17.831 1.000 0.910 66 MET B O 1
ATOM 5048 N N . LEU B 2 67 ? 3.924 26.178 19.697 1.000 0.930 67 LEU B N 1
ATOM 5049 C CA . LEU B 2 67 ? 5.171 25.478 20.003 1.000 0.930 67 LEU B CA 1
ATOM 5050 C C . LEU B 2 67 ? 4.957 23.971 20.189 1.000 0.930 67 LEU B C 1
ATOM 5051 O O . LEU B 2 67 ? 5.710 23.173 19.640 1.000 0.930 67 LEU B O 1
ATOM 5067 N N . ARG B 2 68 ? 3.896 23.550 20.893 1.000 0.910 68 ARG B N 1
ATOM 5068 C CA . ARG B 2 68 ? 3.551 22.120 21.007 1.000 0.910 68 ARG B CA 1
ATOM 5069 C C . ARG B 2 68 ? 3.271 21.487 19.646 1.000 0.910 68 ARG B C 1
ATOM 5070 O O . ARG B 2 68 ? 3.690 20.356 19.411 1.000 0.910 68 ARG B O 1
ATOM 5091 N N . GLY B 2 69 ? 2.577 22.202 18.758 1.000 0.870 69 GLY B N 1
ATOM 5092 C CA . GLY B 2 69 ? 2.340 21.751 17.385 1.000 0.870 69 GLY B CA 1
ATOM 5093 C C . GLY B 2 69 ? 3.646 21.536 16.615 1.000 0.870 69 GLY B C 1
ATOM 5094 O O . GLY B 2 69 ? 3.828 20.487 15.998 1.000 0.870 69 GLY B O 1
ATOM 5098 N N . LEU B 2 70 ? 4.575 22.490 16.721 1.000 0.910 70 LEU B N 1
ATOM 5099 C CA . LEU B 2 70 ? 5.906 22.413 16.115 1.000 0.910 70 LEU B CA 1
ATOM 5100 C C . LEU B 2 70 ? 6.740 21.248 16.659 1.000 0.910 70 LEU B C 1
ATOM 5101 O O . LEU B 2 70 ? 7.275 20.469 15.874 1.000 0.910 70 LEU B O 1
ATOM 5117 N N . ILE B 2 71 ? 6.811 21.086 17.986 1.000 0.910 71 ILE B N 1
ATOM 5118 C CA . ILE B 2 71 ? 7.556 19.991 18.632 1.000 0.910 71 ILE B CA 1
ATOM 5119 C C . ILE B 2 71 ? 7.078 18.637 18.103 1.000 0.910 71 ILE B C 1
ATOM 5120 O O . ILE B 2 71 ? 7.895 17.781 17.771 1.000 0.910 71 ILE B O 1
ATOM 5136 N N . LYS B 2 72 ? 5.758 18.459 17.972 1.000 0.800 72 LYS B N 1
ATOM 5137 C CA . LYS B 2 72 ? 5.172 17.216 17.467 1.000 0.800 72 LYS B CA 1
ATOM 5138 C C . LYS B 2 72 ? 5.532 16.959 15.999 1.000 0.800 72 LYS B C 1
ATOM 5139 O O . LYS B 2 72 ? 5.863 15.834 15.636 1.000 0.800 72 LYS B O 1
ATOM 5158 N N . ALA B 2 73 ? 5.518 17.990 15.151 1.000 0.730 73 ALA B N 1
ATOM 5159 C CA . ALA B 2 73 ? 5.937 17.863 13.753 1.000 0.730 73 ALA B CA 1
ATOM 5160 C C . ALA B 2 73 ? 7.436 17.513 13.626 1.000 0.730 73 ALA B C 1
ATOM 5161 O O . ALA B 2 73 ? 7.815 16.668 12.808 1.000 0.730 73 ALA B O 1
ATOM 5168 N N . CYS B 2 74 ? 8.273 18.098 14.485 1.000 0.830 74 CYS B N 1
ATOM 5169 C CA . CYS B 2 74 ? 9.722 17.900 14.525 1.000 0.830 74 CYS B CA 1
ATOM 5170 C C . CYS B 2 74 ? 10.180 16.684 15.356 1.000 0.830 74 CYS B C 1
ATOM 5171 O O . CYS B 2 74 ? 11.377 16.540 15.609 1.000 0.830 74 CYS B O 1
ATOM 5179 N N . GLU B 2 75 ? 9.287 15.777 15.768 1.000 0.740 75 GLU B N 1
ATOM 5180 C CA . GLU B 2 75 ? 9.688 14.573 16.505 1.000 0.740 75 GLU B CA 1
ATOM 5181 C C . GLU B 2 75 ? 10.735 13.751 15.736 1.000 0.740 75 GLU B C 1
ATOM 5182 O O . GLU B 2 75 ? 10.544 13.395 14.566 1.000 0.740 75 GLU B O 1
ATOM 5194 N N . LYS B 2 76 ? 11.840 13.418 16.420 1.000 0.620 76 LYS B N 1
ATOM 5195 C CA . LYS B 2 76 ? 13.005 12.708 15.855 1.000 0.620 76 LYS B CA 1
ATOM 5196 C C . LYS B 2 76 ? 13.655 13.435 14.664 1.000 0.620 76 LYS B C 1
ATOM 5197 O O . LYS B 2 76 ? 14.301 12.794 13.835 1.000 0.620 76 LYS B O 1
ATOM 5216 N N . ARG B 2 77 ? 13.477 14.754 14.551 1.000 0.710 77 ARG B N 1
ATOM 5217 C CA . ARG B 2 77 ? 14.157 15.598 13.561 1.000 0.710 77 ARG B CA 1
ATOM 5218 C C . ARG B 2 77 ? 15.316 16.358 14.205 1.000 0.710 77 ARG B C 1
ATOM 5219 O O . ARG B 2 77 ? 15.264 16.643 15.401 1.000 0.710 77 ARG B O 1
ATOM 5240 N N . PRO B 2 78 ? 16.351 16.713 13.430 1.000 0.850 78 PRO B N 1
ATOM 5241 C CA . PRO B 2 78 ? 17.503 17.459 13.926 1.000 0.850 78 PRO B CA 1
ATOM 5242 C C . PRO B 2 78 ? 17.199 18.966 14.062 1.000 0.850 78 PRO B C 1
ATOM 5243 O O . PRO B 2 78 ? 17.973 19.801 13.609 1.000 0.850 78 PRO B O 1
ATOM 5254 N N . VAL B 2 79 ? 16.071 19.332 14.677 1.000 0.900 79 VAL B N 1
ATOM 5255 C CA . VAL B 2 79 ? 15.670 20.731 14.898 1.000 0.900 79 VAL B CA 1
ATOM 5256 C C . VAL B 2 79 ? 15.723 21.024 16.390 1.000 0.900 79 VAL B C 1
ATOM 5257 O O . VAL B 2 79 ? 15.094 20.330 17.187 1.000 0.900 79 VAL B O 1
ATOM 5270 N N . SER B 2 80 ? 16.499 22.034 16.784 1.000 0.930 80 SER B N 1
ATOM 5271 C CA . SER B 2 80 ? 16.647 22.381 18.199 1.000 0.930 80 SER B CA 1
ATOM 5272 C C . SER B 2 80 ? 15.376 23.033 18.747 1.000 0.930 80 SER B C 1
ATOM 5273 O O . SER B 2 80 ? 14.685 23.756 18.027 1.000 0.930 80 SER B O 1
ATOM 5281 N N . LEU B 2 81 ? 15.090 22.840 20.039 1.000 0.930 81 LEU B N 1
ATOM 5282 C CA . LEU B 2 81 ? 13.955 23.506 20.689 1.000 0.930 81 LEU B CA 1
ATOM 5283 C C . LEU B 2 81 ? 14.051 25.028 20.551 1.000 0.930 81 LEU B C 1
ATOM 5284 O O . LEU B 2 81 ? 13.068 25.674 20.210 1.000 0.930 81 LEU B O 1
ATOM 5300 N N . LYS B 2 82 ? 15.263 25.566 20.712 1.000 0.950 82 LYS B N 1
ATOM 5301 C CA . LYS B 2 82 ? 15.547 26.987 20.527 1.000 0.950 82 LYS B CA 1
ATOM 5302 C C . LYS B 2 82 ? 15.125 27.478 19.137 1.000 0.950 82 LYS B C 1
ATOM 5303 O O . LYS B 2 82 ? 14.484 28.510 19.024 1.000 0.950 82 LYS B O 1
ATOM 5322 N N . THR B 2 83 ? 15.402 26.703 18.087 1.000 0.950 83 THR B N 1
ATOM 5323 C CA . THR B 2 83 ? 14.974 27.022 16.714 1.000 0.950 83 THR B CA 1
ATOM 5324 C C . THR B 2 83 ? 13.448 27.117 16.591 1.000 0.950 83 THR B C 1
ATOM 5325 O O . THR B 2 83 ? 12.945 27.978 15.873 1.000 0.950 83 THR B O 1
ATOM 5336 N N . LEU B 2 84 ? 12.701 26.256 17.290 1.000 0.950 84 LEU B N 1
ATOM 5337 C CA . LEU B 2 84 ? 11.234 26.289 17.293 1.000 0.950 84 LEU B CA 1
ATOM 5338 C C . LEU B 2 84 ? 10.681 27.454 18.128 1.000 0.950 84 LEU B C 1
ATOM 5339 O O . LEU B 2 84 ? 9.692 28.069 17.739 1.000 0.950 84 LEU B O 1
ATOM 5355 N N . GLU B 2 85 ? 11.318 27.774 19.254 1.000 0.950 85 GLU B N 1
ATOM 5356 C CA . GLU B 2 85 ? 10.953 28.908 20.112 1.000 0.950 85 GLU B CA 1
ATOM 5357 C C . GLU B 2 85 ? 11.180 30.250 19.412 1.000 0.950 85 GLU B C 1
ATOM 5358 O O . GLU B 2 85 ? 10.275 31.089 19.396 1.000 0.950 85 GLU B O 1
ATOM 5370 N N . ASP B 2 86 ? 12.346 30.416 18.783 1.000 0.950 86 ASP B N 1
ATOM 5371 C CA . ASP B 2 86 ? 12.687 31.592 17.981 1.000 0.950 86 ASP B CA 1
ATOM 5372 C C . ASP B 2 86 ? 11.672 31.755 16.832 1.000 0.950 86 ASP B C 1
ATOM 5373 O O . ASP B 2 86 ? 11.117 32.839 16.641 1.000 0.950 86 ASP B O 1
ATOM 5382 N N . MET B 2 87 ? 11.315 30.655 16.146 1.000 0.940 87 MET B N 1
ATOM 5383 C CA . MET B 2 87 ? 10.264 30.656 15.118 1.000 0.940 87 MET B CA 1
ATOM 5384 C C . MET B 2 87 ? 8.916 31.153 15.666 1.000 0.940 87 MET B C 1
ATOM 5385 O O . MET B 2 87 ? 8.265 31.989 15.038 1.000 0.940 87 MET B O 1
ATOM 5399 N N . CYS B 2 88 ? 8.476 30.652 16.824 1.000 0.950 88 CYS B N 1
ATOM 5400 C CA . CYS B 2 88 ? 7.222 31.075 17.448 1.000 0.950 88 CYS B CA 1
ATOM 5401 C C . CYS B 2 88 ? 7.226 32.559 17.835 1.000 0.950 88 CYS B C 1
ATOM 5402 O O . CYS B 2 88 ? 6.216 33.239 17.642 1.000 0.950 88 CYS B O 1
ATOM 5410 N N . PHE B 2 89 ? 8.335 33.055 18.390 1.000 0.930 89 PHE B N 1
ATOM 5411 C CA . PHE B 2 89 ? 8.490 34.461 18.760 1.000 0.930 89 PHE B CA 1
ATOM 5412 C C . PHE B 2 89 ? 8.406 35.371 17.531 1.000 0.930 89 PHE B C 1
ATOM 5413 O O . PHE B 2 89 ? 7.697 36.381 17.553 1.000 0.930 89 PHE B O 1
ATOM 5430 N N . ASP B 2 90 ? 9.061 34.970 16.440 1.000 0.940 90 ASP B N 1
ATOM 5431 C CA . ASP B 2 90 ? 9.041 35.707 15.180 1.000 0.940 90 ASP B CA 1
ATOM 5432 C C . ASP B 2 90 ? 7.640 35.772 14.568 1.000 0.940 90 ASP B C 1
ATOM 5433 O O . ASP B 2 90 ? 7.217 36.834 14.110 1.000 0.940 90 ASP B O 1
ATOM 5442 N N . ILE B 2 91 ? 6.890 34.669 14.588 1.000 0.940 91 ILE B N 1
ATOM 5443 C CA . ILE B 2 91 ? 5.514 34.647 14.077 1.000 0.940 91 ILE B CA 1
ATOM 5444 C C . ILE B 2 91 ? 4.603 35.534 14.929 1.000 0.940 91 ILE B C 1
ATOM 5445 O O . ILE B 2 91 ? 3.840 36.323 14.378 1.000 0.940 91 ILE B O 1
ATOM 5461 N N . GLU B 2 92 ? 4.676 35.444 16.262 1.000 0.910 92 GLU B N 1
ATOM 5462 C CA . GLU B 2 92 ? 3.853 36.289 17.137 1.000 0.910 92 GLU B CA 1
ATOM 5463 C C . GLU B 2 92 ? 4.155 37.778 16.937 1.000 0.910 92 GLU B C 1
ATOM 5464 O O . GLU B 2 92 ? 3.233 38.593 16.841 1.000 0.910 92 GLU B O 1
ATOM 5476 N N . LYS B 2 93 ? 5.441 38.135 16.847 1.000 0.880 93 LYS B N 1
ATOM 5477 C CA . LYS B 2 93 ? 5.875 39.509 16.594 1.000 0.880 93 LYS B CA 1
ATOM 5478 C C . LYS B 2 93 ? 5.302 40.026 15.280 1.000 0.880 93 LYS B C 1
ATOM 5479 O O . LYS B 2 93 ? 4.783 41.138 15.236 1.000 0.880 93 LYS B O 1
ATOM 5498 N N . GLU B 2 94 ? 5.372 39.223 14.224 1.000 0.910 94 GLU B N 1
ATOM 5499 C CA . GLU B 2 94 ? 4.837 39.606 12.923 1.000 0.910 94 GLU B CA 1
ATOM 5500 C C . GLU B 2 94 ? 3.308 39.760 12.954 1.000 0.910 94 GLU B C 1
ATOM 5501 O O . GLU B 2 94 ? 2.798 40.753 12.441 1.000 0.910 94 GLU B O 1
ATOM 5513 N N . LEU B 2 95 ? 2.581 38.875 13.641 1.000 0.900 95 LEU B N 1
ATOM 5514 C CA . LEU B 2 95 ? 1.126 38.989 13.800 1.000 0.900 95 LEU B CA 1
ATOM 5515 C C . LEU B 2 95 ? 0.707 40.261 14.556 1.000 0.900 95 LEU B C 1
ATOM 5516 O O . LEU B 2 95 ? -0.205 40.958 14.119 1.000 0.900 95 LEU B O 1
ATOM 5532 N N . ARG B 2 96 ? 1.377 40.611 15.663 1.000 0.850 96 ARG B N 1
ATOM 5533 C CA . ARG B 2 96 ? 1.073 41.841 16.427 1.000 0.850 96 ARG B CA 1
ATOM 5534 C C . ARG B 2 96 ? 1.436 43.103 15.651 1.000 0.850 96 ARG B C 1
ATOM 5535 O O . ARG B 2 96 ? 0.731 44.107 15.739 1.000 0.850 96 ARG B O 1
ATOM 5556 N N . ASN B 2 97 ? 2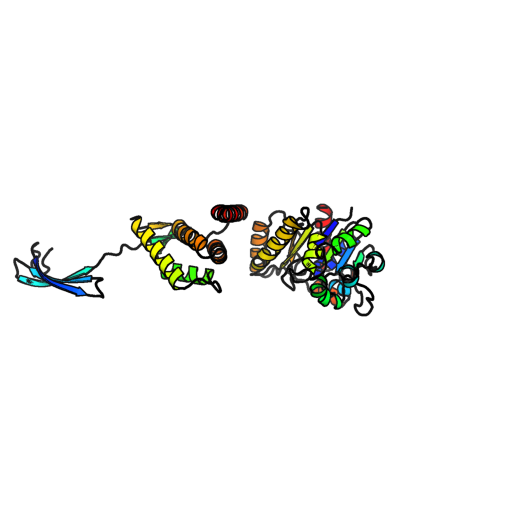.499 43.033 14.851 1.000 0.830 97 ASN B N 1
ATOM 5557 C CA . ASN B 2 97 ? 2.918 44.134 13.991 1.000 0.830 97 ASN B CA 1
ATOM 5558 C C . ASN B 2 97 ? 1.916 44.436 12.869 1.000 0.830 97 ASN B C 1
ATOM 5559 O O . ASN B 2 97 ? 1.937 45.545 12.345 1.000 0.830 97 ASN B O 1
ATOM 5570 N N . GLN B 2 98 ? 1.020 43.508 12.514 1.000 0.820 98 GLN B N 1
ATOM 5571 C CA . GLN B 2 98 ? -0.053 43.789 11.553 1.000 0.820 98 GLN B CA 1
ATOM 5572 C C . GLN B 2 98 ? -1.113 44.760 12.110 1.000 0.820 98 GLN B C 1
ATOM 5573 O O . GLN B 2 98 ? -1.893 45.312 11.339 1.000 0.820 98 GLN B O 1
ATOM 5587 N N . GLY B 2 99 ? -1.156 45.001 13.428 1.000 0.770 99 GLY B N 1
ATOM 5588 C CA . GLY B 2 99 ? -2.075 45.960 14.056 1.000 0.770 99 GLY B CA 1
ATOM 5589 C C . GLY B 2 99 ? -3.544 45.515 14.105 1.000 0.770 99 GLY B C 1
ATOM 5590 O O . GLY B 2 99 ? -4.400 46.282 14.544 1.000 0.770 99 GLY B O 1
ATOM 5594 N N . CYS B 2 100 ? -3.857 44.291 13.675 1.000 0.790 100 CYS B N 1
ATOM 5595 C CA . CYS B 2 100 ? -5.188 43.703 13.799 1.000 0.790 100 CYS B CA 1
ATOM 5596 C C . CYS B 2 100 ? -5.357 43.028 15.168 1.000 0.790 100 CYS B C 1
ATOM 5597 O O . CYS B 2 100 ? -4.468 42.315 15.630 1.000 0.790 100 CYS B O 1
ATOM 5605 N N . SER B 2 101 ? -6.519 43.205 15.801 1.000 0.830 101 SER B N 1
ATOM 5606 C CA . SER B 2 101 ? -6.888 42.481 17.029 1.000 0.830 101 SER B CA 1
ATOM 5607 C C . SER B 2 101 ? -7.375 41.055 16.757 1.000 0.830 101 SER B C 1
ATOM 5608 O O . SER B 2 101 ? -7.276 40.195 17.629 1.000 0.830 101 SER B O 1
ATOM 5616 N N . GLU B 2 102 ? -7.878 40.784 15.549 1.000 0.890 102 GLU B N 1
ATOM 5617 C CA . GLU B 2 102 ? -8.296 39.453 15.108 1.000 0.890 102 GLU B CA 1
ATOM 5618 C C . GLU B 2 102 ? -7.478 39.000 13.891 1.000 0.890 102 GLU B C 1
ATOM 5619 O O . GLU B 2 102 ? -7.293 39.755 12.934 1.000 0.890 102 GLU B O 1
ATOM 5631 N N . VAL B 2 103 ? -7.033 37.742 13.902 1.000 0.900 103 VAL B N 1
ATOM 5632 C CA . VAL B 2 103 ? -6.333 37.083 12.791 1.000 0.900 103 VAL B CA 1
ATOM 5633 C C . VAL B 2 103 ? -6.982 35.744 12.478 1.000 0.900 103 VAL B C 1
ATOM 5634 O O . VAL B 2 103 ? -7.424 35.017 13.366 1.000 0.900 103 VAL B O 1
ATOM 5647 N N . LYS B 2 104 ? -7.043 35.372 11.199 1.000 0.870 104 LYS B N 1
ATOM 5648 C CA . LYS B 2 104 ? -7.542 34.047 10.814 1.000 0.870 104 LYS B CA 1
ATOM 5649 C C . LYS B 2 104 ? -6.515 32.982 11.172 1.000 0.870 104 LYS B C 1
ATOM 5650 O O . LYS B 2 104 ? -5.330 33.148 10.898 1.000 0.870 104 LYS B O 1
ATOM 5669 N N . SER B 2 105 ? -6.992 31.855 11.693 1.000 0.870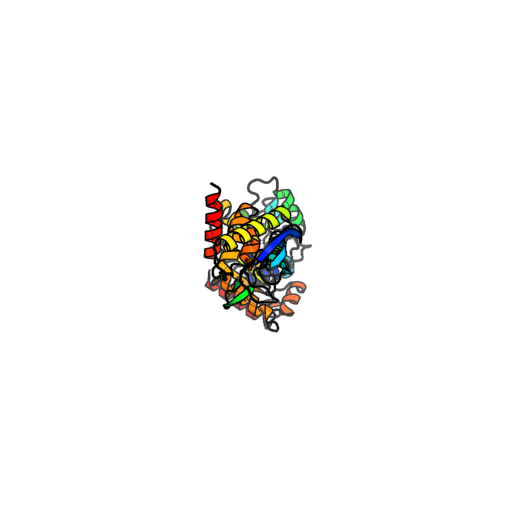 105 SER B N 1
ATOM 5670 C CA . SER B 2 105 ? -6.175 30.654 11.917 1.000 0.870 105 SER B CA 1
ATOM 5671 C C . SER B 2 105 ? -5.374 30.271 10.675 1.000 0.870 105 SER B C 1
ATOM 5672 O O . SER B 2 105 ? -4.193 29.988 10.822 1.000 0.870 105 SER B O 1
ATOM 5680 N N . GLU B 2 106 ? -5.993 30.379 9.490 1.000 0.810 106 GLU B N 1
ATOM 5681 C CA . GLU B 2 106 ? -5.403 30.160 8.159 1.000 0.810 106 GLU B CA 1
ATOM 5682 C C . GLU B 2 106 ? -4.089 30.925 7.926 1.000 0.810 106 GLU B C 1
ATOM 5683 O O . GLU B 2 106 ? -3.117 30.335 7.453 1.000 0.810 106 GLU B O 1
ATOM 5695 N N . LEU B 2 107 ? -4.031 32.198 8.330 1.000 0.850 107 LEU B N 1
ATOM 5696 C CA . LEU B 2 107 ? -2.833 33.032 8.208 1.000 0.850 107 LEU B CA 1
ATOM 5697 C C . LEU B 2 107 ? -1.714 32.531 9.127 1.000 0.850 107 LEU B C 1
ATOM 5698 O O . LEU B 2 107 ? -0.569 32.407 8.708 1.000 0.850 107 LEU B O 1
ATOM 5714 N N . VAL B 2 108 ? -2.055 32.200 10.374 1.000 0.890 108 VAL B N 1
ATOM 5715 C CA . VAL B 2 108 ? -1.073 31.758 11.371 1.000 0.890 108 VAL B CA 1
ATOM 5716 C C . VAL B 2 108 ? -0.363 30.487 10.912 1.000 0.890 108 VAL B C 1
ATOM 5717 O O . VAL B 2 108 ? 0.860 30.415 10.977 1.000 0.890 108 VAL B O 1
ATOM 5730 N N . GLY B 2 109 ? -1.095 29.474 10.441 1.000 0.850 109 GLY B N 1
ATOM 5731 C CA . GLY B 2 109 ? -0.442 28.236 10.016 1.000 0.850 109 GLY B CA 1
ATOM 5732 C C . GLY B 2 109 ? 0.266 28.326 8.663 1.000 0.850 109 GLY B C 1
ATOM 5733 O O . GLY B 2 109 ? 1.246 27.612 8.485 1.000 0.850 109 GLY B O 1
ATOM 5737 N N . GLU B 2 110 ? -0.130 29.222 7.751 1.000 0.810 110 GLU B N 1
ATOM 5738 C CA . GLU B 2 110 ? 0.688 29.552 6.565 1.000 0.810 110 GLU B CA 1
ATOM 5739 C C . GLU B 2 110 ? 2.054 30.111 6.991 1.000 0.810 110 GLU B C 1
ATOM 5740 O O . GLU B 2 110 ? 3.091 29.606 6.566 1.000 0.810 110 GLU B O 1
ATOM 5752 N N . MET B 2 111 ? 2.074 31.060 7.936 1.000 0.880 111 MET B N 1
ATOM 5753 C CA . MET B 2 111 ? 3.323 31.629 8.464 1.000 0.880 111 MET B CA 1
ATOM 5754 C C . MET B 2 111 ? 4.222 30.583 9.127 1.000 0.880 111 MET B C 1
ATOM 5755 O O . MET B 2 111 ? 5.449 30.682 9.037 1.000 0.880 111 MET B O 1
ATOM 5769 N N . VAL B 2 112 ? 3.619 29.602 9.808 1.000 0.900 112 VAL B N 1
ATOM 5770 C CA . VAL B 2 112 ? 4.339 28.456 10.372 1.000 0.900 112 VAL B CA 1
ATOM 5771 C C . VAL B 2 112 ? 4.946 27.606 9.254 1.000 0.900 112 VAL B C 1
ATOM 5772 O O . VAL B 2 112 ? 6.144 27.330 9.293 1.000 0.900 112 VAL B O 1
ATOM 5785 N N . MET B 2 113 ? 4.154 27.220 8.250 1.000 0.820 113 MET B N 1
ATOM 5786 C CA . MET B 2 113 ? 4.598 26.387 7.127 1.000 0.820 113 MET B CA 1
ATOM 5787 C C . MET B 2 113 ? 5.740 27.031 6.332 1.000 0.820 113 MET B C 1
ATOM 5788 O O . MET B 2 113 ? 6.733 26.359 6.065 1.000 0.820 113 MET B O 1
ATOM 5802 N N . ASP B 2 114 ? 5.660 28.328 6.032 1.000 0.820 114 ASP B N 1
ATOM 5803 C CA . ASP B 2 114 ? 6.705 29.064 5.304 1.000 0.820 114 ASP B CA 1
ATOM 5804 C C . ASP B 2 114 ? 8.070 29.029 6.002 1.000 0.820 114 ASP B C 1
ATOM 5805 O O . ASP B 2 114 ? 9.123 29.018 5.358 1.000 0.820 114 ASP B O 1
ATOM 5814 N N . ARG B 2 115 ? 8.065 29.036 7.337 1.000 0.880 115 ARG B N 1
ATOM 5815 C CA . ARG B 2 115 ? 9.285 28.942 8.145 1.000 0.880 115 ARG B CA 1
ATOM 5816 C C . ARG B 2 115 ? 9.755 27.499 8.258 1.000 0.880 115 ARG B C 1
ATOM 5817 O O . ARG B 2 115 ? 10.945 27.245 8.107 1.000 0.880 115 ARG B O 1
ATOM 5838 N N . LEU B 2 116 ? 8.838 26.555 8.465 1.000 0.830 116 LEU B N 1
ATOM 5839 C CA . LEU B 2 116 ? 9.138 25.123 8.535 1.000 0.830 116 LEU B CA 1
ATOM 5840 C C . LEU B 2 116 ? 9.767 24.595 7.247 1.000 0.830 116 LEU B C 1
ATOM 5841 O O . LEU B 2 116 ? 10.723 23.830 7.322 1.000 0.830 116 LEU B O 1
ATOM 5857 N N . ALA B 2 117 ? 9.303 25.079 6.094 1.000 0.730 117 ALA B N 1
ATOM 5858 C CA . ALA B 2 117 ? 9.870 24.768 4.785 1.000 0.730 117 ALA B CA 1
ATOM 5859 C C . ALA B 2 117 ? 11.376 25.068 4.693 1.000 0.730 117 ALA B C 1
ATOM 5860 O O . ALA B 2 117 ? 12.090 24.396 3.962 1.000 0.730 117 ALA B O 1
ATOM 5867 N N . LYS B 2 118 ? 11.869 26.055 5.451 1.000 0.810 118 LYS B N 1
ATOM 5868 C CA . LYS B 2 118 ? 13.288 26.447 5.474 1.000 0.810 118 LYS B CA 1
ATOM 5869 C C . LYS B 2 118 ? 14.104 25.731 6.548 1.000 0.810 118 LYS B C 1
ATOM 5870 O O . LYS B 2 118 ? 15.319 25.891 6.586 1.000 0.810 118 LYS B O 1
ATOM 5889 N N . ILE B 2 119 ? 13.444 25.029 7.466 1.000 0.860 119 ILE B N 1
ATOM 5890 C CA . ILE B 2 119 ? 14.087 24.398 8.621 1.000 0.860 119 ILE B CA 1
ATOM 5891 C C . ILE B 2 119 ? 14.160 22.890 8.434 1.000 0.860 119 ILE B C 1
ATOM 5892 O O . ILE B 2 119 ? 15.218 22.306 8.649 1.000 0.860 119 ILE B O 1
ATOM 5908 N N . ASP B 2 120 ? 13.048 22.254 8.066 1.000 0.750 120 ASP B N 1
ATOM 5909 C CA . ASP B 2 120 ? 12.985 20.807 7.899 1.000 0.750 120 ASP B CA 1
ATOM 5910 C C . ASP B 2 120 ? 11.783 20.396 7.033 1.000 0.750 120 ASP B C 1
ATOM 5911 O O . ASP B 2 120 ? 10.625 20.557 7.427 1.000 0.750 120 ASP B O 1
ATOM 5920 N N . GLU B 2 121 ? 12.056 19.808 5.867 1.000 0.580 121 GLU B N 1
ATOM 5921 C CA . GLU B 2 121 ? 11.026 19.403 4.898 1.000 0.580 121 GLU B CA 1
ATOM 5922 C C . GLU B 2 121 ? 10.076 18.325 5.442 1.000 0.580 121 GLU B C 1
ATOM 5923 O O . GLU B 2 121 ? 8.871 18.346 5.188 1.000 0.580 121 GLU B O 1
ATOM 5935 N N . VAL B 2 122 ? 10.596 17.374 6.224 1.000 0.520 122 VAL B N 1
ATOM 5936 C CA . VAL B 2 122 ? 9.783 16.285 6.785 1.000 0.520 122 VAL B CA 1
ATOM 5937 C C . VAL B 2 122 ? 8.811 16.838 7.821 1.000 0.520 122 VAL B C 1
ATOM 5938 O O . VAL B 2 122 ? 7.634 16.471 7.835 1.000 0.520 122 VAL B O 1
ATOM 5951 N N . ALA B 2 123 ? 9.282 17.735 8.683 1.000 0.630 123 ALA B N 1
ATOM 5952 C CA . ALA B 2 123 ? 8.429 18.411 9.638 1.000 0.630 123 ALA B CA 1
ATOM 5953 C C . ALA B 2 123 ? 7.412 19.317 8.928 1.000 0.630 123 ALA B C 1
ATOM 5954 O O . ALA B 2 123 ? 6.263 19.361 9.368 1.000 0.630 123 ALA B O 1
ATOM 5961 N N . TYR B 2 124 ? 7.777 19.977 7.816 1.000 0.620 124 TYR B N 1
ATOM 5962 C CA . TYR B 2 124 ? 6.830 20.745 6.998 1.000 0.620 124 TYR B CA 1
ATOM 5963 C C . TYR B 2 124 ? 5.669 19.854 6.547 1.000 0.620 124 TYR B C 1
ATOM 5964 O O . TYR B 2 124 ? 4.512 20.183 6.808 1.000 0.620 124 TYR B O 1
ATOM 5982 N N . VAL B 2 125 ? 5.964 18.678 5.979 1.000 0.520 125 VAL B N 1
ATOM 5983 C CA . VAL B 2 125 ? 4.943 17.718 5.526 1.000 0.520 125 VAL B CA 1
ATOM 5984 C C . VAL B 2 125 ? 4.049 17.254 6.681 1.000 0.520 125 VAL B C 1
ATOM 5985 O O . VAL B 2 125 ? 2.826 17.211 6.539 1.000 0.520 125 VAL B O 1
ATOM 5998 N N . ARG B 2 126 ? 4.633 16.940 7.845 1.000 0.520 126 ARG B N 1
ATOM 5999 C CA . ARG B 2 126 ? 3.880 16.516 9.040 1.000 0.520 126 ARG B CA 1
ATOM 6000 C C . ARG B 2 126 ? 2.996 17.619 9.613 1.000 0.520 126 ARG B C 1
ATOM 6001 O O . ARG B 2 126 ? 1.914 17.332 10.113 1.000 0.520 126 ARG B O 1
ATOM 6022 N N . PHE B 2 127 ? 3.451 18.867 9.584 1.000 0.700 127 PHE B N 1
ATOM 6023 C CA . PHE B 2 127 ? 2.649 19.990 10.055 1.000 0.700 127 PHE B CA 1
ATOM 6024 C C . PHE B 2 127 ? 1.514 20.289 9.074 1.000 0.700 127 PHE B C 1
ATOM 6025 O O . PHE B 2 127 ? 0.352 20.399 9.472 1.000 0.700 127 PHE B O 1
ATOM 6042 N N . ALA B 2 128 ? 1.844 20.363 7.783 1.000 0.590 128 ALA B N 1
ATOM 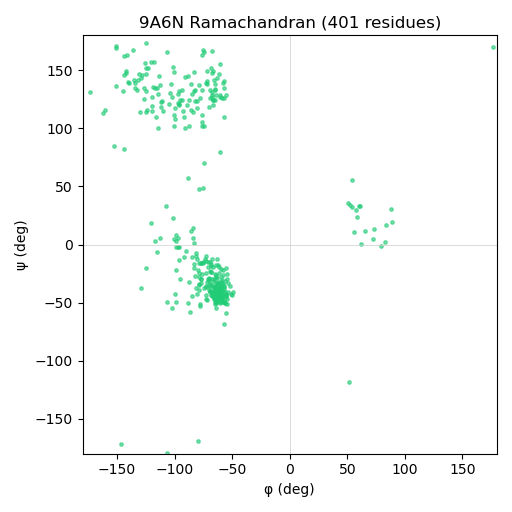6043 C CA . ALA B 2 128 ? 0.893 20.622 6.718 1.000 0.590 128 ALA B CA 1
ATOM 6044 C C . ALA B 2 128 ? -0.231 19.579 6.700 1.000 0.590 128 ALA B C 1
ATOM 6045 O O . ALA B 2 128 ? -1.384 19.965 6.552 1.000 0.590 128 ALA B O 1
ATOM 6052 N N . SER B 2 129 ? 0.062 18.291 6.926 1.000 0.490 129 SER B N 1
ATOM 6053 C CA . SER B 2 129 ? -0.955 17.226 6.925 1.000 0.490 129 SER B CA 1
ATOM 6054 C C . SER B 2 129 ? -2.025 17.385 8.012 1.000 0.490 129 SER B C 1
ATOM 6055 O O . SER B 2 129 ? -3.184 17.040 7.789 1.000 0.490 129 SER B O 1
ATOM 6063 N N . VAL B 2 130 ? -1.662 17.929 9.177 1.000 0.510 130 VAL B N 1
ATOM 6064 C CA . VAL B 2 130 ? -2.608 18.206 10.271 1.000 0.510 130 VAL B CA 1
ATOM 6065 C C . VAL B 2 130 ? -3.346 19.523 10.026 1.000 0.510 130 VAL B C 1
ATOM 6066 O O . VAL B 2 130 ? -4.529 19.651 10.345 1.000 0.510 130 VAL B O 1
ATOM 6079 N N . TYR B 2 131 ? -2.642 20.516 9.484 1.000 0.590 131 TYR B N 1
ATOM 6080 C CA . TYR B 2 131 ? -3.130 21.884 9.367 1.000 0.590 131 TYR B CA 1
ATOM 6081 C C . TYR B 2 131 ? -3.950 22.143 8.098 1.000 0.590 131 TYR B C 1
ATOM 6082 O O . TYR B 2 131 ? -5.121 22.551 8.152 1.000 0.590 131 TYR B O 1
ATOM 6100 N N . ARG B 2 132 ? -3.342 21.907 6.933 1.000 0.440 132 ARG B N 1
ATOM 6101 C CA . ARG B 2 132 ? -4.063 21.882 5.673 1.000 0.440 132 ARG B CA 1
ATOM 6102 C C . ARG B 2 132 ? -4.829 20.576 5.659 1.000 0.440 132 ARG B C 1
ATOM 6103 O O . ARG B 2 132 ? -4.302 19.513 5.369 1.000 0.440 132 ARG B O 1
ATOM 6124 N N . GLN B 2 133 ? -6.122 20.672 5.945 1.000 0.390 133 GLN B N 1
ATOM 6125 C CA . GLN B 2 133 ? -7.087 19.665 5.520 1.000 0.390 133 GLN B CA 1
ATOM 6126 C C . GLN B 2 133 ? -7.060 19.599 3.987 1.000 0.390 133 GLN B C 1
ATOM 6127 O O . GLN B 2 133 ? -7.893 20.228 3.328 1.000 0.390 133 GLN B O 1
ATOM 6141 N N . PHE B 2 134 ? -6.069 18.916 3.413 1.000 0.320 134 PHE B N 1
ATOM 6142 C CA . PHE B 2 134 ? -5.905 18.803 1.972 1.000 0.320 134 PHE B CA 1
ATOM 6143 C C . PHE B 2 134 ? -7.191 18.209 1.394 1.000 0.320 134 PHE B C 1
ATOM 6144 O O . PHE B 2 134 ? -7.557 17.061 1.651 1.000 0.320 134 PHE B O 1
ATOM 6161 N N . LYS B 2 135 ? -7.950 19.045 0.676 1.000 0.330 135 LYS B N 1
ATOM 6162 C CA . LYS B 2 135 ? -9.200 18.619 0.039 1.000 0.330 135 LYS B CA 1
ATOM 6163 C C . LYS B 2 135 ? -8.921 17.740 -1.174 1.000 0.330 135 LYS B C 1
ATOM 6164 O O . LYS B 2 135 ? -9.674 16.799 -1.405 1.000 0.330 135 LYS B O 1
ATOM 6183 N N . ASP B 2 136 ? -7.860 18.061 -1.909 1.000 0.290 136 ASP B N 1
ATOM 6184 C CA . ASP B 2 136 ? -7.402 17.370 -3.110 1.000 0.290 136 ASP B CA 1
ATOM 6185 C C . ASP B 2 136 ? -5.887 17.164 -3.018 1.000 0.290 136 ASP B C 1
ATOM 6186 O O . ASP B 2 136 ? -5.151 18.050 -2.579 1.000 0.290 136 ASP B O 1
ATOM 6195 N N . ILE B 2 137 ? -5.435 15.987 -3.431 1.000 0.300 137 ILE B N 1
ATOM 6196 C CA . ILE B 2 137 ? -4.038 15.571 -3.381 1.000 0.300 137 ILE B CA 1
ATOM 6197 C C . ILE B 2 137 ? -3.166 16.335 -4.386 1.000 0.300 137 ILE B C 1
ATOM 6198 O O . ILE B 2 137 ? -1.983 16.551 -4.141 1.000 0.300 137 ILE B O 1
ATOM 6214 N N . ASN B 2 138 ? -3.742 16.769 -5.512 1.000 0.340 138 ASN B N 1
ATOM 6215 C CA . ASN B 2 138 ? -2.979 17.414 -6.583 1.000 0.340 138 ASN B CA 1
ATOM 6216 C C . ASN B 2 138 ? -2.387 18.748 -6.128 1.000 0.340 138 ASN B C 1
ATOM 6217 O O . ASN B 2 138 ? -1.236 19.045 -6.428 1.000 0.340 138 ASN B O 1
ATOM 6228 N N . VAL B 2 139 ? -3.136 19.496 -5.311 1.000 0.390 139 VAL B N 1
ATOM 6229 C CA . VAL B 2 139 ? -2.667 20.761 -4.726 1.000 0.390 139 VAL B CA 1
ATOM 6230 C C . VAL B 2 139 ? -1.440 20.529 -3.842 1.000 0.390 139 VAL B C 1
ATOM 6231 O O . VAL B 2 139 ? -0.514 21.333 -3.846 1.000 0.390 139 VAL B O 1
ATOM 6244 N N . PHE B 2 140 ? -1.398 19.401 -3.126 1.000 0.350 140 PHE B N 1
ATOM 6245 C CA . PHE B 2 140 ? -0.242 19.031 -2.314 1.000 0.350 140 PHE B CA 1
ATOM 6246 C C . PHE B 2 140 ? 0.979 18.665 -3.171 1.000 0.350 140 PHE B C 1
ATOM 6247 O O . PHE B 2 140 ? 2.100 19.054 -2.855 1.000 0.350 140 PHE B O 1
ATOM 6264 N N . ILE B 2 141 ? 0.773 17.949 -4.284 1.000 0.380 141 ILE B N 1
ATOM 6265 C CA . ILE B 2 141 ? 1.855 17.610 -5.223 1.000 0.380 141 ILE B CA 1
ATOM 6266 C C . ILE B 2 141 ? 2.442 18.870 -5.871 1.000 0.380 141 ILE B C 1
ATOM 6267 O O . ILE B 2 141 ? 3.659 18.938 -6.051 1.000 0.380 141 ILE B O 1
ATOM 6283 N N . ASP B 2 142 ? 1.611 19.850 -6.226 1.000 0.430 142 ASP B N 1
ATOM 6284 C CA . ASP B 2 142 ? 2.087 21.096 -6.831 1.000 0.430 142 ASP B CA 1
ATOM 6285 C C . ASP B 2 142 ? 2.857 21.967 -5.829 1.000 0.430 142 ASP B C 1
ATOM 6286 O O . ASP B 2 142 ? 3.930 22.460 -6.175 1.000 0.430 142 ASP B O 1
ATOM 6295 N N . GLU B 2 143 ? 2.428 22.044 -4.565 1.000 0.420 143 GLU B N 1
ATOM 6296 C CA . GLU B 2 143 ? 3.242 22.681 -3.517 1.000 0.420 143 GLU B CA 1
ATOM 6297 C C . GLU B 2 143 ? 4.598 22.005 -3.329 1.000 0.420 143 GLU B C 1
ATOM 6298 O O . GLU B 2 143 ? 5.622 22.682 -3.219 1.000 0.420 143 GLU B O 1
ATOM 6310 N N . LEU B 2 144 ? 4.628 20.669 -3.345 1.000 0.360 144 LEU B N 1
ATOM 6311 C CA . LEU B 2 144 ? 5.886 19.932 -3.263 1.000 0.360 144 LEU B CA 1
ATOM 6312 C C . LEU B 2 144 ? 6.800 20.215 -4.463 1.000 0.360 144 LEU B C 1
ATOM 6313 O O . LEU B 2 144 ? 8.014 20.305 -4.297 1.000 0.360 144 LEU B O 1
ATOM 6329 N N . LYS B 2 145 ? 6.258 20.384 -5.675 1.000 0.450 145 LYS B N 1
ATOM 6330 C CA . LYS B 2 145 ? 7.066 20.764 -6.848 1.000 0.450 145 LYS B CA 1
ATOM 6331 C C . LYS B 2 145 ? 7.627 22.176 -6.734 1.000 0.450 145 LYS B C 1
ATOM 6332 O O . LYS B 2 145 ? 8.769 22.396 -7.139 1.000 0.450 145 LYS B O 1
ATOM 6351 N N . ASP B 2 146 ? 6.836 23.117 -6.232 1.000 0.470 146 ASP B N 1
ATOM 6352 C CA . ASP B 2 146 ? 7.269 24.506 -6.085 1.000 0.470 146 ASP B CA 1
ATOM 6353 C C . ASP B 2 146 ? 8.357 24.656 -5.019 1.000 0.470 146 ASP B C 1
ATOM 6354 O O . ASP B 2 146 ? 9.300 25.425 -5.221 1.000 0.470 146 ASP B O 1
ATOM 6363 N N . LEU B 2 147 ? 8.295 23.867 -3.941 1.000 0.400 147 LEU B N 1
ATOM 6364 C CA . LEU B 2 147 ? 9.386 23.759 -2.968 1.000 0.400 147 LEU B CA 1
ATOM 6365 C C . LEU B 2 147 ? 10.687 23.284 -3.628 1.000 0.400 147 LEU B C 1
ATOM 6366 O O . LEU B 2 147 ? 11.709 23.951 -3.492 1.000 0.400 147 LEU B O 1
ATOM 6382 N N . ILE B 2 148 ? 10.632 22.218 -4.437 1.000 0.410 148 ILE B N 1
ATOM 6383 C CA . ILE B 2 148 ? 11.811 21.686 -5.148 1.000 0.410 148 ILE B CA 1
ATOM 6384 C C . ILE B 2 148 ? 12.399 22.711 -6.130 1.000 0.410 148 ILE B C 1
ATOM 6385 O O . ILE B 2 148 ? 13.612 22.773 -6.322 1.000 0.410 148 ILE B O 1
ATOM 6401 N N . LYS B 2 149 ? 11.557 23.513 -6.793 1.000 0.440 149 LYS B N 1
ATOM 6402 C CA . LYS B 2 149 ? 12.038 24.534 -7.736 1.000 0.440 149 LYS B CA 1
ATOM 6403 C C . LYS B 2 149 ? 12.749 25.693 -7.052 1.000 0.440 149 LYS B C 1
ATOM 6404 O O . LYS B 2 149 ? 13.672 26.224 -7.653 1.000 0.440 149 LYS B O 1
ATOM 6423 N N . LYS B 2 150 ? 12.324 26.101 -5.853 1.000 0.430 150 LYS B N 1
ATOM 6424 C CA . LYS B 2 150 ? 12.922 27.242 -5.138 1.000 0.430 150 LYS B CA 1
ATOM 6425 C C . LYS B 2 150 ? 14.353 26.996 -4.650 1.000 0.430 150 LYS B C 1
ATOM 6426 O O . LYS B 2 150 ? 15.021 27.966 -4.310 1.000 0.430 150 LYS B O 1
ATOM 6445 N N . GLU B 2 151 ? 14.813 25.750 -4.591 1.000 0.370 151 GLU B N 1
ATOM 6446 C CA . GLU B 2 151 ? 16.196 25.428 -4.209 1.000 0.370 151 GLU B CA 1
ATOM 6447 C C . GLU B 2 151 ? 17.212 25.483 -5.363 1.000 0.370 151 GLU B C 1
ATOM 6448 O O . GLU B 2 151 ? 18.416 25.431 -5.109 1.000 0.370 151 GLU B O 1
ATOM 6460 N N . ARG B 2 152 ? 16.769 25.587 -6.620 1.000 0.300 152 ARG B N 1
ATOM 6461 C CA . ARG B 2 152 ? 17.652 25.825 -7.775 1.000 0.300 152 ARG B CA 1
ATOM 6462 C C . ARG B 2 152 ? 17.671 27.291 -8.155 1.000 0.300 152 ARG B C 1
ATOM 6463 O O . ARG B 2 152 ? 18.740 27.738 -8.625 1.000 0.300 152 ARG B O 1
#